Protein AF-0000000079764441 (afdb_homodimer)

pLDDT: mean 97.63, std 2.85, range [74.69, 99.0]

Solvent-accessible surface area (backbone atoms only — not comparable to full-atom values): 32642 Å² total; per-residue (Å²): 90,72,56,71,67,93,65,83,73,81,85,65,93,74,47,59,60,83,83,61,90,52,37,46,75,47,80,47,71,48,49,30,87,73,39,37,25,27,28,26,44,36,22,34,40,55,94,67,78,76,59,23,24,30,35,41,22,30,22,37,71,44,52,25,29,44,38,42,12,29,53,53,19,46,55,46,6,64,70,58,23,35,16,30,8,33,18,53,65,16,30,57,63,15,32,53,50,36,64,34,41,58,46,65,58,63,51,22,43,43,55,50,28,48,49,48,53,49,50,71,35,83,57,32,36,53,80,11,26,27,38,36,9,24,24,38,26,11,36,36,40,49,37,29,47,47,56,32,68,64,44,28,27,38,36,24,38,41,18,28,44,53,25,54,40,61,35,14,33,74,93,49,75,31,67,43,70,66,51,40,49,53,51,29,44,54,46,46,53,48,49,48,54,26,61,75,70,39,38,74,54,60,61,45,30,51,54,65,82,80,55,65,83,86,52,57,66,70,58,45,54,49,12,45,41,26,59,47,80,45,46,44,95,62,17,25,33,39,47,53,25,42,30,60,66,20,58,59,63,21,46,55,34,52,67,48,80,49,36,25,65,29,76,48,31,38,39,36,37,30,21,62,60,15,93,50,33,63,43,43,53,51,50,52,51,51,29,41,51,95,28,94,44,44,88,51,50,45,76,47,70,36,82,79,29,36,54,66,39,64,46,74,36,74,90,66,42,57,58,68,59,52,51,49,51,31,42,74,35,50,33,93,90,71,58,72,65,91,65,83,73,82,84,66,93,73,47,61,62,84,83,63,91,52,37,47,76,48,79,47,72,48,49,30,86,75,39,36,23,27,27,27,44,35,21,35,40,57,92,67,80,76,59,23,25,31,34,42,22,31,24,37,70,45,53,25,30,44,38,41,14,28,53,53,19,47,55,45,6,65,72,58,23,35,15,30,8,32,20,53,65,17,29,56,59,16,30,53,50,38,66,34,43,59,45,65,59,62,54,23,42,43,55,51,28,48,48,48,55,49,48,70,35,84,55,32,36,52,79,12,25,27,37,37,9,24,24,39,26,11,37,36,41,47,37,30,46,46,57,34,68,64,42,28,26,38,36,23,38,41,21,28,43,50,25,54,41,60,34,12,34,74,94,49,76,31,67,44,71,66,50,40,49,52,52,30,43,54,46,45,54,47,49,48,53,26,62,74,71,38,36,73,55,60,60,44,29,53,55,64,83,80,55,66,84,87,52,56,65,68,58,46,53,48,14,45,41,26,61,46,80,45,45,44,93,61,16,25,34,40,47,54,25,41,30,62,65,21,58,58,62,21,46,56,34,50,68,49,79,50,35,25,64,28,74,48,31,39,39,34,37,30,21,63,59,14,91,50,34,65,42,44,54,51,50,51,52,50,27,41,49,96,29,95,44,44,88,51,50,46,78,46,70,37,82,78,28,36,52,66,39,67,48,74,36,75,91,67,42,58,59,67,60,53,48,50,52,31,42,76,36,50,32,92

Structure (mmCIF, N/CA/C/O backbone):
data_AF-0000000079764441-model_v1
#
loop_
_entity.id
_entity.type
_entity.pdbx_description
1 polymer 'Alpha/beta hydrolase'
#
loop_
_atom_site.group_PDB
_atom_site.id
_atom_site.type_symbol
_atom_site.label_atom_id
_atom_site.label_alt_id
_atom_site.label_comp_id
_atom_site.label_asym_id
_atom_site.label_entity_id
_atom_site.label_seq_id
_atom_site.pdbx_PDB_ins_code
_atom_site.Cartn_x
_atom_site.Cartn_y
_atom_site.Cartn_z
_atom_site.occupancy
_atom_site.B_iso_or_equiv
_atom_site.auth_seq_id
_atom_site.auth_comp_id
_atom_site.auth_asym_id
_atom_site.auth_atom_id
_atom_site.pdbx_PDB_model_num
ATOM 1 N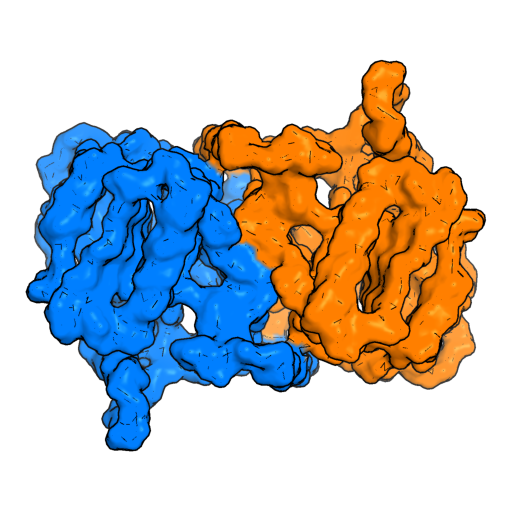 N . MET A 1 1 ? 11.914 7.359 -15.391 1 76.12 1 MET A N 1
ATOM 2 C CA . MET A 1 1 ? 12.016 8.805 -15.18 1 76.12 1 MET A CA 1
ATOM 3 C C . MET A 1 1 ? 10.859 9.305 -14.32 1 76.12 1 MET A C 1
ATOM 5 O O . MET A 1 1 ? 9.742 8.797 -14.406 1 76.12 1 MET A O 1
ATOM 9 N N . LEU A 1 2 ? 11.266 10.305 -13.516 1 85.94 2 LEU A N 1
ATOM 10 C CA . LEU A 1 2 ? 10.234 11.016 -12.766 1 85.94 2 LEU A CA 1
ATOM 11 C C . LEU A 1 2 ? 9.438 11.945 -13.68 1 85.94 2 LEU A C 1
ATOM 13 O O . LEU A 1 2 ? 10 12.875 -14.266 1 85.94 2 LEU A O 1
ATOM 17 N N . LYS A 1 3 ? 8.242 11.531 -14.047 1 82.56 3 LYS A N 1
ATOM 18 C CA . LYS A 1 3 ? 7.406 12.32 -14.953 1 82.56 3 LYS A CA 1
ATOM 19 C C . LYS A 1 3 ? 6.199 12.898 -14.219 1 82.56 3 LYS A C 1
ATOM 21 O O . LYS A 1 3 ? 5.492 12.18 -13.508 1 82.56 3 LYS A O 1
ATOM 26 N N . THR A 1 4 ? 6.059 14.195 -14.32 1 85.38 4 THR A N 1
ATOM 27 C CA . THR A 1 4 ? 4.887 14.852 -13.75 1 85.38 4 THR A CA 1
ATOM 28 C C . THR A 1 4 ? 3.828 15.094 -14.828 1 85.38 4 THR A C 1
ATOM 30 O O . THR A 1 4 ? 4.148 15.164 -16.016 1 85.38 4 THR A O 1
ATOM 33 N N . GLU A 1 5 ? 2.646 15.039 -14.352 1 91.88 5 GLU A N 1
ATOM 34 C CA . GLU A 1 5 ? 1.566 15.406 -15.266 1 91.88 5 GLU A CA 1
ATOM 35 C C . GLU A 1 5 ? 1.096 16.828 -15.023 1 91.88 5 GLU A C 1
ATOM 37 O O . GLU A 1 5 ? 1.285 17.375 -13.93 1 91.88 5 GLU A O 1
ATOM 42 N N . GLU A 1 6 ? 0.597 17.469 -16.078 1 93.94 6 GLU A N 1
ATOM 43 C CA . GLU A 1 6 ? 0.056 18.812 -15.93 1 93.94 6 GLU A CA 1
ATOM 44 C C . GLU A 1 6 ? -1.309 18.797 -15.25 1 93.94 6 GLU A C 1
ATOM 46 O O . GLU A 1 6 ? -2.234 18.125 -15.719 1 93.94 6 GLU A O 1
ATOM 51 N N . LEU A 1 7 ? -1.329 19.422 -14.102 1 97.44 7 LEU A N 1
ATOM 52 C CA . LEU A 1 7 ? -2.578 19.547 -13.359 1 97.44 7 LEU A CA 1
ATOM 53 C C . LEU A 1 7 ? -3.219 20.906 -13.586 1 97.44 7 LEU A C 1
ATOM 55 O O . LEU A 1 7 ? -2.518 21.891 -13.82 1 97.44 7 LEU A O 1
ATOM 59 N N . LYS A 1 8 ? -4.551 21.031 -13.648 1 94.31 8 LYS A N 1
ATOM 60 C CA . LYS A 1 8 ? -5.266 22.312 -13.68 1 94.31 8 LYS A CA 1
ATOM 61 C C . LYS A 1 8 ? -5.469 22.859 -12.266 1 94.31 8 LYS A C 1
ATOM 63 O O . LYS A 1 8 ? -6.305 22.359 -11.516 1 94.31 8 LYS A O 1
ATOM 68 N N . LEU A 1 9 ? -4.727 23.828 -11.922 1 97.62 9 LEU A N 1
ATOM 69 C CA . LEU A 1 9 ? -4.742 24.375 -10.57 1 97.62 9 LEU A CA 1
ATOM 70 C C . LEU A 1 9 ? -5.465 25.719 -10.547 1 97.62 9 LEU A C 1
ATOM 72 O O . LEU A 1 9 ? -5.309 26.531 -11.461 1 97.62 9 LEU A O 1
ATOM 76 N N . VAL A 1 10 ? -6.238 25.984 -9.586 1 95.88 10 VAL A N 1
ATOM 77 C CA . VAL A 1 10 ? -6.973 27.234 -9.406 1 95.88 10 VAL A CA 1
ATOM 78 C C . VAL A 1 10 ? -6.02 28.328 -8.945 1 95.88 10 VAL A C 1
ATOM 80 O O . VAL A 1 10 ? -5.199 28.109 -8.047 1 95.88 10 VAL A O 1
ATOM 83 N N . SER A 1 11 ? -6.133 29.547 -9.492 1 92.75 11 SER A N 1
ATOM 84 C CA . SER A 1 11 ? -5.215 30.641 -9.18 1 92.75 11 SER A CA 1
ATOM 85 C C . SER A 1 11 ? -5.801 31.562 -8.125 1 92.75 11 SER A C 1
ATOM 87 O O . SER A 1 11 ? -5.059 32.188 -7.363 1 92.75 11 SER A O 1
ATOM 89 N N . GLU A 1 12 ? -7.051 31.656 -8.086 1 95.88 12 GLU A N 1
ATOM 90 C CA . GLU A 1 12 ? -7.707 32.5 -7.098 1 95.88 12 GLU A CA 1
ATOM 91 C C . GLU A 1 12 ? -7.633 31.891 -5.699 1 95.88 12 GLU A C 1
ATOM 93 O O . GLU A 1 12 ? -7.473 30.672 -5.559 1 95.88 12 GLU A O 1
ATOM 98 N N . TRP A 1 13 ? -7.656 32.875 -4.73 1 98.06 13 TRP A N 1
ATOM 99 C CA . TRP A 1 13 ? -7.703 32.375 -3.363 1 98.06 13 TRP A CA 1
ATOM 100 C C . TRP A 1 13 ? -8.977 31.547 -3.129 1 98.06 13 TRP A C 1
ATOM 102 O O . TRP A 1 13 ? -10.086 32.062 -3.246 1 98.06 13 TRP A O 1
ATOM 112 N N . ASP A 1 14 ? -8.883 30.297 -2.846 1 97.88 14 ASP A N 1
ATOM 113 C CA . ASP A 1 14 ? -10.023 29.391 -2.74 1 97.88 14 ASP A CA 1
ATOM 114 C C . ASP A 1 14 ? -10.023 28.656 -1.402 1 97.88 14 ASP A C 1
ATOM 116 O O . ASP A 1 14 ? -10.656 27.609 -1.267 1 97.88 14 ASP A O 1
ATOM 120 N N . LYS A 1 15 ? -9.227 29.141 -0.441 1 98.62 15 LYS A N 1
ATOM 121 C CA . LYS A 1 15 ? -9.133 28.5 0.875 1 98.62 15 LYS A CA 1
ATOM 122 C C . LYS A 1 15 ? -10.32 28.906 1.754 1 98.62 15 LYS A C 1
ATOM 124 O O . LYS A 1 15 ? -10.969 29.922 1.51 1 98.62 15 LYS A O 1
ATOM 129 N N . THR A 1 16 ? -10.555 28.141 2.742 1 98.62 16 THR A N 1
ATOM 130 C CA . THR A 1 16 ? -11.664 28.391 3.662 1 98.62 16 THR A CA 1
ATOM 131 C C . THR A 1 16 ? -11.227 29.328 4.789 1 98.62 16 THR A C 1
ATOM 133 O O . THR A 1 16 ? -11.953 29.5 5.77 1 98.62 16 THR A O 1
ATOM 136 N N . PHE A 1 17 ? -10.055 29.875 4.77 1 98.44 17 PHE A N 1
ATOM 137 C CA . PHE A 1 17 ? -9.492 30.812 5.742 1 98.44 17 PHE A CA 1
ATOM 138 C C . PHE A 1 17 ? -8.898 32.031 5.047 1 98.44 17 PHE A C 1
ATOM 140 O O . PHE A 1 17 ? -8.594 31.984 3.854 1 98.44 17 PHE A O 1
ATOM 147 N N . PRO A 1 18 ? -8.734 33.125 5.75 1 98.12 18 PRO A N 1
ATOM 148 C CA . PRO A 1 18 ? -8.234 34.344 5.102 1 98.12 18 PRO A CA 1
ATOM 149 C C . PRO A 1 18 ? -6.766 34.25 4.703 1 98.12 18 PRO A C 1
ATOM 151 O O . PRO A 1 18 ? -5.969 33.625 5.418 1 98.12 18 PRO A O 1
ATOM 154 N N . LYS A 1 19 ? -6.461 34.906 3.633 1 98.25 19 LYS A N 1
ATOM 155 C CA . LYS A 1 19 ? -5.078 34.969 3.18 1 98.25 19 LYS A CA 1
ATOM 156 C C . LYS A 1 19 ? -4.25 35.875 4.102 1 98.25 19 LYS A C 1
ATOM 158 O O . LYS A 1 19 ? -4.691 36.938 4.488 1 98.25 19 LYS A O 1
ATOM 163 N N . SER A 1 20 ? -3.113 35.375 4.434 1 98.12 20 SER A N 1
ATOM 164 C CA . SER A 1 20 ? -2.215 36.125 5.289 1 98.12 20 SER A CA 1
ATOM 165 C C . SER A 1 20 ? -1.42 37.156 4.48 1 98.12 20 SER A C 1
ATOM 167 O O . SER A 1 20 ? -0.978 36.844 3.369 1 98.12 20 SER A O 1
ATOM 169 N N . GLU A 1 21 ? -1.139 38.312 5.027 1 96.88 21 GLU A N 1
ATOM 170 C CA . GLU A 1 21 ? -0.299 39.344 4.391 1 96.88 21 GLU A CA 1
ATOM 171 C C . GLU A 1 21 ? 1.176 39.094 4.711 1 96.88 21 GLU A C 1
ATOM 173 O O . GLU A 1 21 ? 2.051 39.719 4.094 1 96.88 21 GLU A O 1
ATOM 178 N N . LYS A 1 22 ? 1.427 38.188 5.562 1 96.69 22 LYS A N 1
ATOM 179 C CA . LYS A 1 22 ? 2.789 37.969 6.035 1 96.69 22 LYS A CA 1
ATOM 180 C C . LYS A 1 22 ? 3.48 36.875 5.219 1 96.69 22 LYS A C 1
ATOM 182 O O . LYS A 1 22 ? 4.691 36.688 5.348 1 96.69 22 LYS A O 1
ATOM 187 N N . VAL A 1 23 ? 2.729 36.25 4.406 1 97.19 23 VAL A N 1
ATOM 188 C CA . VAL A 1 23 ? 3.256 35.094 3.699 1 97.19 23 VAL A CA 1
ATOM 189 C C . VAL A 1 23 ? 2.943 35.188 2.209 1 97.19 23 VAL A C 1
ATOM 191 O O . VAL A 1 23 ? 1.906 35.75 1.826 1 97.19 23 VAL A O 1
ATOM 194 N N . ASP A 1 24 ? 3.889 34.781 1.361 1 97 24 ASP A N 1
ATOM 195 C CA . ASP A 1 24 ? 3.611 34.594 -0.059 1 97 24 ASP A CA 1
ATOM 196 C C . ASP A 1 24 ? 3.002 33.219 -0.324 1 97 24 ASP A C 1
ATOM 198 O O . ASP A 1 24 ? 3.289 32.25 0.395 1 97 24 ASP A O 1
ATOM 202 N N . HIS A 1 25 ? 2.164 33.156 -1.266 1 97.75 25 HIS A N 1
ATOM 203 C CA . HIS A 1 25 ? 1.464 31.922 -1.606 1 97.75 25 HIS A CA 1
ATOM 204 C C . HIS A 1 25 ? 1.647 31.578 -3.08 1 97.75 25 HIS A C 1
ATOM 206 O O . HIS A 1 25 ? 1.597 32.469 -3.941 1 97.75 25 HIS A O 1
ATOM 212 N N . GLU A 1 26 ? 1.903 30.359 -3.402 1 97.31 26 GLU A N 1
ATOM 213 C CA . GLU A 1 26 ? 1.876 29.859 -4.773 1 97.31 26 GLU A CA 1
ATOM 214 C C . GLU A 1 26 ? 1.506 28.375 -4.809 1 97.31 26 GLU A C 1
ATOM 216 O O . GLU A 1 26 ? 1.724 27.656 -3.836 1 97.31 26 GLU A O 1
ATOM 221 N N . LYS A 1 27 ? 0.928 27.891 -5.891 1 98 27 LYS A N 1
ATOM 222 C CA . LYS A 1 27 ? 0.671 26.469 -6.117 1 98 27 LYS A CA 1
ATOM 223 C C . LYS A 1 27 ? 1.885 25.781 -6.734 1 98 27 LYS A C 1
ATOM 225 O O . LYS A 1 27 ? 2.549 26.359 -7.605 1 98 27 LYS A O 1
ATOM 230 N N . VAL A 1 28 ? 2.193 24.688 -6.27 1 98 28 VAL A N 1
ATOM 231 C CA . VAL A 1 28 ? 3.312 23.891 -6.77 1 98 28 VAL A CA 1
ATOM 232 C C . VAL A 1 28 ? 2.879 22.438 -6.945 1 98 28 VAL A C 1
ATOM 234 O O . VAL A 1 28 ? 1.817 22.031 -6.457 1 98 28 VAL A O 1
ATOM 237 N N . THR A 1 29 ? 3.629 21.672 -7.715 1 98.38 29 THR A N 1
ATOM 238 C CA . THR A 1 29 ? 3.369 20.25 -7.895 1 98.38 29 THR A CA 1
ATOM 239 C C . THR A 1 29 ? 4.637 19.438 -7.641 1 98.38 29 THR A C 1
ATOM 241 O O . THR A 1 29 ? 5.746 19.953 -7.742 1 98.38 29 THR A O 1
ATOM 244 N N . PHE A 1 30 ? 4.52 18.281 -7.258 1 98.06 30 PHE A N 1
ATOM 245 C CA . PHE A 1 30 ? 5.574 17.281 -7.156 1 98.06 30 PHE A CA 1
ATOM 246 C C . PHE A 1 30 ? 5.027 15.891 -7.438 1 98.06 30 PHE A C 1
ATOM 248 O O . PHE A 1 30 ? 3.812 15.711 -7.547 1 98.06 30 PHE A O 1
ATOM 255 N N . VAL A 1 31 ? 5.891 14.891 -7.633 1 97.94 31 VAL A N 1
ATOM 256 C CA . VAL A 1 31 ? 5.449 13.562 -8.055 1 97.94 31 VAL A CA 1
ATOM 257 C C . VAL A 1 31 ? 5.898 12.523 -7.031 1 97.94 31 VAL A C 1
ATOM 259 O O . VAL A 1 31 ? 6.992 12.633 -6.465 1 97.94 31 VAL A O 1
ATOM 262 N N . ASN A 1 32 ? 5.023 11.594 -6.746 1 97.81 32 ASN A N 1
ATOM 263 C CA . ASN A 1 32 ? 5.445 10.508 -5.863 1 97.81 32 ASN A CA 1
ATOM 264 C C . ASN A 1 32 ? 5.992 9.32 -6.656 1 97.81 32 ASN A C 1
ATOM 266 O O . ASN A 1 32 ? 5.992 9.336 -7.887 1 97.81 32 ASN A O 1
ATOM 270 N N . ARG A 1 33 ? 6.504 8.289 -5.984 1 96 33 ARG A N 1
ATOM 271 C CA . ARG A 1 33 ? 7.242 7.203 -6.625 1 96 33 ARG A CA 1
ATOM 272 C C . ARG A 1 33 ? 6.305 6.316 -7.441 1 96 33 ARG A C 1
ATOM 274 O O . ARG A 1 33 ? 6.762 5.508 -8.25 1 96 33 ARG A O 1
ATOM 281 N N . TYR A 1 34 ? 4.984 6.477 -7.309 1 97.56 34 TYR A N 1
ATOM 282 C CA . TYR A 1 34 ? 4.031 5.676 -8.07 1 97.56 34 TYR A CA 1
ATOM 283 C C . TYR A 1 34 ? 3.498 6.449 -9.266 1 97.56 34 TYR A C 1
ATOM 285 O O . TYR A 1 34 ? 2.543 6.016 -9.922 1 97.56 34 TYR A O 1
ATOM 293 N N . GLY A 1 35 ? 4.086 7.609 -9.508 1 96.75 35 GLY A N 1
ATOM 294 C CA . GLY A 1 35 ? 3.832 8.344 -10.734 1 96.75 35 GLY A CA 1
ATOM 295 C C . GLY A 1 35 ? 2.643 9.273 -10.641 1 96.75 35 GLY A C 1
ATOM 296 O O . GLY A 1 35 ? 2.131 9.75 -11.656 1 96.75 35 GLY A O 1
ATOM 297 N N . ILE A 1 36 ? 2.139 9.531 -9.469 1 98.12 36 ILE A N 1
ATOM 298 C CA . ILE A 1 36 ? 1.014 10.438 -9.281 1 98.12 36 ILE A CA 1
ATOM 299 C C . ILE A 1 36 ? 1.53 11.836 -8.945 1 98.12 36 ILE A C 1
ATOM 301 O O . ILE A 1 36 ? 2.332 12.008 -8.023 1 98.12 36 ILE A O 1
ATOM 305 N N . THR A 1 37 ? 1.138 12.797 -9.68 1 98.69 37 THR A N 1
ATOM 306 C CA . THR A 1 37 ? 1.513 14.188 -9.43 1 98.69 37 THR A CA 1
ATOM 307 C C . THR A 1 37 ? 0.599 14.812 -8.383 1 98.69 37 THR A C 1
ATOM 309 O O . THR A 1 37 ? -0.625 14.773 -8.516 1 98.69 37 THR A O 1
ATOM 312 N N . LEU A 1 38 ? 1.177 15.344 -7.375 1 98.81 38 LEU A N 1
ATOM 313 C CA . LEU A 1 38 ? 0.419 15.961 -6.293 1 98.81 38 LEU A CA 1
ATOM 314 C C . LEU A 1 38 ? 0.459 17.484 -6.395 1 98.81 38 LEU A C 1
ATOM 316 O O . LEU A 1 38 ? 1.459 18.047 -6.836 1 98.81 38 LEU A O 1
ATOM 320 N N . ALA A 1 39 ? -0.609 18.078 -6.023 1 98.88 39 ALA A N 1
ATOM 321 C CA . ALA A 1 39 ? -0.734 19.531 -5.941 1 98.88 39 ALA A CA 1
ATOM 322 C C . ALA A 1 39 ? -0.59 20.016 -4.504 1 98.88 39 ALA A C 1
ATOM 324 O O . ALA A 1 39 ? -1.126 19.406 -3.578 1 98.88 39 ALA A O 1
ATOM 325 N N . ALA A 1 40 ? 0.119 21.094 -4.336 1 98.81 40 ALA A N 1
ATOM 326 C CA . ALA A 1 40 ? 0.308 21.656 -3.008 1 98.81 40 ALA A CA 1
ATOM 327 C C . ALA A 1 40 ? 0.247 23.188 -3.059 1 98.81 40 ALA A C 1
ATOM 329 O O . ALA A 1 40 ? 0.494 23.797 -4.105 1 98.81 40 ALA A O 1
ATOM 330 N N . ASP A 1 41 ? -0.179 23.781 -2.018 1 98.88 41 ASP A N 1
ATOM 331 C CA . ASP A 1 41 ? -0.006 25.219 -1.762 1 98.88 41 ASP A CA 1
ATOM 332 C C . ASP A 1 41 ? 1.272 25.484 -0.969 1 98.88 41 ASP A C 1
ATOM 334 O O . ASP A 1 41 ? 1.439 24.969 0.139 1 98.88 41 ASP A O 1
ATOM 338 N N . LEU A 1 42 ? 2.115 26.25 -1.536 1 98.75 42 LEU A N 1
ATOM 339 C CA . LEU A 1 42 ? 3.344 26.656 -0.864 1 98.75 42 LEU A CA 1
ATOM 340 C C . LEU A 1 42 ? 3.168 28.016 -0.19 1 98.75 42 LEU A C 1
ATOM 342 O O . LEU A 1 42 ? 2.672 28.953 -0.807 1 98.75 42 LEU A O 1
ATOM 346 N N . TYR A 1 43 ? 3.441 28.078 1.073 1 98.56 43 TYR A N 1
ATOM 347 C CA . TYR A 1 43 ? 3.439 29.312 1.867 1 98.56 43 TYR A CA 1
ATOM 348 C C . TYR A 1 43 ? 4.852 29.688 2.289 1 98.56 43 TYR A C 1
ATOM 350 O O . TYR A 1 43 ? 5.535 28.906 2.967 1 98.56 43 TYR A O 1
ATOM 358 N N . LYS A 1 44 ? 5.285 30.812 1.914 1 97.5 44 LYS A N 1
ATOM 359 C CA . LYS A 1 44 ? 6.645 31.281 2.174 1 97.5 44 LYS A CA 1
ATOM 360 C C . LYS A 1 44 ? 6.633 32.594 2.969 1 97.5 44 LYS A C 1
ATOM 362 O O . LYS A 1 44 ? 6.02 33.562 2.549 1 97.5 44 LYS A O 1
ATOM 367 N N . PRO A 1 45 ? 7.34 32.562 4.168 1 95.81 45 PRO A N 1
ATOM 368 C CA . PRO A 1 45 ? 7.418 33.844 4.91 1 95.81 45 PRO A CA 1
ATOM 369 C C . PRO A 1 45 ? 8.016 34.969 4.078 1 95.81 45 PRO A C 1
ATOM 371 O O . PRO A 1 45 ? 8.961 34.75 3.318 1 95.81 45 PRO A O 1
ATOM 374 N N . LYS A 1 46 ? 7.328 36.062 4.34 1 92.19 46 LYS A N 1
ATOM 375 C CA . LYS A 1 46 ? 7.91 37.25 3.729 1 92.19 46 LYS A CA 1
ATOM 376 C C . LYS A 1 46 ? 9.125 37.719 4.512 1 92.19 46 LYS A C 1
ATOM 378 O O . LYS A 1 46 ? 9.195 37.562 5.73 1 92.19 46 LYS A O 1
ATOM 383 N N . ASN A 1 47 ? 10.109 38.281 3.975 1 80.88 47 ASN A N 1
ATOM 384 C CA . ASN A 1 47 ? 11.203 39.062 4.57 1 80.88 47 ASN A CA 1
ATOM 385 C C . ASN A 1 47 ? 12.133 38.156 5.379 1 80.88 47 ASN A C 1
ATOM 387 O O . ASN A 1 47 ? 12.555 38.531 6.48 1 80.88 47 ASN A O 1
ATOM 391 N N . THR A 1 48 ? 12.188 36.969 5.117 1 74.69 48 THR A N 1
ATOM 392 C CA . THR A 1 48 ? 13.188 36.125 5.758 1 74.69 48 THR A CA 1
ATOM 393 C C . THR A 1 48 ? 14.391 35.938 4.848 1 74.69 48 THR A C 1
ATOM 395 O O . THR A 1 48 ? 14.281 36.031 3.625 1 74.69 48 THR A O 1
ATOM 398 N N . PHE A 1 49 ? 15.484 35.906 5.562 1 79.25 49 PHE A N 1
ATOM 399 C CA . PHE A 1 49 ? 16.734 35.75 4.844 1 79.25 49 PHE A CA 1
ATOM 400 C C . PHE A 1 49 ? 17.328 34.344 5.082 1 79.25 49 PHE A C 1
ATOM 402 O O . PHE A 1 49 ? 17.125 33.75 6.152 1 79.25 49 PHE A O 1
ATOM 409 N N . GLY A 1 50 ? 17.953 33.781 4.129 1 89.06 50 GLY A N 1
ATOM 410 C CA . GLY A 1 50 ? 18.609 32.5 4.223 1 89.06 50 GLY A CA 1
ATOM 411 C C . GLY A 1 50 ? 17.703 31.312 3.865 1 89.06 50 GLY A C 1
ATOM 412 O O . GLY A 1 50 ? 16.656 31.516 3.244 1 89.06 50 GLY A O 1
ATOM 413 N N . LYS A 1 51 ? 18.219 30.156 4.238 1 94.94 51 LYS A N 1
ATOM 414 C CA . LYS A 1 51 ? 17.438 28.953 3.955 1 94.94 51 LYS A CA 1
ATOM 415 C C . LYS A 1 51 ? 16.375 28.734 5.031 1 94.94 51 LYS A C 1
ATOM 417 O O . LYS A 1 51 ? 16.625 28.969 6.215 1 94.94 51 LYS A O 1
ATOM 422 N N . TYR A 1 52 ? 15.289 28.312 4.668 1 96.62 52 TYR A N 1
ATOM 423 C CA . TYR A 1 52 ? 14.156 28.109 5.566 1 96.62 52 TYR A CA 1
ATOM 424 C C . TYR A 1 52 ? 14.141 26.688 6.109 1 96.62 52 TYR A C 1
ATOM 426 O O . TYR A 1 52 ? 14.445 25.734 5.383 1 96.62 52 TYR A O 1
ATOM 434 N N . PRO A 1 53 ? 13.844 26.562 7.453 1 98 53 PRO A N 1
ATOM 435 C CA . PRO A 1 53 ? 13.234 25.281 7.797 1 98 53 PRO A CA 1
ATOM 436 C C . PRO A 1 53 ? 11.898 25.047 7.082 1 98 53 PRO A C 1
ATOM 438 O O . PRO A 1 53 ? 11.211 26 6.73 1 98 53 PRO A O 1
ATOM 441 N N . ALA A 1 54 ? 11.57 23.828 6.805 1 98.75 54 ALA A N 1
ATOM 442 C CA . ALA A 1 54 ? 10.383 23.562 5.992 1 98.75 54 ALA A CA 1
ATOM 443 C C . ALA A 1 54 ? 9.492 22.5 6.648 1 98.75 54 ALA A C 1
ATOM 445 O O . ALA A 1 54 ? 9.977 21.656 7.398 1 98.75 54 ALA A O 1
ATOM 446 N N . ILE A 1 55 ? 8.211 22.609 6.422 1 98.94 55 ILE A N 1
ATOM 447 C CA . ILE A 1 55 ? 7.223 21.688 6.977 1 98.94 55 ILE A CA 1
ATOM 448 C C . ILE A 1 55 ? 6.234 21.281 5.887 1 98.94 55 ILE A C 1
ATOM 450 O O . ILE A 1 55 ? 5.695 22.125 5.176 1 98.94 55 ILE A O 1
ATOM 454 N N . ALA A 1 56 ? 6.027 20.016 5.684 1 99 56 ALA A N 1
ATOM 455 C CA . ALA A 1 56 ? 4.938 19.5 4.859 1 99 56 ALA A CA 1
ATOM 456 C C . ALA A 1 56 ? 3.721 19.156 5.715 1 99 56 ALA A C 1
ATOM 458 O O . ALA A 1 56 ? 3.852 18.5 6.754 1 99 56 ALA A O 1
ATOM 459 N N . VAL A 1 57 ? 2.539 19.594 5.266 1 99 57 VAL A N 1
ATOM 460 C CA . VAL A 1 57 ? 1.308 19.406 6.023 1 99 57 VAL A CA 1
ATOM 461 C C . VAL A 1 57 ? 0.268 18.703 5.148 1 99 57 VAL A C 1
ATOM 463 O O . VAL A 1 57 ? 0.12 19.031 3.969 1 99 57 VAL A O 1
ATOM 466 N N . SER A 1 58 ? -0.413 17.719 5.668 1 98.88 58 SER A N 1
ATOM 467 C CA . SER A 1 58 ? -1.577 17.141 5.012 1 98.88 58 SER A CA 1
ATOM 468 C C . SER A 1 58 ? -2.627 16.703 6.031 1 98.88 58 SER A C 1
ATOM 470 O O . SER A 1 58 ? -2.33 16.578 7.219 1 98.88 58 SER A O 1
ATOM 472 N N . GLY A 1 59 ? -3.906 16.453 5.48 1 98.19 59 GLY A N 1
ATOM 473 C CA . GLY A 1 59 ? -5.047 16.078 6.305 1 98.19 59 GLY A CA 1
ATOM 474 C C . GLY A 1 59 ? -6.027 17.219 6.512 1 98.19 59 GLY A C 1
ATOM 475 O O . GLY A 1 59 ? -5.793 18.344 6.059 1 98.19 59 GLY A O 1
ATOM 476 N N . PRO A 1 60 ? -7.078 16.891 7.172 1 98.62 60 PRO A N 1
ATOM 477 C CA . PRO A 1 60 ? -7.648 15.617 7.609 1 98.62 60 PRO A CA 1
ATOM 478 C C . PRO A 1 60 ? -7.949 14.68 6.449 1 98.62 60 PRO A C 1
ATOM 480 O O . PRO A 1 60 ? -8.039 15.117 5.297 1 98.62 60 PRO A O 1
ATOM 483 N N . PHE A 1 61 ? -8.18 13.359 6.707 1 98.69 61 PHE A N 1
ATOM 484 C CA . PHE A 1 61 ? -8.539 12.359 5.711 1 98.69 61 PHE A CA 1
ATOM 485 C C . PHE A 1 61 ? -9.875 12.68 5.062 1 98.69 61 PHE A C 1
ATOM 487 O O . PHE A 1 61 ? -10.914 12.68 5.727 1 98.69 61 PHE A O 1
ATOM 494 N N . GLY A 1 62 ? -9.906 12.953 3.824 1 98.38 62 GLY A N 1
ATOM 495 C CA . GLY A 1 62 ? -11.117 13.336 3.115 1 98.38 62 GLY A CA 1
ATOM 496 C C . GLY A 1 62 ? -11.273 14.836 2.982 1 98.38 62 GLY A C 1
ATOM 497 O O . GLY A 1 62 ? -12.234 15.312 2.371 1 98.38 62 GLY A O 1
ATOM 498 N N . ALA A 1 63 ? -10.352 15.625 3.6 1 98.69 63 ALA A N 1
ATOM 499 C CA . ALA A 1 63 ? -10.289 17.062 3.402 1 98.69 63 ALA A CA 1
ATOM 500 C C . ALA A 1 63 ? -9.391 17.422 2.223 1 98.69 63 ALA A C 1
ATOM 502 O O . ALA A 1 63 ? -8.922 16.531 1.505 1 98.69 63 ALA A O 1
ATOM 503 N N . VAL A 1 64 ? -9.25 18.719 1.899 1 98.81 64 VAL A N 1
ATOM 504 C CA . VAL A 1 64 ? -8.352 19.203 0.863 1 98.81 64 VAL A CA 1
ATOM 505 C C . VAL A 1 64 ? -7.465 20.312 1.433 1 98.81 64 VAL A C 1
ATOM 507 O O . VAL A 1 64 ? -7.734 20.844 2.516 1 98.81 64 VAL A O 1
ATOM 510 N N . LYS A 1 65 ? -6.383 20.609 0.708 1 98.88 65 LYS A N 1
ATOM 511 C CA . LYS A 1 65 ? -5.355 21.531 1.177 1 98.88 65 LYS A CA 1
ATOM 512 C C . LYS A 1 65 ? -5.945 22.906 1.438 1 98.88 65 LYS A C 1
ATOM 514 O O . LYS A 1 65 ? -5.352 23.719 2.158 1 98.88 65 LYS A O 1
ATOM 519 N N . GLU A 1 66 ? -7.156 23.25 0.975 1 98.81 66 GLU A N 1
ATOM 520 C CA . GLU A 1 66 ? -7.809 24.547 1.127 1 98.81 66 GLU A CA 1
ATOM 521 C C . GLU A 1 66 ? -8.453 24.672 2.502 1 98.81 66 GLU A C 1
ATOM 523 O O . GLU A 1 66 ? -8.914 25.75 2.875 1 98.81 66 GLU A O 1
ATOM 528 N N . GLN A 1 67 ? -8.453 23.578 3.268 1 98.75 67 GLN A N 1
ATOM 529 C CA . GLN A 1 67 ? -9.086 23.547 4.578 1 98.75 67 GLN A CA 1
ATOM 530 C C . GLN A 1 67 ? -8.047 23.531 5.695 1 98.75 67 GLN A C 1
ATOM 532 O O . GLN A 1 67 ? -7.234 24.453 5.805 1 98.75 67 GLN A O 1
ATOM 537 N N . CYS A 1 68 ? -8.148 22.5 6.555 1 98.19 68 CYS A N 1
ATOM 538 C CA . CYS A 1 68 ? -7.371 22.422 7.785 1 98.19 68 CYS A CA 1
ATOM 539 C C . CYS A 1 68 ? -5.875 22.453 7.488 1 98.19 68 CYS A C 1
ATOM 541 O O . CYS A 1 68 ? -5.121 23.188 8.125 1 98.19 68 CYS A O 1
ATOM 543 N N . SER A 1 69 ? -5.402 21.719 6.578 1 98.88 69 SER A N 1
ATOM 544 C CA . SER A 1 69 ? -3.973 21.609 6.316 1 98.88 69 SER A CA 1
ATOM 545 C C . SER A 1 69 ? -3.396 22.922 5.797 1 98.88 69 SER A C 1
ATOM 547 O O . SER A 1 69 ? -2.283 23.297 6.16 1 98.88 69 SER A O 1
ATOM 549 N N . GLY A 1 70 ? -4.105 23.641 4.934 1 98.94 70 GLY A N 1
ATOM 550 C CA . GLY A 1 70 ? -3.668 24.953 4.488 1 98.94 70 GLY A CA 1
ATOM 551 C C . GLY A 1 70 ? -3.564 25.953 5.617 1 98.94 70 GLY A C 1
ATOM 552 O O . GLY A 1 70 ? -2.623 26.75 5.668 1 98.94 70 GLY A O 1
ATOM 553 N N . LEU A 1 71 ? -4.566 25.922 6.527 1 98.88 71 LEU A N 1
ATOM 554 C CA . LEU A 1 71 ? -4.559 26.812 7.676 1 98.88 71 LEU A CA 1
ATOM 555 C C . LEU A 1 71 ? -3.32 26.594 8.539 1 98.88 71 LEU A C 1
ATOM 557 O O . LEU A 1 71 ? -2.658 27.547 8.945 1 98.88 71 LEU A O 1
ATOM 561 N N . TYR A 1 72 ? -3.045 25.281 8.844 1 98.94 72 TYR A N 1
ATOM 562 C CA . TYR A 1 72 ? -1.839 24.938 9.594 1 98.94 72 TYR A CA 1
ATOM 563 C C . TYR A 1 72 ? -0.592 25.438 8.867 1 98.94 72 TYR A C 1
ATOM 565 O O . TYR A 1 72 ? 0.287 26.047 9.484 1 98.94 72 TYR A O 1
ATOM 573 N N . ALA A 1 73 ? -0.507 25.172 7.562 1 98.94 73 ALA A N 1
ATOM 574 C CA . ALA A 1 73 ? 0.665 25.516 6.762 1 98.94 73 ALA A CA 1
ATOM 575 C C . ALA A 1 73 ? 0.891 27.031 6.746 1 98.94 73 ALA A C 1
ATOM 577 O O . ALA A 1 73 ? 2.004 27.5 6.992 1 98.94 73 ALA A O 1
ATOM 578 N N . GLN A 1 74 ? -0.15 27.844 6.465 1 98.88 74 GLN A N 1
ATOM 579 C CA . GLN A 1 74 ? -0.032 29.297 6.453 1 98.88 74 GLN A CA 1
ATOM 580 C C . GLN A 1 74 ? 0.396 29.828 7.816 1 98.88 74 GLN A C 1
ATOM 582 O O . GLN A 1 74 ? 1.256 30.703 7.91 1 98.88 74 GLN A O 1
ATOM 587 N N . THR A 1 75 ? -0.233 29.266 8.898 1 98.88 75 THR A N 1
ATOM 588 C CA . THR A 1 75 ? 0.061 29.734 10.25 1 98.88 75 THR A CA 1
ATOM 589 C C . THR A 1 75 ? 1.52 29.469 10.609 1 98.88 75 THR A C 1
ATOM 591 O O . THR A 1 75 ? 2.188 30.328 11.188 1 98.88 75 THR A O 1
ATOM 594 N N . MET A 1 76 ? 2.008 28.281 10.266 1 98.75 76 MET A N 1
ATOM 595 C CA . MET A 1 76 ? 3.408 27.953 10.539 1 98.75 76 MET A CA 1
ATOM 596 C C . MET A 1 76 ? 4.332 28.797 9.664 1 98.75 76 MET A C 1
ATOM 598 O O . MET A 1 76 ? 5.43 29.172 10.094 1 98.75 76 MET A O 1
ATOM 602 N N . ALA A 1 77 ? 3.936 29.094 8.43 1 98.5 77 ALA A N 1
ATOM 603 C CA . ALA A 1 77 ? 4.715 29.984 7.578 1 98.5 77 ALA A CA 1
ATOM 604 C C . ALA A 1 77 ? 4.832 31.375 8.195 1 98.5 77 ALA A C 1
ATOM 606 O O . ALA A 1 77 ? 5.887 32 8.125 1 98.5 77 ALA A O 1
ATOM 607 N N . GLU A 1 78 ? 3.748 31.859 8.789 1 97.75 78 GLU A N 1
ATOM 608 C CA . GLU A 1 78 ? 3.779 33.156 9.492 1 97.75 78 GLU A CA 1
ATOM 609 C C . GLU A 1 78 ? 4.828 33.125 10.594 1 97.75 78 GLU A C 1
ATOM 611 O O . GLU A 1 78 ? 5.309 34.188 11.008 1 97.75 78 GLU A O 1
ATOM 616 N N . LYS A 1 79 ? 5.16 31.953 11.023 1 96.81 79 LYS A N 1
ATOM 617 C CA . LYS A 1 79 ? 6.105 31.797 12.125 1 96.81 79 LYS A CA 1
ATOM 618 C C . LYS A 1 79 ? 7.516 31.531 11.609 1 96.81 79 LYS A C 1
ATOM 620 O O . LYS A 1 79 ? 8.422 31.234 12.383 1 96.81 79 LYS A O 1
ATOM 625 N N . GLY A 1 80 ? 7.727 31.562 10.305 1 96.25 80 GLY A N 1
ATOM 626 C CA . GLY A 1 80 ? 9.086 31.578 9.773 1 96.25 80 GLY A CA 1
ATOM 627 C C . GLY A 1 80 ? 9.445 30.312 9.023 1 96.25 80 GLY A C 1
ATOM 628 O O . GLY A 1 80 ? 10.594 30.141 8.609 1 96.25 80 GLY A O 1
ATOM 629 N N . TYR A 1 81 ? 8.523 29.422 8.758 1 98 81 TYR A N 1
ATOM 630 C CA . TYR A 1 81 ? 8.781 28.188 8.047 1 98 81 TYR A CA 1
ATOM 631 C C . TYR A 1 81 ? 8.312 28.281 6.598 1 98 81 TYR A C 1
ATOM 633 O O . TYR A 1 81 ? 7.281 28.891 6.309 1 98 81 TYR A O 1
ATOM 641 N N . LEU A 1 82 ? 9.07 27.75 5.645 1 98.31 82 LEU A N 1
ATOM 642 C CA . LEU A 1 82 ? 8.484 27.438 4.348 1 98.31 82 LEU A CA 1
ATOM 643 C C . LEU A 1 82 ? 7.621 26.188 4.434 1 98.31 82 LEU A C 1
ATOM 645 O O . LEU A 1 82 ? 8.094 25.125 4.84 1 98.31 82 LEU A O 1
ATOM 649 N N . THR A 1 83 ? 6.355 26.328 4.133 1 98.81 83 THR A N 1
ATOM 650 C CA . THR A 1 83 ? 5.457 25.188 4.336 1 98.81 83 THR A CA 1
ATOM 651 C C . THR A 1 83 ? 4.727 24.844 3.041 1 98.81 83 THR A C 1
ATOM 653 O O . THR A 1 83 ? 4.551 25.703 2.172 1 98.81 83 THR A O 1
ATOM 656 N N . ILE A 1 84 ? 4.375 23.594 2.902 1 98.94 84 ILE A N 1
ATOM 657 C CA . ILE A 1 84 ? 3.43 23.203 1.867 1 98.94 84 ILE A CA 1
ATOM 658 C C . ILE A 1 84 ? 2.266 22.438 2.498 1 98.94 84 ILE A C 1
ATOM 660 O O . ILE A 1 84 ? 2.455 21.688 3.459 1 98.94 84 ILE A O 1
ATOM 664 N N . ALA A 1 85 ? 1.086 22.703 2.09 1 98.94 85 ALA A N 1
ATOM 665 C CA . ALA A 1 85 ? -0.086 21.859 2.277 1 98.94 85 ALA A CA 1
ATOM 666 C C . ALA A 1 85 ? -0.465 21.156 0.978 1 98.94 85 ALA A C 1
ATOM 668 O O . ALA A 1 85 ? -0.68 21.797 -0.048 1 98.94 85 ALA A O 1
ATOM 669 N N . PHE A 1 86 ? -0.554 19.828 0.983 1 98.94 86 PHE A N 1
ATOM 670 C CA . PHE A 1 86 ? -0.781 19.156 -0.285 1 98.94 86 PHE A CA 1
ATOM 671 C C . PHE A 1 86 ? -2.047 18.297 -0.226 1 98.94 86 PHE A C 1
ATOM 673 O O . PHE A 1 86 ? -2.479 17.891 0.855 1 98.94 86 PHE A O 1
ATOM 680 N N . ASP A 1 87 ? -2.68 18.125 -1.399 1 98.88 87 ASP A N 1
ATOM 681 C CA . ASP A 1 87 ? -3.732 17.125 -1.591 1 98.88 87 ASP A CA 1
ATOM 682 C C . ASP A 1 87 ? -3.141 15.734 -1.796 1 98.88 87 ASP A C 1
ATOM 684 O O . ASP A 1 87 ? -2.275 15.539 -2.652 1 98.88 87 ASP A O 1
ATOM 688 N N . PRO A 1 88 ? -3.619 14.797 -1.017 1 98.56 88 PRO A N 1
ATOM 689 C CA . PRO A 1 88 ? -3.166 13.422 -1.251 1 98.56 88 PRO A CA 1
ATOM 690 C C . PRO A 1 88 ? -3.465 12.938 -2.666 1 98.56 88 PRO A C 1
ATOM 692 O O . PRO A 1 88 ? -4.289 13.531 -3.367 1 98.56 88 PRO A O 1
ATOM 695 N N . SER A 1 89 ? -2.785 11.875 -3.068 1 98.69 89 SER A N 1
ATOM 696 C CA . SER A 1 89 ? -3.104 11.18 -4.309 1 98.69 89 SER A CA 1
ATOM 697 C C . SER A 1 89 ? -4.605 10.945 -4.445 1 98.69 89 SER A C 1
ATOM 699 O O . SER A 1 89 ? -5.281 10.641 -3.463 1 98.69 89 SER A O 1
ATOM 701 N N . PHE A 1 90 ? -5.164 11.18 -5.668 1 98.25 90 PHE A N 1
ATOM 702 C CA . PHE A 1 90 ? -6.523 10.867 -6.086 1 98.25 90 PHE A CA 1
ATOM 703 C C . PHE A 1 90 ? -7.504 11.914 -5.562 1 98.25 90 PHE A C 1
ATOM 705 O O . PHE A 1 90 ? -8.711 11.781 -5.746 1 98.25 90 PHE A O 1
ATOM 712 N N . THR A 1 91 ? -7.02 12.992 -4.883 1 98.5 91 THR A N 1
ATOM 713 C CA . THR A 1 91 ? -7.953 13.93 -4.273 1 98.5 91 THR A CA 1
ATOM 714 C C . THR A 1 91 ? -7.621 15.359 -4.68 1 98.5 91 THR A C 1
ATOM 716 O O . THR A 1 91 ? -6.527 15.633 -5.172 1 98.5 91 THR A O 1
ATOM 719 N N . GLY A 1 92 ? -8.578 16.203 -4.422 1 98.56 92 GLY A N 1
ATOM 720 C CA . GLY A 1 92 ? -8.359 17.625 -4.629 1 98.56 92 GLY A CA 1
ATOM 721 C C . GLY A 1 92 ? -7.836 17.953 -6.016 1 98.56 92 GLY A C 1
ATOM 722 O O . GLY A 1 92 ? -8.406 17.531 -7.016 1 98.56 92 GLY A O 1
ATOM 723 N N . GLU A 1 93 ? -6.777 18.75 -6.035 1 98.69 93 GLU A N 1
ATOM 724 C CA . GLU A 1 93 ? -6.199 19.156 -7.312 1 98.69 93 GLU A CA 1
ATOM 725 C C . GLU A 1 93 ? -5.07 18.219 -7.734 1 98.69 93 GLU A C 1
ATOM 727 O O . GLU A 1 93 ? -4.508 18.359 -8.82 1 98.69 93 GLU A O 1
ATOM 732 N N . SER A 1 94 ? -4.754 17.234 -6.805 1 98.69 94 SER A N 1
ATOM 733 C CA . SER A 1 94 ? -3.727 16.266 -7.141 1 98.69 94 SER A CA 1
ATOM 734 C C . SER A 1 94 ? -4.211 15.297 -8.219 1 98.69 94 SER A C 1
ATOM 736 O O . SER A 1 94 ? -5.406 15.242 -8.516 1 98.69 94 SER A O 1
ATOM 738 N N . GLY A 1 95 ? -3.271 14.641 -8.797 1 98.06 95 GLY A N 1
ATOM 739 C CA . GLY A 1 95 ? -3.596 13.672 -9.836 1 98.06 95 GLY A CA 1
ATOM 740 C C . GLY A 1 95 ? -4 12.32 -9.281 1 98.06 95 GLY A C 1
ATOM 741 O O . GLY A 1 95 ? -4.199 12.172 -8.07 1 98.06 95 GLY A O 1
ATOM 742 N N . GLY A 1 96 ? -4.105 11.383 -10.188 1 96 96 GLY A N 1
ATOM 743 C CA . GLY A 1 96 ? -4.508 10.023 -9.867 1 96 96 GLY A CA 1
ATOM 744 C C . GLY A 1 96 ? -5.902 9.68 -10.367 1 96 96 GLY A C 1
ATOM 745 O O . GLY A 1 96 ? -6.852 10.43 -10.133 1 96 96 GLY A O 1
ATOM 746 N N . ASN A 1 97 ? -6.027 8.648 -11.078 1 94.69 97 ASN A N 1
ATOM 747 C CA . ASN A 1 97 ? -7.277 8.07 -11.555 1 94.69 97 ASN A CA 1
ATOM 748 C C . ASN A 1 97 ? -7.336 6.566 -11.289 1 94.69 97 ASN A C 1
ATOM 750 O O . ASN A 1 97 ? -6.355 5.855 -11.516 1 94.69 97 ASN A O 1
ATOM 754 N N . PRO A 1 98 ? -8.43 6 -10.875 1 96.38 98 PRO A N 1
ATOM 755 C CA . PRO A 1 98 ? -9.703 6.66 -10.578 1 96.38 98 PRO A CA 1
ATOM 756 C C . PRO A 1 98 ? -9.602 7.637 -9.406 1 96.38 98 PRO A C 1
ATOM 758 O O . PRO A 1 98 ? -8.711 7.5 -8.562 1 96.38 98 PRO A O 1
ATOM 761 N N . ARG A 1 99 ? -10.453 8.625 -9.383 1 96.88 99 ARG A N 1
ATOM 762 C CA . ARG A 1 99 ? -10.484 9.609 -8.305 1 96.88 99 ARG A CA 1
ATOM 763 C C . ARG A 1 99 ? -11.023 8.992 -7.016 1 96.88 99 ARG A C 1
ATOM 765 O O . ARG A 1 99 ? -11.781 8.016 -7.059 1 96.88 99 ARG A O 1
ATOM 772 N N . TYR A 1 100 ? -10.578 9.547 -5.906 1 98.06 100 TYR A N 1
ATOM 773 C CA . TYR A 1 100 ? -11.156 9.352 -4.582 1 98.06 100 TYR A CA 1
ATOM 774 C C . TYR A 1 100 ? -10.898 7.934 -4.078 1 98.06 100 TYR A C 1
ATOM 776 O O . TYR A 1 100 ? -11.781 7.301 -3.504 1 98.06 100 TYR A O 1
ATOM 784 N N . MET A 1 101 ? -9.734 7.391 -4.379 1 97.62 101 MET A N 1
ATOM 785 C CA . MET A 1 101 ? -9.195 6.152 -3.82 1 97.62 101 MET A CA 1
ATOM 786 C C . MET A 1 101 ? -8.18 6.449 -2.723 1 97.62 101 MET A C 1
ATOM 788 O O . MET A 1 101 ? -7.562 7.516 -2.711 1 97.62 101 MET A O 1
ATOM 792 N N . ALA A 1 102 ? -8.07 5.578 -1.773 1 97.69 102 ALA A N 1
ATOM 793 C CA . ALA A 1 102 ? -7.078 5.734 -0.714 1 97.69 102 ALA A CA 1
ATOM 794 C C . ALA A 1 102 ? -6.227 4.473 -0.574 1 97.69 102 ALA A C 1
ATOM 796 O O . ALA A 1 102 ? -6.609 3.402 -1.046 1 97.69 102 ALA A O 1
ATOM 797 N N . SER A 1 103 ? -5.082 4.609 -0.077 1 98.5 103 SER A N 1
ATOM 798 C CA . SER A 1 103 ? -4.105 3.539 0.104 1 98.5 103 SER A CA 1
ATOM 799 C C . SER A 1 103 ? -3.154 3.85 1.253 1 98.5 103 SER A C 1
ATOM 801 O O . SER A 1 103 ? -2.545 4.922 1.29 1 98.5 103 SER A O 1
ATOM 803 N N . PRO A 1 104 ? -3.023 2.922 2.225 1 98.31 104 PRO A N 1
ATOM 804 C CA . PRO A 1 104 ? -2.047 3.189 3.283 1 98.31 104 PRO A CA 1
ATOM 805 C C . PRO A 1 104 ? -0.632 3.393 2.744 1 98.31 104 PRO A C 1
ATOM 807 O O . PRO A 1 104 ? 0.109 4.238 3.252 1 98.31 104 PRO A O 1
ATOM 810 N N . ASP A 1 105 ? -0.277 2.68 1.73 1 98.5 105 ASP A N 1
ATOM 811 C CA . ASP A 1 105 ? 1.062 2.775 1.157 1 98.5 105 ASP A CA 1
ATOM 812 C C . ASP A 1 105 ? 1.217 4.055 0.335 1 98.5 105 ASP A C 1
ATOM 814 O O . ASP A 1 105 ? 2.139 4.84 0.566 1 98.5 105 ASP A O 1
ATOM 818 N N . ILE A 1 106 ? 0.268 4.332 -0.605 1 98.69 106 ILE A N 1
ATOM 819 C CA . ILE A 1 106 ? 0.36 5.5 -1.477 1 98.69 106 ILE A CA 1
ATOM 820 C C . ILE A 1 106 ? 0.284 6.777 -0.64 1 98.69 106 ILE A C 1
ATOM 822 O O . ILE A 1 106 ? 1.022 7.73 -0.887 1 98.69 106 ILE A O 1
ATOM 826 N N . ASN A 1 107 ? -0.57 6.766 0.382 1 98.81 107 ASN A N 1
ATOM 827 C CA . ASN A 1 107 ? -0.732 7.953 1.216 1 98.81 107 ASN A CA 1
ATOM 828 C C . ASN A 1 107 ? 0.506 8.211 2.068 1 98.81 107 ASN A C 1
ATOM 830 O O . ASN A 1 107 ? 0.888 9.367 2.281 1 98.81 107 ASN A O 1
ATOM 834 N N . THR A 1 108 ? 1.144 7.152 2.617 1 98.81 108 THR A N 1
ATOM 835 C CA . THR A 1 108 ? 2.418 7.32 3.307 1 98.81 108 THR A CA 1
ATOM 836 C C . THR A 1 108 ? 3.48 7.863 2.355 1 98.81 108 THR A C 1
ATOM 838 O O . THR A 1 108 ? 4.215 8.789 2.703 1 98.81 108 THR A O 1
ATOM 841 N N . GLU A 1 109 ? 3.512 7.301 1.172 1 98.75 109 GLU A N 1
ATOM 842 C CA . GLU A 1 109 ? 4.445 7.73 0.134 1 98.75 109 GLU A CA 1
ATOM 843 C C . GLU A 1 109 ? 4.234 9.203 -0.223 1 98.75 109 GLU A C 1
ATOM 845 O O . GLU A 1 109 ? 5.191 9.906 -0.54 1 98.75 109 GLU A O 1
ATOM 850 N N . ASP A 1 110 ? 3.004 9.688 -0.21 1 98.88 110 ASP A N 1
ATOM 851 C CA . ASP A 1 110 ? 2.725 11.086 -0.517 1 98.88 110 ASP A CA 1
ATOM 852 C C . ASP A 1 110 ? 3.488 12.016 0.422 1 98.88 110 ASP A C 1
ATOM 854 O O . ASP A 1 110 ? 3.998 13.055 -0.004 1 98.88 110 ASP A O 1
ATOM 858 N N . PHE A 1 111 ? 3.564 11.695 1.731 1 98.88 111 PHE A N 1
ATOM 859 C CA . PHE A 1 111 ? 4.363 12.477 2.668 1 98.88 111 PHE A CA 1
ATOM 860 C C . PHE A 1 111 ? 5.84 12.43 2.285 1 98.88 111 PHE A C 1
ATOM 862 O O . PHE A 1 111 ? 6.523 13.461 2.312 1 98.88 111 PHE A O 1
ATOM 869 N N . MET A 1 112 ? 6.328 11.266 1.95 1 98.88 112 MET A N 1
ATOM 870 C CA . MET A 1 112 ? 7.742 11.125 1.621 1 98.88 112 MET A CA 1
ATOM 871 C C . MET A 1 112 ? 8.086 11.891 0.35 1 98.88 112 MET A C 1
ATOM 873 O O . MET A 1 112 ? 9.172 12.469 0.244 1 98.88 112 MET A O 1
ATOM 877 N N . ALA A 1 113 ? 7.176 11.898 -0.599 1 98.75 113 ALA A N 1
ATOM 878 C CA . ALA A 1 113 ? 7.359 12.68 -1.821 1 98.75 113 ALA A CA 1
ATOM 879 C C . ALA A 1 113 ? 7.414 14.172 -1.52 1 98.75 113 ALA A C 1
ATOM 881 O O . ALA A 1 113 ? 8.148 14.922 -2.17 1 98.75 113 ALA A O 1
ATOM 882 N N . ALA A 1 114 ? 6.539 14.586 -0.593 1 98.94 114 ALA A N 1
ATOM 883 C CA . ALA A 1 114 ? 6.602 15.984 -0.159 1 98.94 114 ALA A CA 1
ATOM 884 C C . ALA A 1 114 ? 7.977 16.312 0.409 1 98.94 114 ALA A C 1
ATOM 886 O O . ALA A 1 114 ? 8.508 17.406 0.159 1 98.94 114 ALA A O 1
ATOM 887 N N . VAL A 1 115 ? 8.555 15.414 1.175 1 98.88 115 VAL A N 1
ATOM 888 C CA . VAL A 1 115 ? 9.883 15.602 1.736 1 98.88 115 VAL A CA 1
ATOM 889 C C . VAL A 1 115 ? 10.914 15.648 0.613 1 98.88 115 VAL A C 1
ATOM 891 O O . VAL A 1 115 ? 11.852 16.453 0.653 1 98.88 115 VAL A O 1
ATOM 894 N N . ASP A 1 116 ? 10.758 14.719 -0.436 1 98.69 116 ASP A N 1
ATOM 895 C CA . ASP A 1 116 ? 11.609 14.812 -1.617 1 98.69 116 ASP A CA 1
ATOM 896 C C . ASP A 1 116 ? 11.609 16.234 -2.188 1 98.69 116 ASP A C 1
ATOM 898 O O . ASP A 1 116 ? 12.672 16.812 -2.428 1 98.69 116 ASP A O 1
ATOM 902 N N . PHE A 1 117 ? 10.445 16.703 -2.387 1 98.69 117 PHE A N 1
ATOM 903 C CA . PHE A 1 117 ? 10.234 18 -3.018 1 98.69 117 PHE A CA 1
ATOM 904 C C . PHE A 1 117 ? 10.898 19.125 -2.213 1 98.69 117 PHE A C 1
ATOM 906 O O . PHE A 1 117 ? 11.625 19.938 -2.766 1 98.69 117 PHE A O 1
ATOM 913 N N . LEU A 1 118 ? 10.664 19.141 -0.914 1 98.75 118 LEU A N 1
ATOM 914 C CA . LEU A 1 118 ? 11.203 20.188 -0.045 1 98.75 118 LEU A CA 1
ATOM 915 C C . LEU A 1 118 ? 12.727 20.078 0.035 1 98.75 118 LEU A C 1
ATOM 917 O O . LEU A 1 118 ? 13.422 21.094 0.06 1 98.75 118 LEU A O 1
ATOM 921 N N . SER A 1 119 ? 13.273 18.859 0.055 1 98.12 119 SER A N 1
ATOM 922 C CA . SER A 1 119 ? 14.688 18.609 0.317 1 98.12 119 SER A CA 1
ATOM 923 C C . SER A 1 119 ? 15.562 19.141 -0.809 1 98.12 119 SER A C 1
ATOM 925 O O . SER A 1 119 ? 16.75 19.391 -0.611 1 98.12 119 SER A O 1
ATOM 927 N N . VAL A 1 120 ? 14.984 19.359 -2.021 1 97.5 120 VAL A N 1
ATOM 928 C CA . VAL A 1 120 ? 15.828 19.734 -3.15 1 97.5 120 VAL A CA 1
ATOM 929 C C . VAL A 1 120 ? 15.57 21.203 -3.516 1 97.5 120 VAL A C 1
ATOM 931 O O . VAL A 1 120 ? 16.109 21.703 -4.5 1 97.5 120 VAL A O 1
ATOM 934 N N . ARG A 1 121 ? 14.766 21.875 -2.76 1 96.44 121 ARG A N 1
ATOM 935 C CA . ARG A 1 121 ? 14.531 23.297 -2.992 1 96.44 121 ARG A CA 1
ATOM 936 C C . ARG A 1 121 ? 15.727 24.125 -2.529 1 96.44 121 ARG A C 1
ATOM 938 O O . ARG A 1 121 ? 16.266 23.906 -1.447 1 96.44 121 ARG A O 1
ATOM 945 N N . GLU A 1 122 ? 16 25.078 -3.297 1 95.44 122 GLU A N 1
ATOM 946 C CA . GLU A 1 122 ? 17.172 25.906 -2.996 1 95.44 122 GLU A CA 1
ATOM 947 C C . GLU A 1 122 ? 16.953 26.719 -1.727 1 95.44 122 GLU A C 1
ATOM 949 O O . GLU A 1 122 ? 17.906 26.969 -0.974 1 95.44 122 GLU A O 1
ATOM 954 N N . GLU A 1 123 ? 15.766 27.094 -1.49 1 95.38 123 GLU A N 1
ATOM 955 C CA . GLU A 1 123 ? 15.484 28 -0.379 1 95.38 123 GLU A CA 1
ATOM 956 C C . GLU A 1 123 ? 15.266 27.219 0.918 1 95.38 123 GLU A C 1
ATOM 958 O O . GLU A 1 123 ? 15.078 27.828 1.979 1 95.38 123 GLU A O 1
ATOM 963 N N . VAL A 1 124 ? 15.312 25.922 0.908 1 97.69 124 VAL A N 1
ATOM 964 C CA . VAL A 1 124 ? 15.047 25.094 2.084 1 97.69 124 VAL A CA 1
ATOM 965 C C . VAL A 1 124 ? 16.359 24.516 2.615 1 97.69 124 VAL A C 1
ATOM 967 O O . VAL A 1 124 ? 17.234 24.125 1.837 1 97.69 124 VAL A O 1
ATOM 970 N N . ASP A 1 125 ? 16.531 24.609 3.916 1 97.81 125 ASP A N 1
ATOM 971 C CA . ASP A 1 125 ? 17.578 23.828 4.562 1 97.81 125 ASP A CA 1
ATOM 972 C C . ASP A 1 125 ? 17.188 22.359 4.66 1 97.81 125 ASP A C 1
ATOM 974 O O . ASP A 1 125 ? 16.328 21.984 5.465 1 97.81 125 ASP A O 1
ATOM 978 N N . GLN A 1 126 ? 17.844 21.516 3.9 1 97.12 126 GLN A N 1
ATOM 979 C CA . GLN A 1 126 ? 17.453 20.109 3.766 1 97.12 126 GLN A CA 1
ATOM 980 C C . GLN A 1 126 ? 17.625 19.375 5.09 1 97.12 126 GLN A C 1
ATOM 982 O O . GLN A 1 126 ? 17.062 18.281 5.266 1 97.12 126 GLN A O 1
ATOM 987 N N . ASP A 1 127 ? 18.328 19.938 6.031 1 97.75 127 ASP A N 1
ATOM 988 C CA . ASP A 1 127 ? 18.547 19.281 7.32 1 97.75 127 ASP A CA 1
ATOM 989 C C . ASP A 1 127 ? 17.562 19.781 8.367 1 97.75 127 ASP A C 1
ATOM 991 O O . ASP A 1 127 ? 17.672 19.438 9.547 1 97.75 127 ASP A O 1
ATOM 995 N N . ARG A 1 128 ? 16.547 20.578 7.953 1 98.62 128 ARG A N 1
ATOM 996 C CA . ARG A 1 128 ? 15.555 21.125 8.859 1 98.62 128 ARG A CA 1
ATOM 997 C C . ARG A 1 128 ? 14.148 20.953 8.297 1 98.62 128 ARG A C 1
ATOM 999 O O . ARG A 1 128 ? 13.383 21.922 8.203 1 98.62 128 ARG A O 1
ATOM 1006 N N . ILE A 1 129 ? 13.766 19.75 8.031 1 98.88 129 ILE A N 1
ATOM 1007 C CA . ILE A 1 129 ? 12.461 19.438 7.457 1 98.88 129 ILE A CA 1
ATOM 1008 C C . ILE A 1 129 ? 11.609 18.672 8.477 1 98.88 129 ILE A C 1
ATOM 1010 O O . ILE A 1 129 ? 12.078 17.703 9.078 1 98.88 129 ILE A O 1
ATOM 1014 N N . GLY A 1 130 ? 10.406 19.141 8.773 1 98.94 130 GLY A N 1
ATOM 1015 C CA . GLY A 1 130 ? 9.406 18.453 9.578 1 98.94 130 GLY A CA 1
ATOM 1016 C C . GLY A 1 130 ? 8.117 18.188 8.828 1 98.94 130 GLY A C 1
ATOM 1017 O O . GLY A 1 130 ? 7.977 18.578 7.66 1 98.94 130 GLY A O 1
ATOM 1018 N N . ILE A 1 131 ? 7.203 17.453 9.477 1 99 131 ILE A N 1
ATOM 1019 C CA . ILE A 1 131 ? 5.902 17.219 8.859 1 99 131 ILE A CA 1
ATOM 1020 C C . ILE A 1 131 ? 4.805 17.328 9.914 1 99 131 ILE A C 1
ATOM 1022 O O . ILE A 1 131 ? 5.062 17.156 11.109 1 99 131 ILE A O 1
ATOM 1026 N N . ILE A 1 132 ? 3.615 17.688 9.492 1 99 132 ILE A N 1
ATOM 1027 C CA . ILE A 1 132 ? 2.414 17.734 10.32 1 99 132 ILE A CA 1
ATOM 1028 C C . ILE A 1 132 ? 1.311 16.906 9.664 1 99 132 ILE A C 1
ATOM 1030 O O . ILE A 1 132 ? 0.91 17.188 8.531 1 99 132 ILE A O 1
ATOM 1034 N N . GLY A 1 133 ? 0.898 15.898 10.312 1 98.94 133 GLY A N 1
ATOM 1035 C CA . GLY A 1 133 ? -0.281 15.141 9.914 1 98.94 133 GLY A CA 1
ATOM 1036 C C . GLY A 1 133 ? -1.488 15.422 10.797 1 98.94 133 GLY A C 1
ATOM 1037 O O . GLY A 1 133 ? -1.395 15.367 12.023 1 98.94 133 GLY A O 1
ATOM 1038 N N . ILE A 1 134 ? -2.607 15.711 10.172 1 98.94 134 ILE A N 1
ATOM 1039 C CA . ILE A 1 134 ? -3.822 16.047 10.906 1 98.94 134 ILE A CA 1
ATOM 1040 C C . ILE A 1 134 ? -4.852 14.938 10.742 1 98.94 134 ILE A C 1
ATOM 1042 O O . ILE A 1 134 ? -5.082 14.453 9.633 1 98.94 134 ILE A O 1
ATOM 1046 N N . CYS A 1 135 ? -5.527 14.516 11.891 1 98.81 135 CYS A N 1
ATOM 1047 C CA . CYS A 1 135 ? -6.562 13.492 11.883 1 98.81 135 CYS A CA 1
ATOM 1048 C C . CYS A 1 135 ? -6.059 12.211 11.234 1 98.81 135 CYS A C 1
ATOM 1050 O O . CYS A 1 135 ? -5.027 11.672 11.633 1 98.81 135 CYS A O 1
ATOM 1052 N N . GLY A 1 136 ? -6.691 11.742 10.156 1 98.69 136 GLY A N 1
ATOM 1053 C CA . GLY A 1 136 ? -6.301 10.516 9.477 1 98.69 136 GLY A CA 1
ATOM 1054 C C . GLY A 1 136 ? -4.875 10.539 8.969 1 98.69 136 GLY A C 1
ATOM 1055 O O . GLY A 1 136 ? -4.234 9.492 8.836 1 98.69 136 GLY A O 1
ATOM 1056 N N . TRP A 1 137 ? -4.336 11.711 8.758 1 98.88 137 TRP A N 1
ATOM 1057 C CA . TRP A 1 137 ? -2.986 11.836 8.219 1 98.88 137 TRP A CA 1
ATOM 1058 C C . TRP A 1 137 ? -1.949 11.828 9.336 1 98.88 137 TRP A C 1
ATOM 1060 O O . TRP A 1 137 ? -0.746 11.766 9.078 1 98.88 137 TRP A O 1
ATOM 1070 N N . GLY A 1 138 ? -2.426 11.891 10.594 1 98.88 138 GLY A N 1
ATOM 1071 C CA . GLY A 1 138 ? -1.507 11.695 11.703 1 98.88 138 GLY A CA 1
ATOM 1072 C C . GLY A 1 138 ? -0.83 10.336 11.688 1 98.88 138 GLY A C 1
ATOM 1073 O O . GLY A 1 138 ? 0.388 10.242 11.852 1 98.88 138 GLY A O 1
ATOM 1074 N N . GLY A 1 139 ? -1.661 9.273 11.523 1 98.81 139 GLY A N 1
ATOM 1075 C CA . GLY A 1 139 ? -1.085 7.945 11.414 1 98.81 139 GLY A CA 1
ATOM 1076 C C . GLY A 1 139 ? -0.119 7.809 10.258 1 98.81 139 GLY A C 1
ATOM 1077 O O . GLY A 1 139 ? 0.94 7.191 10.391 1 98.81 139 GLY A O 1
ATOM 1078 N N . MET A 1 140 ? -0.452 8.391 9.109 1 98.75 140 MET A N 1
ATOM 1079 C CA . MET A 1 140 ? 0.424 8.344 7.945 1 98.75 140 MET A CA 1
ATOM 1080 C C . MET A 1 140 ? 1.722 9.102 8.211 1 98.75 140 MET A C 1
ATOM 1082 O O . MET A 1 140 ? 2.781 8.719 7.707 1 98.75 140 MET A O 1
ATOM 1086 N N . ALA A 1 141 ? 1.608 10.211 8.914 1 98.94 141 ALA A N 1
ATOM 1087 C CA . ALA A 1 141 ? 2.797 10.992 9.258 1 98.94 141 ALA A CA 1
ATOM 1088 C C . ALA A 1 141 ? 3.756 10.18 10.117 1 98.94 141 ALA A C 1
ATOM 1090 O O . ALA A 1 141 ? 4.969 10.203 9.898 1 98.94 141 ALA A O 1
ATOM 1091 N N . LEU A 1 142 ? 3.213 9.5 11.102 1 98.94 142 LEU A N 1
ATOM 1092 C CA . LEU A 1 142 ? 4.051 8.664 11.961 1 98.94 142 LEU A CA 1
ATOM 1093 C C . LEU A 1 142 ? 4.707 7.551 11.156 1 98.94 142 LEU A C 1
ATOM 1095 O O . LEU A 1 142 ? 5.883 7.238 11.359 1 98.94 142 LEU A O 1
ATOM 1099 N N . ASN A 1 143 ? 3.943 6.902 10.281 1 98.81 143 ASN A N 1
ATOM 1100 C CA . ASN A 1 143 ? 4.516 5.859 9.438 1 98.81 143 ASN A CA 1
ATOM 1101 C C . ASN A 1 143 ? 5.609 6.41 8.523 1 98.81 143 ASN A C 1
ATOM 1103 O O . ASN A 1 143 ? 6.633 5.758 8.312 1 98.81 143 ASN A O 1
ATOM 1107 N N . ALA A 1 144 ? 5.387 7.625 7.949 1 98.88 144 ALA A N 1
ATOM 1108 C CA . ALA A 1 144 ? 6.402 8.289 7.137 1 98.88 144 ALA A CA 1
ATOM 1109 C C . ALA A 1 144 ? 7.652 8.586 7.957 1 98.88 144 ALA A C 1
ATOM 1111 O O . ALA A 1 144 ? 8.773 8.391 7.484 1 98.88 144 ALA A O 1
ATOM 1112 N N . ALA A 1 145 ? 7.457 9.031 9.18 1 98.88 145 ALA A N 1
ATOM 1113 C CA . ALA A 1 145 ? 8.586 9.336 10.055 1 98.88 145 ALA A CA 1
ATOM 1114 C C . ALA A 1 145 ? 9.406 8.086 10.359 1 98.88 145 ALA A C 1
ATOM 1116 O O . ALA A 1 145 ? 10.625 8.156 10.508 1 98.88 145 ALA A O 1
ATOM 1117 N N . ALA A 1 146 ? 8.742 6.953 10.438 1 98.69 146 ALA A N 1
ATOM 1118 C CA . ALA A 1 146 ? 9.422 5.688 10.703 1 98.69 146 ALA A CA 1
ATOM 1119 C C . ALA A 1 146 ? 10.242 5.246 9.5 1 98.69 146 ALA A C 1
ATOM 1121 O O . ALA A 1 146 ? 11.266 4.57 9.648 1 98.69 146 ALA A O 1
ATOM 1122 N N . LEU A 1 147 ? 9.875 5.652 8.359 1 98.69 147 LEU A N 1
ATOM 1123 C CA . LEU A 1 147 ? 10.461 5.156 7.117 1 98.69 147 LEU A CA 1
ATOM 1124 C C . LEU A 1 147 ? 11.453 6.164 6.547 1 98.69 147 LEU A C 1
ATOM 1126 O O . LEU A 1 147 ? 12.391 5.785 5.84 1 98.69 147 LEU A O 1
ATOM 1130 N N . ASP A 1 148 ? 11.32 7.469 6.812 1 98.81 148 ASP A N 1
ATOM 1131 C CA . ASP A 1 148 ? 12.086 8.547 6.188 1 98.81 148 ASP A CA 1
ATOM 1132 C C . ASP A 1 148 ? 12.977 9.25 7.207 1 98.81 148 ASP A C 1
ATOM 1134 O O . ASP A 1 148 ? 12.508 10.109 7.961 1 98.81 148 ASP A O 1
ATOM 1138 N N . THR A 1 149 ? 14.234 9.039 7.141 1 98.69 149 THR A N 1
ATOM 1139 C CA . THR A 1 149 ? 15.195 9.516 8.133 1 98.69 149 THR A CA 1
ATOM 1140 C C . THR A 1 149 ? 15.516 10.992 7.91 1 98.69 149 THR A C 1
ATOM 1142 O O . THR A 1 149 ? 16.188 11.617 8.742 1 98.69 149 THR A O 1
ATOM 1145 N N . ARG A 1 150 ? 15.055 11.586 6.859 1 98.81 150 ARG A N 1
ATOM 1146 C CA . ARG A 1 150 ? 15.273 13 6.582 1 98.81 150 ARG A CA 1
ATOM 1147 C C . ARG A 1 150 ? 14.359 13.875 7.43 1 98.81 150 ARG A C 1
ATOM 1149 O O . ARG A 1 150 ? 14.609 15.07 7.594 1 98.81 150 ARG A O 1
ATOM 1156 N N . ILE A 1 151 ? 13.164 13.344 7.902 1 98.94 151 ILE A N 1
ATOM 1157 C CA . ILE A 1 151 ? 12.219 14.062 8.742 1 98.94 151 ILE A CA 1
ATOM 1158 C C . ILE A 1 151 ? 12.805 14.258 10.141 1 98.94 151 ILE A C 1
ATOM 1160 O O . ILE A 1 151 ? 13.078 13.281 10.852 1 98.94 151 ILE A O 1
ATOM 1164 N N . LYS A 1 152 ? 12.914 15.5 10.562 1 98.81 152 LYS A N 1
ATOM 1165 C CA . LYS A 1 152 ? 13.602 15.781 11.828 1 98.81 152 LYS A CA 1
ATOM 1166 C C . LYS A 1 152 ? 12.609 15.844 12.984 1 98.81 152 LYS A C 1
ATOM 1168 O O . LYS A 1 152 ? 12.977 15.609 14.133 1 98.81 152 LYS A O 1
ATOM 1173 N N . ALA A 1 153 ? 11.422 16.172 12.695 1 98.94 153 ALA A N 1
ATOM 1174 C CA . ALA A 1 153 ? 10.367 16.281 13.703 1 98.94 153 ALA A CA 1
ATOM 1175 C C . ALA A 1 153 ? 8.984 16.094 13.078 1 98.94 153 ALA A C 1
ATOM 1177 O O . ALA A 1 153 ? 8.742 16.531 11.953 1 98.94 153 ALA A O 1
ATOM 1178 N N . THR A 1 154 ? 8.117 15.438 13.789 1 99 154 THR A N 1
ATOM 1179 C CA . THR A 1 154 ? 6.766 15.133 13.336 1 99 154 THR A CA 1
ATOM 1180 C C . THR A 1 154 ? 5.73 15.602 14.352 1 99 154 THR A C 1
ATOM 1182 O O . THR A 1 154 ? 5.879 15.367 15.555 1 99 154 THR A O 1
ATOM 1185 N N . VAL A 1 155 ? 4.719 16.297 13.883 1 99 155 VAL A N 1
ATOM 1186 C CA . VAL A 1 155 ? 3.549 16.609 14.695 1 99 155 VAL A CA 1
ATOM 1187 C C . VAL A 1 155 ? 2.332 15.859 14.164 1 99 155 VAL A C 1
ATOM 1189 O O . VAL A 1 155 ? 2.014 15.945 12.977 1 99 155 VAL A O 1
ATOM 1192 N N . ALA A 1 156 ? 1.742 15.086 14.953 1 98.94 156 ALA A N 1
ATOM 1193 C CA . ALA A 1 156 ? 0.442 14.477 14.68 1 98.94 156 ALA A CA 1
ATOM 1194 C C . ALA A 1 156 ? -0.661 15.156 15.484 1 98.94 156 ALA A C 1
ATOM 1196 O O . ALA A 1 156 ? -0.714 15.023 16.703 1 98.94 156 ALA A O 1
ATOM 1197 N N . SER A 1 157 ? -1.522 15.891 14.82 1 98.94 157 SER A N 1
ATOM 1198 C CA . SER A 1 157 ? -2.572 16.672 15.477 1 98.94 157 SER A CA 1
ATOM 1199 C C . SER A 1 157 ? -3.918 15.953 15.391 1 98.94 157 SER A C 1
ATOM 1201 O O . SER A 1 157 ? -4.41 15.664 14.297 1 98.94 157 SER A O 1
ATOM 1203 N N . THR A 1 158 ? -4.551 15.609 16.5 1 98.94 158 THR A N 1
ATOM 1204 C CA . THR A 1 158 ? -5.828 14.914 16.625 1 98.94 158 THR A CA 1
ATOM 1205 C C . THR A 1 158 ? -5.867 13.672 15.75 1 98.94 158 THR A C 1
ATOM 1207 O O . THR A 1 158 ? -6.84 13.453 15.023 1 98.94 158 THR A O 1
ATOM 1210 N N . MET A 1 159 ? -4.957 12.852 15.844 1 98.88 159 MET A N 1
ATOM 1211 C CA . MET A 1 159 ? -4.656 11.836 14.836 1 98.88 159 MET A CA 1
ATOM 1212 C C . MET A 1 159 ? -5.699 10.727 14.859 1 98.88 159 MET A C 1
ATOM 1214 O O . MET A 1 159 ? -6.363 10.516 15.875 1 98.88 159 MET A O 1
ATOM 1218 N N . TYR A 1 160 ? -5.887 10.141 13.703 1 98.75 160 TYR A N 1
ATOM 1219 C CA . TYR A 1 160 ? -6.477 8.812 13.531 1 98.75 160 TYR A CA 1
ATOM 1220 C C . TYR A 1 160 ? -5.43 7.801 13.086 1 98.75 160 TYR A C 1
ATOM 1222 O O . TYR A 1 160 ? -4.465 8.156 12.406 1 98.75 160 TYR A O 1
ATOM 1230 N N . ASP A 1 161 ? -5.508 6.609 13.594 1 98.69 161 ASP A N 1
ATOM 1231 C CA . ASP A 1 161 ? -4.977 5.449 12.883 1 98.69 161 ASP A CA 1
ATOM 1232 C C . ASP A 1 161 ? -6.027 4.852 11.945 1 98.69 161 ASP A C 1
ATOM 1234 O O . ASP A 1 161 ? -6.859 4.047 12.375 1 98.69 161 ASP A O 1
ATOM 1238 N N . MET A 1 162 ? -5.906 5.207 10.695 1 98.69 162 MET A N 1
ATOM 1239 C CA . MET A 1 162 ? -6.93 4.824 9.727 1 98.69 162 MET A CA 1
ATOM 1240 C C . MET A 1 162 ? -6.988 3.309 9.562 1 98.69 162 MET A C 1
ATOM 1242 O O . MET A 1 162 ? -8.055 2.75 9.297 1 98.69 162 MET A O 1
ATOM 1246 N N . THR A 1 163 ? -5.852 2.609 9.703 1 98.56 163 THR A N 1
ATOM 1247 C CA . THR A 1 163 ? -5.859 1.153 9.602 1 98.56 163 THR A CA 1
ATOM 1248 C C . THR A 1 163 ? -6.625 0.535 10.773 1 98.56 163 THR A C 1
ATOM 1250 O O . THR A 1 163 ? -7.398 -0.406 10.578 1 98.56 163 THR A O 1
ATOM 1253 N N . ARG A 1 164 ? -6.457 1.116 11.953 1 98.44 164 ARG A N 1
ATOM 1254 C CA . ARG A 1 164 ? -7.152 0.614 13.133 1 98.44 164 ARG A CA 1
ATOM 1255 C C . ARG A 1 164 ? -8.656 0.855 13.031 1 98.44 164 ARG A C 1
ATOM 1257 O O . ARG A 1 164 ? -9.453 -0.046 13.297 1 98.44 164 ARG A O 1
ATOM 1264 N N . VAL A 1 165 ? -9.055 2.037 12.664 1 98.56 165 VAL A N 1
ATOM 1265 C CA . VAL A 1 165 ? -10.477 2.354 12.664 1 98.56 165 VAL A CA 1
ATOM 1266 C C . VAL A 1 165 ? -11.188 1.555 11.57 1 98.56 165 VAL A C 1
ATOM 1268 O O . VAL A 1 165 ? -12.336 1.145 11.734 1 98.56 165 VAL A O 1
ATOM 1271 N N . ASN A 1 166 ? -10.5 1.312 10.43 1 98.44 166 ASN A N 1
ATOM 1272 C CA . ASN A 1 166 ? -11.125 0.526 9.367 1 98.44 166 ASN A CA 1
ATOM 1273 C C . ASN A 1 166 ? -11.219 -0.95 9.742 1 98.44 166 ASN A C 1
ATOM 1275 O O . ASN A 1 166 ? -12.172 -1.631 9.375 1 98.44 166 ASN A O 1
ATOM 1279 N N . ALA A 1 167 ? -10.234 -1.468 10.477 1 98.44 167 ALA A N 1
ATOM 1280 C CA . ALA A 1 167 ? -10.227 -2.879 10.852 1 98.44 167 ALA A CA 1
ATOM 1281 C C . ALA A 1 167 ? -11.141 -3.131 12.047 1 98.44 167 ALA A C 1
ATOM 1283 O O . ALA A 1 167 ? -11.797 -4.172 12.125 1 98.44 167 ALA A O 1
ATOM 1284 N N . ASN A 1 168 ? -11.234 -2.076 12.992 1 98.44 168 ASN A N 1
ATOM 1285 C CA . ASN A 1 168 ? -11.797 -2.387 14.305 1 98.44 168 ASN A CA 1
ATOM 1286 C C . ASN A 1 168 ? -12.992 -1.494 14.625 1 98.44 168 ASN A C 1
ATOM 1288 O O . ASN A 1 168 ? -13.633 -1.663 15.664 1 98.44 168 ASN A O 1
ATOM 1292 N N . GLY A 1 169 ? -13.312 -0.528 13.781 1 97.62 169 GLY A N 1
ATOM 1293 C CA . GLY A 1 169 ? -14.391 0.4 14.062 1 97.62 169 GLY A CA 1
ATOM 1294 C C . GLY A 1 169 ? -14.039 1.425 15.125 1 97.62 169 GLY A C 1
ATOM 1295 O O . GLY A 1 169 ? -12.992 1.321 15.766 1 97.62 169 GLY A O 1
ATOM 1296 N N . TYR A 1 170 ? -14.906 2.422 15.328 1 97 170 TYR A N 1
ATOM 1297 C CA . TYR A 1 170 ? -14.719 3.43 16.359 1 97 170 TYR A CA 1
ATOM 1298 C C . TYR A 1 170 ? -14.703 2.789 17.75 1 97 170 TYR A C 1
ATOM 1300 O O . TYR A 1 170 ? -15.5 1.893 18.031 1 97 170 TYR A O 1
ATOM 1308 N N . PHE A 1 171 ? -13.695 3.203 18.562 1 97.56 171 PHE A N 1
ATOM 1309 C CA . PHE A 1 171 ? -13.531 2.736 19.922 1 97.56 171 PHE A CA 1
ATOM 1310 C C . PHE A 1 171 ? -13.258 1.236 19.953 1 97.56 171 PHE A C 1
ATOM 1312 O O . PHE A 1 171 ? -13.57 0.566 20.953 1 97.56 171 PHE A O 1
ATOM 1319 N N . ASP A 1 172 ? -12.922 0.695 18.797 1 98.19 172 ASP A N 1
ATOM 1320 C CA . ASP A 1 172 ? -12.633 -0.725 18.625 1 98.19 172 ASP A CA 1
ATOM 1321 C C . ASP A 1 172 ? -13.883 -1.573 18.875 1 98.19 172 ASP A C 1
ATOM 1323 O O . ASP A 1 172 ? -13.781 -2.693 19.375 1 98.19 172 ASP A O 1
ATOM 1327 N N . SER A 1 173 ? -15.016 -0.995 18.594 1 97.94 173 SER A N 1
ATOM 1328 C CA . SER A 1 173 ? -16.281 -1.659 18.844 1 97.94 173 SER A CA 1
ATOM 1329 C C . SER A 1 173 ? -16.469 -2.869 17.938 1 97.94 173 SER A C 1
ATOM 1331 O O . SER A 1 173 ? -17.328 -3.721 18.188 1 97.94 173 SER A O 1
ATOM 1333 N N . GLU A 1 174 ? -15.664 -2.971 16.859 1 98 174 GLU A N 1
ATOM 1334 C CA . GLU A 1 174 ? -15.781 -4.043 15.867 1 98 174 GLU A CA 1
ATOM 1335 C C . GLU A 1 174 ? -14.516 -4.902 15.836 1 98 174 GLU A C 1
ATOM 1337 O O . GLU A 1 174 ? -14.203 -5.516 14.82 1 98 174 GLU A O 1
ATOM 1342 N N . ASP A 1 175 ? -13.773 -4.898 16.922 1 98 175 ASP A N 1
ATOM 1343 C CA . ASP A 1 175 ? -12.523 -5.648 16.953 1 98 175 ASP A CA 1
ATOM 1344 C C . ASP A 1 175 ? -12.773 -7.137 17.172 1 98 175 ASP A C 1
ATOM 1346 O O . ASP A 1 175 ? -12.438 -7.68 18.234 1 98 175 ASP A O 1
ATOM 1350 N N . SER A 1 176 ? -13.273 -7.844 16.172 1 98 176 SER A N 1
ATOM 1351 C CA . SER A 1 176 ? -13.492 -9.281 16.156 1 98 176 SER A CA 1
ATOM 1352 C C . SER A 1 176 ? -13.344 -9.844 14.734 1 98 176 SER A C 1
ATOM 1354 O O . SER A 1 176 ? -13.555 -9.125 13.758 1 98 176 SER A O 1
ATOM 1356 N N . GLU A 1 177 ? -12.891 -11.062 14.711 1 97.94 177 GLU A N 1
ATOM 1357 C CA . GLU A 1 177 ? -12.758 -11.75 13.43 1 97.94 177 GLU A CA 1
ATOM 1358 C C . GLU A 1 177 ? -14.086 -11.742 12.672 1 97.94 177 GLU A C 1
ATOM 1360 O O . GLU A 1 177 ? -14.109 -11.523 11.453 1 97.94 177 GLU A O 1
ATOM 1365 N N . GLU A 1 178 ? -15.211 -11.945 13.297 1 98.38 178 GLU A N 1
ATOM 1366 C CA . GLU A 1 178 ? -16.531 -12.008 12.68 1 98.38 178 GLU A CA 1
ATOM 1367 C C . GLU A 1 178 ? -16.922 -10.664 12.062 1 98.38 178 GLU A C 1
ATOM 1369 O O . GLU A 1 178 ? -17.453 -10.609 10.953 1 98.38 178 GLU A O 1
ATOM 1374 N N . ALA A 1 179 ? -16.656 -9.602 12.82 1 98.62 179 ALA A N 1
ATOM 1375 C CA . ALA A 1 179 ? -17 -8.266 12.328 1 98.62 179 ALA A CA 1
ATOM 1376 C C . ALA A 1 179 ? -16.172 -7.902 11.102 1 98.62 179 ALA A C 1
ATOM 1378 O O . ALA A 1 179 ? -16.703 -7.379 10.125 1 98.62 179 ALA A O 1
ATOM 1379 N N . ARG A 1 180 ? -14.844 -8.164 11.164 1 98.56 180 ARG A N 1
ATOM 1380 C CA . ARG A 1 180 ? -13.969 -7.887 10.031 1 98.56 180 ARG A CA 1
ATOM 1381 C C . ARG A 1 180 ? -14.367 -8.719 8.82 1 98.56 180 ARG A C 1
ATOM 1383 O O . ARG A 1 180 ? -14.391 -8.211 7.695 1 98.56 180 ARG A O 1
ATOM 1390 N N . TYR A 1 181 ? -14.742 -10.008 9.055 1 98.62 181 TYR A N 1
ATOM 1391 C CA . TYR A 1 181 ? -15.156 -10.867 7.949 1 98.62 181 TYR A CA 1
ATOM 1392 C C . TYR A 1 181 ? -16.422 -10.328 7.289 1 98.62 181 TYR A C 1
ATOM 1394 O O . TYR A 1 181 ? -16.531 -10.305 6.059 1 98.62 181 TYR A O 1
ATOM 1402 N N . ALA A 1 182 ? -17.391 -9.914 8.094 1 98.75 182 ALA A N 1
ATOM 1403 C CA . ALA A 1 182 ? -18.641 -9.375 7.559 1 98.75 182 ALA A CA 1
ATOM 1404 C C . ALA A 1 182 ? -18.375 -8.141 6.707 1 98.75 182 ALA A C 1
ATOM 1406 O O . ALA A 1 182 ? -18.984 -7.969 5.645 1 98.75 182 ALA A O 1
ATOM 1407 N N . LYS A 1 183 ? -17.516 -7.273 7.141 1 98.44 183 LYS A N 1
ATOM 1408 C CA . LYS A 1 183 ? -17.141 -6.086 6.379 1 98.44 183 LYS A CA 1
ATOM 1409 C C . LYS A 1 183 ? -16.469 -6.469 5.059 1 98.44 183 LYS A C 1
ATOM 1411 O O . LYS A 1 183 ? -16.797 -5.902 4.012 1 98.44 183 LYS A O 1
ATOM 1416 N N . LYS A 1 184 ? -15.539 -7.383 5.152 1 98.69 184 LYS A N 1
ATOM 1417 C CA . LYS A 1 184 ? -14.844 -7.832 3.953 1 98.69 184 LYS A CA 1
ATOM 1418 C C . LYS A 1 184 ? -15.812 -8.453 2.949 1 98.69 184 LYS A C 1
ATOM 1420 O O . LYS A 1 184 ? -15.711 -8.203 1.747 1 98.69 184 LYS A O 1
ATOM 1425 N N . GLN A 1 185 ? -16.734 -9.25 3.416 1 98.69 185 GLN A N 1
ATOM 1426 C CA . GLN A 1 185 ? -17.734 -9.867 2.539 1 98.69 185 GLN A CA 1
ATOM 1427 C C . GLN A 1 185 ? -18.547 -8.812 1.808 1 98.69 185 GLN A C 1
ATOM 1429 O O . GLN A 1 185 ? -18.766 -8.914 0.599 1 98.69 185 GLN A O 1
ATOM 1434 N N . SER A 1 186 ? -19 -7.82 2.586 1 98.62 186 SER A N 1
ATOM 1435 C CA . SER A 1 186 ? -19.781 -6.738 2.004 1 98.62 186 SER A CA 1
ATOM 1436 C C . SER A 1 186 ? -18.984 -5.973 0.958 1 98.62 186 SER A C 1
ATOM 1438 O O . SER A 1 186 ? -19.5 -5.672 -0.125 1 98.62 186 SER A O 1
ATOM 1440 N N . LEU A 1 187 ? -17.766 -5.688 1.26 1 98.62 187 LEU A N 1
ATOM 1441 C CA . LEU A 1 187 ? -16.906 -4.926 0.354 1 98.62 187 LEU A CA 1
ATOM 1442 C C . LEU A 1 187 ? -16.594 -5.727 -0.904 1 98.62 187 LEU A C 1
ATOM 1444 O O . LEU A 1 187 ? -16.578 -5.176 -2.008 1 98.62 187 LEU A O 1
ATOM 1448 N N . ASN A 1 188 ? -16.344 -6.98 -0.756 1 98.69 188 ASN A N 1
ATOM 1449 C CA . ASN A 1 188 ? -16.031 -7.809 -1.914 1 98.69 188 ASN A CA 1
ATOM 1450 C C . ASN A 1 188 ? -17.25 -8.016 -2.807 1 98.69 188 ASN A C 1
ATOM 1452 O O . ASN A 1 188 ? -17.109 -8.109 -4.031 1 98.69 188 ASN A O 1
ATOM 1456 N N . THR A 1 189 ? -18.422 -8.156 -2.182 1 98.56 189 THR A N 1
ATOM 1457 C CA . THR A 1 189 ? -19.641 -8.18 -2.967 1 98.56 189 THR A CA 1
ATOM 1458 C C . THR A 1 189 ? -19.797 -6.906 -3.787 1 98.56 189 THR A C 1
ATOM 1460 O O . THR A 1 189 ? -20.094 -6.957 -4.984 1 98.56 189 THR A O 1
ATOM 1463 N N . LEU A 1 190 ? -19.578 -5.797 -3.176 1 98.44 190 LEU A N 1
ATOM 1464 C CA . LEU A 1 190 ? -19.656 -4.504 -3.846 1 98.44 190 LEU A CA 1
ATOM 1465 C C . LEU A 1 190 ? -18.625 -4.398 -4.965 1 98.44 190 LEU A C 1
ATOM 1467 O O . LEU A 1 190 ? -18.922 -3.857 -6.035 1 98.44 190 LEU A O 1
ATOM 1471 N N . ARG A 1 191 ? -17.469 -4.891 -4.66 1 97.5 191 ARG A N 1
ATOM 1472 C CA . ARG A 1 191 ? -16.391 -4.875 -5.645 1 97.5 191 ARG A CA 1
ATOM 1473 C C . ARG A 1 191 ? -16.828 -5.559 -6.938 1 97.5 191 ARG A C 1
ATOM 1475 O O . ARG A 1 191 ? -16.578 -5.051 -8.031 1 97.5 191 ARG A O 1
ATOM 1482 N N . THR A 1 192 ? -17.422 -6.703 -6.871 1 98.12 192 THR A N 1
ATOM 1483 C CA . THR A 1 192 ? -17.906 -7.434 -8.039 1 98.12 192 THR A CA 1
ATOM 1484 C C . THR A 1 192 ? -18.969 -6.633 -8.766 1 98.12 192 THR A C 1
ATOM 1486 O O . THR A 1 192 ? -18.953 -6.523 -10 1 98.12 192 THR A O 1
ATOM 1489 N N . GLN A 1 193 ? -19.891 -6.047 -8 1 98.06 193 GLN A N 1
ATOM 1490 C CA . GLN A 1 193 ? -20.953 -5.246 -8.586 1 98.06 193 GLN A CA 1
ATOM 1491 C C . GLN A 1 193 ? -20.391 -4.043 -9.336 1 98.06 193 GLN A C 1
ATOM 1493 O O . GLN A 1 193 ? -20.828 -3.736 -10.445 1 98.06 193 GLN A O 1
ATOM 1498 N N . GLU A 1 194 ? -19.469 -3.402 -8.734 1 97.69 194 GLU A N 1
ATOM 1499 C CA . GLU A 1 194 ? -18.875 -2.201 -9.328 1 97.69 194 GLU A CA 1
ATOM 1500 C C . GLU A 1 194 ? -18.047 -2.541 -10.555 1 97.69 194 GLU A C 1
ATOM 1502 O O . GLU A 1 194 ? -18 -1.773 -11.523 1 97.69 194 GLU A O 1
ATOM 1507 N N . TYR A 1 195 ? -17.328 -3.656 -10.492 1 96.75 195 TYR A N 1
ATOM 1508 C CA . TYR A 1 195 ? -16.578 -4.109 -11.656 1 96.75 195 TYR A CA 1
ATOM 1509 C C . TYR A 1 195 ? -17.5 -4.375 -12.836 1 96.75 195 TYR A C 1
ATOM 1511 O O . TYR A 1 195 ? -17.203 -4.008 -13.969 1 96.75 195 TYR A O 1
ATOM 1519 N N . CYS A 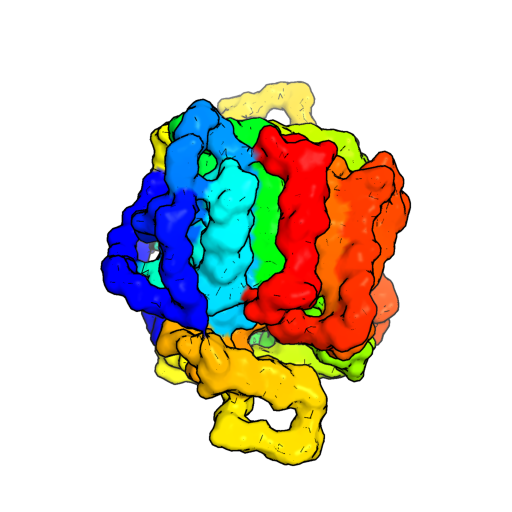1 196 ? -18.656 -4.965 -12.633 1 96.75 196 CYS A N 1
ATOM 1520 C CA . CYS A 1 196 ? -19.656 -5.223 -13.664 1 96.75 196 CYS A CA 1
ATOM 1521 C C . CYS A 1 196 ? -20.203 -3.918 -14.227 1 96.75 196 CYS A C 1
ATOM 1523 O O . CYS A 1 196 ? -20.359 -3.775 -15.445 1 96.75 196 CYS A O 1
ATOM 1525 N N . LYS A 1 197 ? -20.438 -2.979 -13.336 1 96.19 197 LYS A N 1
ATOM 1526 C CA . LYS A 1 197 ? -21.031 -1.701 -13.727 1 96.19 197 LYS A CA 1
ATOM 1527 C C . LYS A 1 197 ? -20 -0.813 -14.422 1 96.19 197 LYS A C 1
ATOM 1529 O O . LYS A 1 197 ? -20.359 0.07 -15.203 1 96.19 197 LYS A O 1
ATOM 1534 N N . GLY A 1 198 ? -18.766 -0.988 -14.07 1 96 198 GLY A N 1
ATOM 1535 C CA . GLY A 1 198 ? -17.688 -0.179 -14.625 1 96 198 GLY A CA 1
ATOM 1536 C C . GLY A 1 198 ? -17.531 1.157 -13.93 1 96 198 GLY A C 1
ATOM 1537 O O . GLY A 1 198 ? -16.953 2.092 -14.492 1 96 198 GLY A O 1
ATOM 1538 N N . GLU A 1 199 ? -18.094 1.258 -12.719 1 96.25 199 GLU A N 1
ATOM 1539 C CA . GLU A 1 199 ? -18.016 2.508 -11.969 1 96.25 199 GLU A CA 1
ATOM 1540 C C . GLU A 1 199 ? -18 2.25 -10.461 1 96.25 199 GLU A C 1
ATOM 1542 O O . GLU A 1 199 ? -18.625 1.296 -9.992 1 96.25 199 GLU A O 1
ATOM 1547 N N . TYR A 1 200 ? -17.312 3.086 -9.766 1 97.38 200 TYR A N 1
ATOM 1548 C CA . TYR A 1 200 ? -17.281 2.986 -8.305 1 97.38 200 TYR A CA 1
ATOM 1549 C C . TYR A 1 200 ? -18.406 3.816 -7.684 1 97.38 200 TYR A C 1
ATOM 1551 O O . TYR A 1 200 ? -18.719 4.906 -8.164 1 97.38 200 TYR A O 1
ATOM 1559 N N . SER A 1 201 ? -18.953 3.336 -6.68 1 97.88 201 SER A N 1
ATOM 1560 C CA . SER A 1 201 ? -19.891 4.109 -5.875 1 97.88 201 SER A CA 1
ATOM 1561 C C . SER A 1 201 ? -19.172 4.965 -4.844 1 97.88 201 SER A C 1
ATOM 1563 O O . SER A 1 201 ? -18 4.73 -4.551 1 97.88 201 SER A O 1
ATOM 1565 N N . ARG A 1 202 ? -19.859 5.938 -4.398 1 97.94 202 ARG A N 1
ATOM 1566 C CA . ARG A 1 202 ? -19.328 6.84 -3.383 1 97.94 202 ARG A CA 1
ATOM 1567 C C . ARG A 1 202 ? -19.953 6.555 -2.02 1 97.94 202 ARG A C 1
ATOM 1569 O O . ARG A 1 202 ? -21.156 6.289 -1.923 1 97.94 202 ARG A O 1
ATOM 1576 N N . ALA A 1 203 ? -19.141 6.625 -1.015 1 97.38 203 ALA A N 1
ATOM 1577 C CA . ALA A 1 203 ? -19.547 6.246 0.335 1 97.38 203 ALA A CA 1
ATOM 1578 C C . ALA A 1 203 ? -20.344 7.371 1.001 1 97.38 203 ALA A C 1
ATOM 1580 O O . ALA A 1 203 ? -21.016 7.152 2.01 1 97.38 203 ALA A O 1
ATOM 1581 N N . GLY A 1 204 ? -20.281 8.633 0.434 1 97 204 GLY A N 1
ATOM 1582 C CA . GLY A 1 204 ? -20.906 9.781 1.065 1 97 204 GLY A CA 1
ATOM 1583 C C . GLY A 1 204 ? -19.953 10.547 1.981 1 97 204 GLY A C 1
ATOM 1584 O O . GLY A 1 204 ? -19.109 9.945 2.635 1 97 204 GLY A O 1
ATOM 1585 N N . GLY A 1 205 ? -20.125 11.836 2.059 1 97.06 205 GLY A N 1
ATOM 1586 C CA . GLY A 1 205 ? -19.406 12.664 3.018 1 97.06 205 GLY A CA 1
ATOM 1587 C C . GLY A 1 205 ? -20.125 12.812 4.34 1 97.06 205 GLY A C 1
ATOM 1588 O O . GLY A 1 205 ? -20.906 11.93 4.734 1 97.06 205 GLY A O 1
ATOM 1589 N N . CYS A 1 206 ? -19.766 13.797 5.07 1 98 206 CYS A N 1
ATOM 1590 C CA . CYS A 1 206 ? -20.438 14.078 6.34 1 98 206 CYS A CA 1
ATOM 1591 C C . CYS A 1 206 ? -21.922 14.336 6.133 1 98 206 CYS A C 1
ATOM 1593 O O . CYS A 1 206 ? -22.359 14.602 5.012 1 98 206 CYS A O 1
ATOM 1595 N N . VAL A 1 207 ? -22.672 14.266 7.172 1 97.25 207 VAL A N 1
ATOM 1596 C CA . VAL A 1 207 ? -24.125 14.328 7.141 1 97.25 207 VAL A CA 1
ATOM 1597 C C . VAL A 1 207 ? -24.578 15.758 6.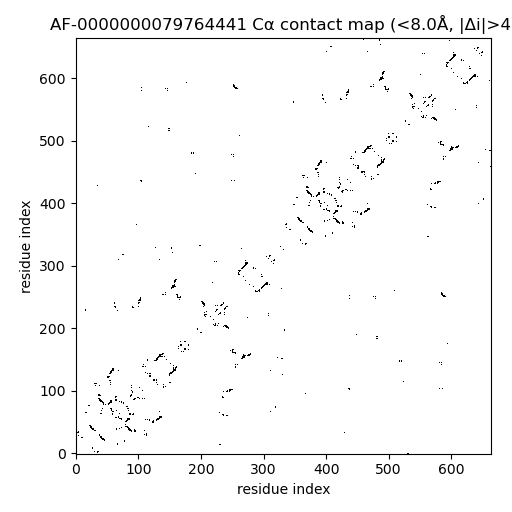848 1 97.25 207 VAL A C 1
ATOM 1599 O O . VAL A 1 207 ? -24 16.719 7.367 1 97.25 207 VAL A O 1
ATOM 1602 N N . SER A 1 208 ? -25.625 15.898 6.031 1 96.5 208 SER A N 1
ATOM 1603 C CA . SER A 1 208 ? -26.172 17.219 5.711 1 96.5 208 SER A CA 1
ATOM 1604 C C . SER A 1 208 ? -26.703 17.906 6.961 1 96.5 208 SER A C 1
ATOM 1606 O O . SER A 1 208 ? -27.234 17.25 7.859 1 96.5 208 SER A O 1
ATOM 1608 N N . LEU A 1 209 ? -26.641 19.219 6.961 1 96.75 209 LEU A N 1
ATOM 1609 C CA . LEU A 1 209 ? -27.141 20 8.086 1 96.75 209 LEU A CA 1
ATOM 1610 C C . LEU A 1 209 ? -28.625 20.312 7.93 1 96.75 209 LEU A C 1
ATOM 1612 O O . LEU A 1 209 ? -29.094 20.562 6.82 1 96.75 209 LEU A O 1
ATOM 1616 N N . PRO A 1 210 ? -29.344 20.344 9 1 96.31 210 PRO A N 1
ATOM 1617 C CA . PRO A 1 210 ? -28.938 20 10.367 1 96.31 210 PRO A CA 1
ATOM 1618 C C . PRO A 1 210 ? -28.812 18.5 10.586 1 96.31 210 PRO A C 1
ATOM 1620 O O . PRO A 1 210 ? -29.609 17.719 10.039 1 96.31 210 PRO A O 1
ATOM 1623 N N . VAL A 1 211 ? -27.859 18.141 11.281 1 97.38 211 VAL A N 1
ATOM 1624 C CA . VAL A 1 211 ? -27.641 16.734 11.609 1 97.38 211 VAL A CA 1
ATOM 1625 C C . VAL A 1 211 ? -28.719 16.25 12.578 1 97.38 211 VAL A C 1
ATOM 1627 O O . VAL A 1 211 ? -29.109 16.984 13.492 1 97.38 211 VAL A O 1
ATOM 1630 N N . PRO A 1 212 ? -29.188 15.031 12.406 1 96.19 212 PRO A N 1
ATOM 1631 C CA . PRO A 1 212 ? -30.188 14.492 13.328 1 96.19 212 PRO A CA 1
ATOM 1632 C C . PRO A 1 212 ? -29.781 14.617 14.797 1 96.19 212 PRO A C 1
ATOM 1634 O O . PRO A 1 212 ? -28.609 14.422 15.125 1 96.19 212 PRO A O 1
ATOM 1637 N N . GLU A 1 213 ? -30.734 14.844 15.633 1 95.19 213 GLU A N 1
ATOM 1638 C CA . GLU A 1 213 ? -30.484 15.117 17.047 1 95.19 213 GLU A CA 1
ATOM 1639 C C . GLU A 1 213 ? -29.891 13.898 17.734 1 95.19 213 GLU A C 1
ATOM 1641 O O . GLU A 1 213 ? -29.094 14.039 18.672 1 95.19 213 GLU A O 1
ATOM 1646 N N . ASP A 1 214 ? -30.219 12.703 17.344 1 96.06 214 ASP A N 1
ATOM 1647 C CA . ASP A 1 214 ? -29.781 11.484 18.031 1 96.06 214 ASP A CA 1
ATOM 1648 C C . ASP A 1 214 ? -28.422 11.031 17.531 1 96.06 214 ASP A C 1
ATOM 1650 O O . ASP A 1 214 ? -27.875 10.039 18.031 1 96.06 214 ASP A O 1
ATOM 1654 N N . ALA A 1 215 ? -27.844 11.797 16.641 1 96.31 215 ALA A N 1
ATOM 1655 C CA . ALA A 1 215 ? -26.516 11.453 16.172 1 96.31 215 ALA A CA 1
ATOM 1656 C C . ALA A 1 215 ? -25.469 11.703 17.25 1 96.31 215 ALA A C 1
ATOM 1658 O O . ALA A 1 215 ? -25.594 12.625 18.047 1 96.31 215 ALA A O 1
ATOM 1659 N N . PRO A 1 216 ? -24.422 10.805 17.25 1 95.88 216 PRO A N 1
ATOM 1660 C CA . PRO A 1 216 ? -23.312 11.062 18.172 1 95.88 216 PRO A CA 1
ATOM 1661 C C . PRO A 1 216 ? -22.703 12.445 17.984 1 95.88 216 PRO A C 1
ATOM 1663 O O . PRO A 1 216 ? -22.656 12.961 16.859 1 95.88 216 PRO A O 1
ATOM 1666 N N . PHE A 1 217 ? -22.172 13 19.016 1 96.5 217 PHE A N 1
ATOM 1667 C CA . PHE A 1 217 ? -21.656 14.359 19.016 1 96.5 217 PHE A CA 1
ATOM 1668 C C . PHE A 1 217 ? -20.594 14.531 17.922 1 96.5 217 PHE A C 1
ATOM 1670 O O . PHE A 1 217 ? -20.578 15.531 17.219 1 96.5 217 PHE A O 1
ATOM 1677 N N . PHE A 1 218 ? -19.625 13.594 17.828 1 96.31 218 PHE A N 1
ATOM 1678 C CA . PHE A 1 218 ? -18.516 13.773 16.891 1 96.31 218 PHE A CA 1
ATOM 1679 C C . PHE A 1 218 ? -19.016 13.781 15.453 1 96.31 218 PHE A C 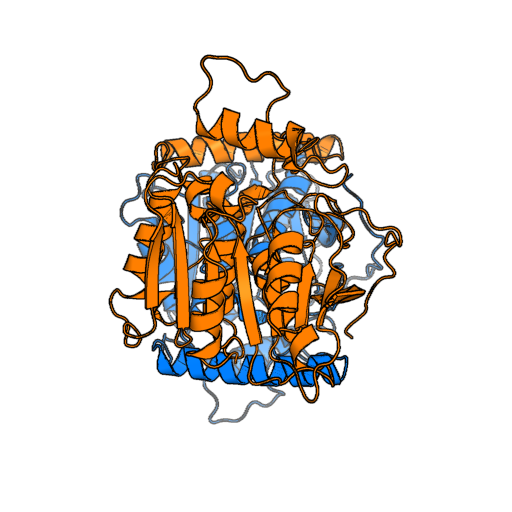1
ATOM 1681 O O . PHE A 1 218 ? -18.406 14.422 14.586 1 96.31 218 PHE A O 1
ATOM 1688 N N . VAL A 1 219 ? -20.156 13.086 15.164 1 97.12 219 VAL A N 1
ATOM 1689 C CA . VAL A 1 219 ? -20.781 13.125 13.844 1 97.12 219 VAL A CA 1
ATOM 1690 C C . VAL A 1 219 ? -21.297 14.531 13.562 1 97.12 219 VAL A C 1
ATOM 1692 O O . VAL A 1 219 ? -21.094 15.07 12.477 1 97.12 219 VAL A O 1
ATOM 1695 N N . LYS A 1 220 ? -21.969 15.102 14.547 1 97.69 220 LYS A N 1
ATOM 1696 C CA . LYS A 1 220 ? -22.469 16.469 14.43 1 97.69 220 LYS A CA 1
ATOM 1697 C C . LYS A 1 220 ? -21.328 17.453 14.234 1 97.69 220 LYS A C 1
ATOM 1699 O O . LYS A 1 220 ? -21.406 18.359 13.398 1 97.69 220 LYS A O 1
ATOM 1704 N N . ASP A 1 221 ? -20.328 17.25 15.031 1 97.5 221 ASP A N 1
ATOM 1705 C CA . ASP A 1 221 ? -19.172 18.125 15.016 1 97.5 221 ASP A CA 1
ATOM 1706 C C . ASP A 1 221 ? -18.469 18.094 13.656 1 97.5 221 ASP A C 1
ATOM 1708 O O . ASP A 1 221 ? -18.141 19.141 13.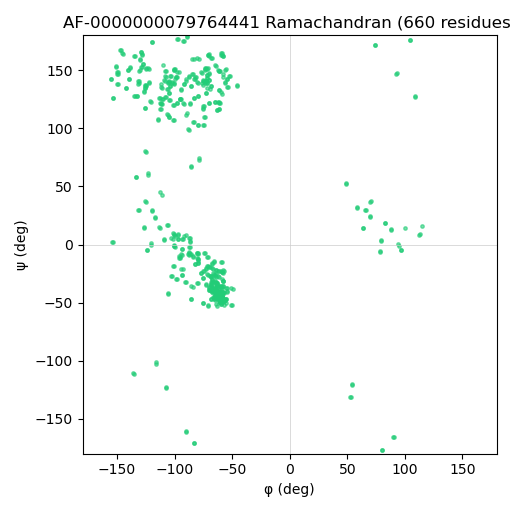094 1 97.5 221 ASP A O 1
ATOM 1712 N N . TYR A 1 222 ? -18.281 16.891 13.062 1 98.31 222 TYR A N 1
ATOM 1713 C CA . TYR A 1 222 ? -17.703 16.734 11.734 1 98.31 222 TYR A CA 1
ATOM 1714 C C . TYR A 1 222 ? -18.562 17.422 10.688 1 98.31 222 TYR A C 1
ATOM 1716 O O . TYR A 1 222 ? -18.062 18.125 9.812 1 98.31 222 TYR A O 1
ATOM 1724 N N . SER A 1 223 ? -19.844 17.188 10.773 1 98.56 223 SER A N 1
ATOM 1725 C CA . SER A 1 223 ? -20.75 17.734 9.773 1 98.56 223 SER A CA 1
ATOM 1726 C C . SER A 1 223 ? -20.766 19.266 9.828 1 98.56 223 SER A C 1
ATOM 1728 O O . SER A 1 223 ? -20.828 19.922 8.789 1 98.56 223 SER A O 1
ATOM 1730 N N . GLU A 1 224 ? -20.75 19.828 11.008 1 97.88 224 GLU A N 1
ATOM 1731 C CA . GLU A 1 224 ? -20.703 21.281 11.141 1 97.88 224 GLU A CA 1
ATOM 1732 C C . GLU A 1 224 ? -19.453 21.859 10.5 1 97.88 224 GLU A C 1
ATOM 1734 O O . GLU A 1 224 ? -19.484 22.938 9.914 1 97.88 224 GLU A O 1
ATOM 1739 N N . TYR A 1 225 ? -18.375 21.188 10.602 1 98.5 225 TYR A N 1
ATOM 1740 C CA . TYR A 1 225 ? -17.125 21.625 9.992 1 98.5 225 TYR A CA 1
ATOM 1741 C C . TYR A 1 225 ? -17.188 21.5 8.477 1 98.5 225 TYR A C 1
ATOM 1743 O O . TYR A 1 225 ? -16.969 22.484 7.758 1 98.5 225 TYR A O 1
ATOM 1751 N N . TYR A 1 226 ? -17.562 20.328 7.93 1 98.75 226 TYR A N 1
ATOM 1752 C CA . TYR A 1 226 ? -17.375 20 6.52 1 98.75 226 TYR A CA 1
ATOM 1753 C C . TYR A 1 226 ? -18.531 20.516 5.684 1 98.75 226 TYR A C 1
ATOM 1755 O O . TYR A 1 226 ? -18.359 20.875 4.516 1 98.75 226 TYR A O 1
ATOM 1763 N N . LYS A 1 227 ? -19.719 20.484 6.234 1 98.31 227 LYS A N 1
ATOM 1764 C CA . LYS A 1 227 ? -20.891 20.938 5.508 1 98.31 227 LYS A CA 1
ATOM 1765 C C . LYS A 1 227 ? -21.219 22.391 5.844 1 98.31 227 LYS A C 1
ATOM 1767 O O . LYS A 1 227 ? -22 23.047 5.133 1 98.31 227 LYS A O 1
ATOM 1772 N N . GLY A 1 228 ? -20.578 22.922 6.844 1 97.88 228 GLY A N 1
ATOM 1773 C CA . GLY A 1 228 ? -20.859 24.266 7.328 1 97.88 228 GLY A CA 1
ATOM 1774 C C . GLY A 1 228 ? -19.672 25.203 7.16 1 97.88 228 GLY A C 1
ATOM 1775 O O . GLY A 1 228 ? -19.312 25.562 6.035 1 97.88 228 GLY A O 1
ATOM 1776 N N . ARG A 1 229 ? -18.953 25.469 8.234 1 97.06 229 ARG A N 1
ATOM 1777 C CA . ARG A 1 229 ? -18.062 26.625 8.367 1 97.06 229 ARG A CA 1
ATOM 1778 C C . ARG A 1 229 ? -16.828 26.469 7.488 1 97.06 229 ARG A C 1
ATOM 1780 O O . ARG A 1 229 ? -16.156 27.453 7.164 1 97.06 229 ARG A O 1
ATOM 1787 N N . CYS A 1 230 ? -16.516 25.234 7.051 1 98.44 230 CYS A N 1
ATOM 1788 C CA . CYS A 1 230 ? -15.305 25.047 6.25 1 98.44 230 CYS A CA 1
ATOM 1789 C C . CYS A 1 230 ? -15.602 24.219 5.008 1 98.44 230 CYS A C 1
ATOM 1791 O O . CYS A 1 230 ? -14.742 23.469 4.535 1 98.44 230 CYS A O 1
ATOM 1793 N N . TYR A 1 231 ? -16.812 24.312 4.508 1 98.5 231 TYR A N 1
ATOM 1794 C CA . TYR A 1 231 ? -17.188 23.641 3.275 1 98.5 231 TYR A CA 1
ATOM 1795 C C . TYR A 1 231 ? -16.25 24 2.139 1 98.5 231 TYR A C 1
ATOM 1797 O O . TYR A 1 231 ? -15.891 25.172 1.97 1 98.5 231 TYR A O 1
ATOM 1805 N N . HIS A 1 232 ? -15.844 23.047 1.405 1 98.69 232 HIS A N 1
ATOM 1806 C CA . HIS A 1 232 ? -15.125 23.25 0.153 1 98.69 232 HIS A CA 1
ATOM 1807 C C . HIS A 1 232 ? -15.586 22.266 -0.917 1 98.69 232 HIS A C 1
ATOM 1809 O O . HIS A 1 232 ? -15.742 21.078 -0.647 1 98.69 232 HIS A O 1
ATOM 1815 N N . LYS A 1 233 ? -15.68 22.656 -2.131 1 98.12 233 LYS A N 1
ATOM 1816 C CA . LYS A 1 233 ? -16.312 21.875 -3.205 1 98.12 233 LYS A CA 1
ATOM 1817 C C . LYS A 1 233 ? -15.445 20.688 -3.604 1 98.12 233 LYS A C 1
ATOM 1819 O O . LYS A 1 233 ? -15.953 19.703 -4.156 1 98.12 233 LYS A O 1
ATOM 1824 N N . ARG A 1 234 ? -14.156 20.719 -3.311 1 98.38 234 ARG A N 1
ATOM 1825 C CA . ARG A 1 234 ? -13.266 19.625 -3.715 1 98.38 234 ARG A CA 1
ATOM 1826 C C . ARG A 1 234 ? -13.094 18.625 -2.584 1 98.38 234 ARG A C 1
ATOM 1828 O O . ARG A 1 234 ? -12.477 17.562 -2.773 1 98.38 234 ARG A O 1
ATOM 1835 N N . SER A 1 235 ? -13.547 18.984 -1.383 1 98.56 235 SER A N 1
ATOM 1836 C CA . SER A 1 235 ? -13.383 18.125 -0.208 1 98.56 235 SER A CA 1
ATOM 1837 C C . SER A 1 235 ? -14.312 16.922 -0.274 1 98.56 235 SER A C 1
ATOM 1839 O O . SER A 1 235 ? -15.516 17.062 -0.5 1 98.56 235 SER A O 1
ATOM 1841 N N . LEU A 1 236 ? -13.812 15.734 -0.071 1 98.62 236 LEU A N 1
ATOM 1842 C CA . LEU A 1 236 ? -14.602 14.516 -0.102 1 98.62 236 LEU A CA 1
ATOM 1843 C C . LEU A 1 236 ? -15.617 14.492 1.032 1 98.62 236 LEU A C 1
ATOM 1845 O O . LEU A 1 236 ? -16.797 14.203 0.811 1 98.62 236 LEU A O 1
ATOM 1849 N N . ASN A 1 237 ? -15.164 14.812 2.223 1 98.62 237 ASN A N 1
ATOM 1850 C CA . ASN A 1 237 ? -16.047 14.789 3.379 1 98.62 237 ASN A CA 1
ATOM 1851 C C . ASN A 1 237 ? -17.141 15.859 3.273 1 98.62 237 ASN A C 1
ATOM 1853 O O . ASN A 1 237 ? -18.203 15.742 3.891 1 98.62 237 ASN A O 1
ATOM 1857 N N . SER A 1 238 ? -16.906 16.953 2.533 1 98.5 238 SER A N 1
ATOM 1858 C CA . SER A 1 238 ? -17.875 18.016 2.336 1 98.5 238 SER A CA 1
ATOM 1859 C C . SER A 1 238 ? -18.906 17.641 1.283 1 98.5 238 SER A C 1
ATOM 1861 O O . SER A 1 238 ? -19.953 18.281 1.168 1 98.5 238 SER A O 1
ATOM 1863 N N . ASN A 1 239 ? -18.688 16.594 0.519 1 98.12 239 ASN A N 1
ATOM 1864 C CA . ASN A 1 239 ? -19.531 16.266 -0.63 1 98.12 239 ASN A CA 1
ATOM 1865 C C . ASN A 1 239 ? -19.859 14.773 -0.672 1 98.12 239 ASN A C 1
ATOM 1867 O O . ASN A 1 239 ? -20.531 14.258 0.226 1 98.12 239 ASN A O 1
ATOM 1871 N N . ASP A 1 240 ? -19.297 13.992 -1.68 1 97.75 240 ASP A N 1
ATOM 1872 C CA . ASP A 1 240 ? -19.812 12.648 -1.924 1 97.75 240 ASP A CA 1
ATOM 1873 C C . ASP A 1 240 ? -18.906 11.586 -1.289 1 97.75 240 ASP A C 1
ATOM 1875 O O . ASP A 1 240 ? -19.156 10.391 -1.432 1 97.75 240 ASP A O 1
ATOM 1879 N N . GLY A 1 241 ? -17.828 11.984 -0.664 1 98.12 241 GLY A N 1
ATOM 1880 C CA . GLY A 1 241 ? -17 11.055 0.083 1 98.12 241 GLY A CA 1
ATOM 1881 C C . GLY A 1 241 ? -16.062 10.25 -0.799 1 98.12 241 GLY A C 1
ATOM 1882 O O . GLY A 1 241 ? -15.922 10.531 -1.991 1 98.12 241 GLY A O 1
ATOM 1883 N N . TRP A 1 242 ? -15.328 9.344 -0.182 1 98.25 242 TRP A N 1
ATOM 1884 C CA . TRP A 1 242 ? -14.445 8.391 -0.85 1 98.25 242 TRP A CA 1
ATOM 1885 C C . TRP A 1 242 ? -15.258 7.379 -1.657 1 98.25 242 TRP A C 1
ATOM 1887 O O . TRP A 1 242 ? -16.453 7.211 -1.433 1 98.25 242 TRP A O 1
ATOM 1897 N N . ASN A 1 243 ? -14.539 6.727 -2.641 1 98.19 243 ASN A N 1
ATOM 1898 C CA . ASN A 1 243 ? -15.156 5.52 -3.182 1 98.19 243 ASN A CA 1
ATOM 1899 C C . ASN A 1 243 ? -15.508 4.527 -2.078 1 98.19 243 ASN A C 1
ATOM 1901 O O . ASN A 1 243 ? -14.734 4.34 -1.136 1 98.19 243 ASN A O 1
ATOM 1905 N N . SER A 1 244 ? -16.641 3.83 -2.197 1 98.25 244 SER A N 1
ATOM 1906 C CA . SER A 1 244 ? -17.156 2.955 -1.148 1 98.25 244 SER A CA 1
ATOM 1907 C C . SER A 1 244 ? -16.141 1.879 -0.778 1 98.25 244 SER A C 1
ATOM 1909 O O . SER A 1 244 ? -16.047 1.471 0.382 1 98.25 244 SER A O 1
ATOM 1911 N N . ILE A 1 245 ? -15.32 1.432 -1.712 1 97.94 245 ILE A N 1
ATOM 1912 C CA . ILE A 1 245 ? -14.336 0.401 -1.417 1 97.94 245 ILE A CA 1
ATOM 1913 C C . ILE A 1 245 ? -12.961 1.042 -1.229 1 97.94 245 ILE A C 1
ATOM 1915 O O . ILE A 1 245 ? -11.945 0.344 -1.187 1 97.94 245 ILE A O 1
ATOM 1919 N N . GLY A 1 246 ? -12.906 2.381 -1.159 1 97 246 GLY A N 1
ATOM 1920 C CA . GLY A 1 246 ? -11.672 3.139 -1.234 1 97 246 GLY A CA 1
ATOM 1921 C C . GLY A 1 246 ? -10.734 2.865 -0.074 1 97 246 GLY A C 1
ATOM 1922 O O . GLY A 1 246 ? -9.516 3.047 -0.193 1 97 246 GLY A O 1
ATOM 1923 N N . CYS A 1 247 ? -11.195 2.393 1.042 1 97.38 247 CYS A N 1
ATOM 1924 C CA . CYS A 1 247 ? -10.359 2.211 2.227 1 97.38 247 CYS A CA 1
ATOM 1925 C C . CYS A 1 247 ? -10.211 0.733 2.564 1 97.38 247 CYS A C 1
ATOM 1927 O O . CYS A 1 247 ? -9.781 0.385 3.664 1 97.38 247 CYS A O 1
ATOM 1929 N N . MET A 1 248 ? -10.539 -0.142 1.662 1 97.69 248 MET A N 1
ATOM 1930 C CA . MET A 1 248 ? -10.57 -1.579 1.917 1 97.69 248 MET A CA 1
ATOM 1931 C C . MET A 1 248 ? -9.195 -2.084 2.355 1 97.69 248 MET A C 1
ATOM 1933 O O . MET A 1 248 ? -9.094 -2.904 3.27 1 97.69 248 MET A O 1
ATOM 1937 N N . SER A 1 249 ? -8.141 -1.556 1.796 1 97.56 249 SER A N 1
ATOM 1938 C CA . SER A 1 249 ? -6.789 -2.039 2.078 1 97.56 249 SER A CA 1
ATOM 1939 C C . SER A 1 249 ? -6.375 -1.71 3.508 1 97.56 249 SER A C 1
ATOM 1941 O O . SER A 1 249 ? -5.531 -2.398 4.09 1 97.56 249 SER A O 1
ATOM 1943 N N . PHE A 1 250 ? -6.93 -0.642 4.09 1 98.38 250 PHE A N 1
ATOM 1944 C CA . PHE A 1 250 ? -6.582 -0.228 5.441 1 98.38 250 PHE A CA 1
ATOM 1945 C C . PHE A 1 250 ? -6.934 -1.317 6.449 1 98.38 250 PHE A C 1
ATOM 1947 O O . PHE A 1 250 ? -6.312 -1.415 7.512 1 98.38 250 PHE A O 1
ATOM 1954 N N . MET A 1 251 ? -7.852 -2.178 6.105 1 97.81 251 MET A N 1
ATOM 1955 C CA . MET A 1 251 ? -8.336 -3.205 7.02 1 97.81 251 MET A CA 1
ATOM 1956 C C . MET A 1 251 ? -7.246 -4.227 7.32 1 97.81 251 MET A C 1
ATOM 1958 O O . MET A 1 251 ? -7.195 -4.781 8.422 1 97.81 251 MET A O 1
ATOM 1962 N N . ASN A 1 252 ? -6.324 -4.434 6.293 1 96.62 252 ASN A N 1
ATOM 1963 C CA . ASN A 1 252 ? -5.398 -5.551 6.43 1 96.62 252 ASN A CA 1
ATOM 1964 C C . ASN A 1 252 ? -3.945 -5.078 6.418 1 96.62 252 ASN A C 1
ATOM 1966 O O . ASN A 1 252 ? -3.023 -5.895 6.5 1 96.62 252 ASN A O 1
ATOM 1970 N N . GLN A 1 253 ? -3.719 -3.809 6.312 1 95.69 253 GLN A N 1
ATOM 1971 C CA . GLN A 1 253 ? -2.354 -3.316 6.168 1 95.69 253 GLN A CA 1
ATOM 1972 C C . GLN A 1 253 ? -2.029 -2.271 7.23 1 95.69 253 GLN A C 1
ATOM 1974 O O . GLN A 1 253 ? -2.066 -1.069 6.957 1 95.69 253 GLN A O 1
ATOM 1979 N N . PRO A 1 254 ? -1.717 -2.754 8.383 1 96.25 254 PRO A N 1
ATOM 1980 C CA . PRO A 1 254 ? -1.407 -1.817 9.469 1 96.25 254 PRO A CA 1
ATOM 1981 C C . PRO A 1 254 ? -0.254 -0.878 9.125 1 96.25 254 PRO A C 1
ATOM 1983 O O . PRO A 1 254 ? 0.612 -1.227 8.32 1 96.25 254 PRO A O 1
ATOM 1986 N N . ILE A 1 255 ? -0.622 0.264 9.727 1 96.19 255 ILE A N 1
ATOM 1987 C CA . ILE A 1 255 ? 0.454 1.247 9.656 1 96.19 255 ILE A CA 1
ATOM 1988 C C . ILE A 1 255 ? 1.024 1.484 11.055 1 96.19 255 ILE A C 1
ATOM 1990 O O . ILE A 1 255 ? 0.484 0.988 12.039 1 96.19 255 ILE A O 1
ATOM 1994 N N . LEU A 1 256 ? 2.271 1.621 11.453 1 97.19 256 LEU A N 1
ATOM 1995 C CA . LEU A 1 256 ? 2.936 2.01 12.695 1 97.19 256 LEU A CA 1
ATOM 1996 C C . LEU A 1 256 ? 3.732 0.844 13.273 1 97.19 256 LEU A C 1
ATOM 1998 O O . LEU A 1 256 ? 4.027 0.82 14.469 1 97.19 256 LEU A O 1
ATOM 2002 N N . LYS A 1 257 ? 3.973 -0.17 12.469 1 96.06 257 LYS A N 1
ATOM 2003 C CA . LYS A 1 257 ? 4.68 -1.361 12.93 1 96.06 257 LYS A CA 1
ATOM 2004 C C . LYS A 1 257 ? 5.984 -0.991 13.625 1 96.06 257 LYS A C 1
ATOM 2006 O O . LYS A 1 257 ? 6.336 -1.58 14.648 1 96.06 257 LYS A O 1
ATOM 2011 N N . TYR A 1 258 ? 6.668 -0.017 13.156 1 97.5 258 TYR A N 1
ATOM 2012 C CA . TYR A 1 258 ? 7.988 0.334 13.672 1 97.5 258 TYR A CA 1
ATOM 2013 C C . TYR A 1 258 ? 7.996 1.756 14.219 1 97.5 258 TYR A C 1
ATOM 2015 O O . TYR A 1 258 ? 9.016 2.451 14.141 1 97.5 258 TYR A O 1
ATOM 2023 N N . SER A 1 259 ? 6.84 2.182 14.703 1 98.31 259 SER A N 1
ATOM 2024 C CA . SER A 1 259 ? 6.777 3.531 15.25 1 98.31 259 SER A CA 1
ATOM 2025 C C . SER A 1 259 ? 7.711 3.686 16.453 1 98.31 259 SER A C 1
ATOM 2027 O O . SER A 1 259 ? 8.227 4.777 16.703 1 98.31 259 SER A O 1
ATOM 2029 N N . ASN A 1 260 ? 8.023 2.613 17.203 1 98.5 260 ASN A N 1
ATOM 2030 C CA . ASN A 1 260 ? 8.898 2.664 18.359 1 98.5 260 ASN A CA 1
ATOM 2031 C C . ASN A 1 260 ? 10.367 2.807 17.953 1 98.5 260 ASN A C 1
ATOM 2033 O O . ASN A 1 260 ? 11.234 3.002 18.797 1 98.5 260 ASN A O 1
ATOM 2037 N N . GLU A 1 261 ? 10.594 2.713 16.656 1 98.56 261 GLU A N 1
ATOM 2038 C CA . GLU A 1 261 ? 11.953 2.854 16.156 1 98.56 261 GLU A CA 1
ATOM 2039 C C . GLU A 1 261 ? 12.195 4.246 15.586 1 98.56 261 GLU A C 1
ATOM 2041 O O . GLU A 1 261 ? 13.289 4.547 15.102 1 98.56 261 GLU A O 1
ATOM 2046 N N . ILE A 1 262 ? 11.188 5.125 15.594 1 98.75 262 ILE A N 1
ATOM 2047 C CA . ILE A 1 262 ? 11.367 6.5 15.133 1 98.75 262 ILE A CA 1
ATOM 2048 C C . ILE A 1 262 ? 12.406 7.203 15.992 1 98.75 262 ILE A C 1
ATOM 2050 O O . ILE A 1 262 ? 12.234 7.332 17.203 1 98.75 262 ILE A O 1
ATOM 2054 N N . ARG A 1 263 ? 13.453 7.684 15.383 1 98.69 263 ARG A N 1
ATOM 2055 C CA . ARG A 1 263 ? 14.516 8.359 16.125 1 98.69 263 ARG A CA 1
ATOM 2056 C C . ARG A 1 263 ? 14.242 9.859 16.219 1 98.69 263 ARG A C 1
ATOM 2058 O O . ARG A 1 263 ? 14.617 10.5 17.203 1 98.69 263 ARG A O 1
ATOM 2065 N N . SER A 1 264 ? 13.609 10.445 15.211 1 98.75 264 SER A N 1
ATOM 2066 C CA . SER A 1 264 ? 13.297 11.875 15.188 1 98.75 264 SER A CA 1
ATOM 2067 C C . SER A 1 264 ? 12.219 12.219 16.203 1 98.75 264 SER A C 1
ATOM 2069 O O . SER A 1 264 ? 11.531 11.328 16.719 1 98.75 264 SER A O 1
ATOM 2071 N N . ALA A 1 265 ? 12.07 13.453 16.562 1 98.88 265 ALA A N 1
ATOM 2072 C CA . ALA A 1 265 ? 11.125 13.898 17.578 1 98.88 265 ALA A CA 1
ATOM 2073 C C . ALA A 1 265 ? 9.688 13.805 17.078 1 98.88 265 ALA A C 1
ATOM 2075 O O . ALA A 1 265 ? 9.422 14.031 15.891 1 98.88 265 ALA A O 1
ATOM 2076 N N . VAL A 1 266 ? 8.766 13.422 18 1 98.94 266 VAL A N 1
ATOM 2077 C CA . VAL A 1 266 ? 7.348 13.352 17.656 1 98.94 266 VAL A CA 1
ATOM 2078 C C . VAL A 1 266 ? 6.527 14.055 18.75 1 98.94 266 VAL A C 1
ATOM 2080 O O . VAL A 1 266 ? 6.73 13.812 19.938 1 98.94 266 VAL A O 1
ATOM 2083 N N . LEU A 1 267 ? 5.684 14.977 18.359 1 98.94 267 LEU A N 1
ATOM 2084 C CA . LEU A 1 267 ? 4.672 15.594 19.203 1 98.94 267 LEU A CA 1
ATOM 2085 C C . LEU A 1 267 ? 3.27 15.188 18.766 1 98.94 267 LEU A C 1
ATOM 2087 O O . LEU A 1 267 ? 2.863 15.469 17.641 1 98.94 267 LEU A O 1
ATOM 2091 N N . ILE A 1 268 ? 2.574 14.5 19.625 1 98.94 268 ILE A N 1
ATOM 2092 C CA . ILE A 1 268 ? 1.152 14.25 19.406 1 98.94 268 ILE A CA 1
ATOM 2093 C C . ILE A 1 268 ? 0.324 15.258 20.203 1 98.94 268 ILE A C 1
ATOM 2095 O O . ILE A 1 268 ? 0.482 15.383 21.422 1 98.94 268 ILE A O 1
ATOM 2099 N N . VAL A 1 269 ? -0.498 16.016 19.516 1 98.94 269 VAL A N 1
ATOM 2100 C CA . VAL A 1 269 ? -1.431 16.953 20.125 1 98.94 269 VAL A CA 1
ATOM 2101 C C . VAL A 1 269 ? -2.857 16.422 20 1 98.94 269 VAL A C 1
ATOM 2103 O O . VAL A 1 269 ? -3.32 16.125 18.906 1 98.94 269 VAL A O 1
ATOM 2106 N N . HIS A 1 270 ? -3.518 16.359 21.109 1 98.94 270 HIS A N 1
ATOM 2107 C CA . HIS A 1 270 ? -4.84 15.75 21.047 1 98.94 270 HIS A CA 1
ATOM 2108 C C . HIS A 1 270 ? -5.777 16.344 22.078 1 98.94 270 HIS A C 1
ATOM 2110 O O . HIS A 1 270 ? -5.359 16.641 23.203 1 98.94 270 HIS A O 1
ATOM 2116 N N . GLY A 1 271 ? -7.02 16.609 21.719 1 98.88 271 GLY A N 1
ATOM 2117 C CA . GLY A 1 271 ? -8.008 17.125 22.656 1 98.88 271 GLY A CA 1
ATOM 2118 C C . GLY A 1 271 ? -8.469 16.094 23.656 1 98.88 271 GLY A C 1
ATOM 2119 O O . GLY A 1 271 ? -8.766 14.953 23.297 1 98.88 271 GLY A O 1
ATOM 2120 N N . GLU A 1 272 ? -8.617 16.484 24.828 1 98.62 272 GLU A N 1
ATOM 2121 C CA . GLU A 1 272 ? -9 15.594 25.922 1 98.62 272 GLU A CA 1
ATOM 2122 C C . GLU A 1 272 ? -10.398 15.031 25.703 1 98.62 272 GLU A C 1
ATOM 2124 O O . GLU A 1 272 ? -10.664 13.875 26.047 1 98.62 272 GLU A O 1
ATOM 2129 N N . LYS A 1 273 ? -11.273 15.781 25.125 1 98.44 273 LYS A N 1
ATOM 2130 C CA . LYS A 1 273 ? -12.672 15.391 24.984 1 98.44 273 LYS A CA 1
ATOM 2131 C C . LYS A 1 273 ? -12.961 14.891 23.562 1 98.44 273 LYS A C 1
ATOM 2133 O O . LYS A 1 273 ? -14.125 14.664 23.203 1 98.44 273 LYS A O 1
ATOM 2138 N N . ALA A 1 274 ? -11.938 14.789 22.734 1 98.81 274 ALA A N 1
ATOM 2139 C CA . ALA A 1 274 ? -12.125 14.258 21.391 1 98.81 274 ALA A CA 1
ATOM 2140 C C . ALA A 1 274 ? -12.469 12.773 21.438 1 98.81 274 ALA A C 1
ATOM 2142 O O . ALA A 1 274 ? -11.867 12.008 22.188 1 98.81 274 ALA A O 1
ATOM 2143 N N . HIS A 1 275 ? -13.422 12.328 20.656 1 98.56 275 HIS A N 1
ATOM 2144 C CA . HIS A 1 275 ? -13.766 10.914 20.531 1 98.56 275 HIS A CA 1
ATOM 2145 C C . HIS A 1 275 ? -12.562 10.102 20.078 1 98.56 275 HIS A C 1
ATOM 2147 O O . HIS A 1 275 ? -12.484 8.898 20.328 1 98.56 275 HIS A O 1
ATOM 2153 N N . SER A 1 276 ? -11.641 10.727 19.422 1 98.69 276 SER A N 1
ATOM 2154 C CA . SER A 1 276 ? -10.492 10.078 18.797 1 98.69 276 SER A CA 1
ATOM 2155 C C . SER A 1 276 ? -9.281 10.062 19.734 1 98.69 276 SER A C 1
ATOM 2157 O O . SER A 1 276 ? -8.195 9.641 19.344 1 98.69 276 SER A O 1
ATOM 2159 N N . TYR A 1 277 ? -9.352 10.5 20.953 1 98.81 277 TYR A N 1
ATOM 2160 C CA . TYR A 1 277 ? -8.234 10.68 21.875 1 98.81 277 TYR A CA 1
ATOM 2161 C C . TYR A 1 277 ? -7.438 9.391 22.016 1 98.81 277 TYR A C 1
ATOM 2163 O O . TYR A 1 277 ? -6.211 9.422 22.109 1 98.81 277 TYR A O 1
ATOM 2171 N N . TYR A 1 278 ? -8.133 8.258 22.016 1 98.69 278 TYR A N 1
ATOM 2172 C CA . TYR A 1 278 ? -7.48 6.98 22.266 1 98.69 278 TYR A CA 1
ATOM 2173 C C . TYR A 1 278 ? -6.48 6.652 21.156 1 98.69 278 TYR A C 1
ATOM 2175 O O . TYR A 1 278 ? -5.504 5.934 21.391 1 98.69 278 TYR A O 1
ATOM 2183 N N . PHE A 1 279 ? -6.664 7.164 19.938 1 98.88 279 PHE A N 1
ATOM 2184 C CA . PHE A 1 279 ? -5.695 6.941 18.859 1 98.88 279 PHE A CA 1
ATOM 2185 C C . PHE A 1 279 ? -4.352 7.566 19.219 1 98.88 279 PHE A C 1
ATOM 2187 O O . PHE A 1 279 ? -3.309 6.918 19.094 1 98.88 279 PHE A O 1
ATOM 2194 N N . GLY A 1 280 ? -4.391 8.891 19.594 1 98.88 280 GLY A N 1
ATOM 2195 C CA . GLY A 1 280 ? -3.158 9.578 19.953 1 98.88 280 GLY A CA 1
ATOM 2196 C C . GLY A 1 280 ? -2.475 8.992 21.172 1 98.88 280 GLY A C 1
ATOM 2197 O O . GLY A 1 280 ? -1.257 8.812 21.172 1 98.88 280 GLY A O 1
ATOM 2198 N N . LYS A 1 281 ? -3.262 8.695 22.188 1 98.81 281 LYS A N 1
ATOM 2199 C CA . LYS A 1 281 ? -2.732 8.125 23.422 1 98.81 281 LYS A CA 1
ATOM 2200 C C . LYS A 1 281 ? -2.023 6.797 23.156 1 98.81 281 LYS A C 1
ATOM 2202 O O . LYS A 1 281 ? -0.882 6.602 23.578 1 98.81 281 LYS A O 1
ATOM 2207 N N . ASP A 1 282 ? -2.682 5.887 22.469 1 98.75 282 ASP A N 1
ATOM 2208 C CA . ASP A 1 282 ? -2.117 4.566 22.219 1 98.75 282 ASP A CA 1
ATOM 2209 C C . ASP A 1 282 ? -0.917 4.656 21.281 1 98.75 282 ASP A C 1
ATOM 2211 O O . ASP A 1 282 ? 0.039 3.889 21.406 1 98.75 282 ASP A O 1
ATOM 2215 N N . ALA A 1 283 ? -1.004 5.559 20.25 1 98.88 283 ALA A N 1
ATOM 2216 C CA . ALA A 1 283 ? 0.147 5.758 19.375 1 98.88 283 ALA A CA 1
ATOM 2217 C C . ALA A 1 283 ? 1.368 6.211 20.172 1 98.88 283 ALA A C 1
ATOM 2219 O O . ALA A 1 283 ? 2.48 5.734 19.938 1 98.88 283 ALA A O 1
ATOM 2220 N N . TYR A 1 284 ? 1.167 7.164 21.094 1 98.88 284 TYR A N 1
ATOM 2221 C CA . TYR A 1 284 ? 2.25 7.629 21.953 1 98.88 284 TYR A CA 1
ATOM 2222 C C . TYR A 1 284 ? 2.832 6.48 22.766 1 98.88 284 TYR A C 1
ATOM 2224 O O . TYR A 1 284 ? 4.051 6.293 22.797 1 98.88 284 TYR A O 1
ATOM 2232 N N . GLU A 1 285 ? 1.98 5.703 23.391 1 98.75 285 GLU A N 1
ATOM 2233 C CA . GLU A 1 285 ? 2.422 4.582 24.219 1 98.75 285 GLU A CA 1
ATOM 2234 C C . GLU A 1 285 ? 3.217 3.572 23.391 1 98.75 285 GLU A C 1
ATOM 2236 O O . GLU A 1 285 ? 4.242 3.061 23.844 1 98.75 285 GLU A O 1
ATOM 2241 N N . ASN A 1 286 ? 2.744 3.291 22.219 1 97.81 286 ASN A N 1
ATOM 2242 C CA . ASN A 1 286 ? 3.43 2.359 21.328 1 97.81 286 ASN A CA 1
ATOM 2243 C C . ASN A 1 286 ? 4.805 2.883 20.922 1 97.81 286 ASN A C 1
ATOM 2245 O O . ASN A 1 286 ? 5.75 2.104 20.766 1 97.81 286 ASN A O 1
ATOM 2249 N N . MET A 1 287 ? 4.965 4.164 20.703 1 98.19 287 MET A N 1
ATOM 2250 C CA . MET A 1 287 ? 6.207 4.781 20.234 1 98.19 287 MET A CA 1
ATOM 2251 C C . MET A 1 287 ? 7.277 4.727 21.328 1 98.19 287 MET A C 1
ATOM 2253 O O . MET A 1 287 ? 8.469 4.648 21.016 1 98.19 287 MET A O 1
ATOM 2257 N N . ILE A 1 288 ? 6.871 4.688 22.625 1 98.38 288 ILE A N 1
ATOM 2258 C CA . ILE A 1 288 ? 7.875 4.754 23.672 1 98.38 288 ILE A CA 1
ATOM 2259 C C . ILE A 1 288 ? 8.141 3.355 24.234 1 98.38 288 ILE A C 1
ATOM 2261 O O . ILE A 1 288 ? 9.172 3.117 24.859 1 98.38 288 ILE A O 1
ATOM 2265 N N . LYS A 1 289 ? 7.184 2.447 23.969 1 97.62 289 LYS A N 1
ATOM 2266 C CA . LYS A 1 289 ? 7.363 1.073 24.422 1 97.62 289 LYS A CA 1
ATOM 2267 C C . LYS A 1 289 ? 8.539 0.407 23.719 1 97.62 289 LYS A C 1
ATOM 2269 O O . LYS A 1 289 ? 8.609 0.383 22.5 1 97.62 289 LYS A O 1
ATOM 2274 N N . ASP A 1 290 ? 9.531 -0.079 24.5 1 96.62 290 ASP A N 1
ATOM 2275 C CA . ASP A 1 290 ? 10.703 -0.786 23.969 1 96.62 290 ASP A CA 1
ATOM 2276 C C . ASP A 1 290 ? 11.477 0.081 22.984 1 96.62 290 ASP A C 1
ATOM 2278 O O . ASP A 1 290 ? 11.938 -0.41 21.953 1 96.62 290 ASP A O 1
ATOM 2282 N N . SER A 1 291 ? 11.445 1.368 23.219 1 98 291 SER A N 1
ATOM 2283 C CA . SER A 1 291 ? 12.148 2.309 22.359 1 98 291 SER A CA 1
ATOM 2284 C C . SER A 1 291 ? 13.383 2.883 23.047 1 98 291 SER A C 1
ATOM 2286 O O . SER A 1 291 ? 13.383 3.078 24.266 1 98 291 SER A O 1
ATOM 2288 N N . LYS A 1 292 ? 14.438 3.221 22.297 1 97.56 292 LYS A N 1
ATOM 2289 C CA . LYS A 1 292 ? 15.633 3.908 22.781 1 97.56 292 LYS A CA 1
ATOM 2290 C C . LYS A 1 292 ? 15.445 5.422 22.734 1 97.56 292 LYS A C 1
ATOM 2292 O O . LYS A 1 292 ? 16.266 6.168 23.281 1 97.56 292 LYS A O 1
ATOM 2297 N N . TYR A 1 293 ? 14.336 5.844 22.156 1 97.62 293 TYR A N 1
ATOM 2298 C CA . TYR A 1 293 ? 14.156 7.258 21.844 1 97.62 293 TYR A CA 1
ATOM 2299 C C . TYR A 1 293 ? 12.891 7.805 22.5 1 97.62 293 TYR A C 1
ATOM 2301 O O . TYR A 1 293 ? 12.039 8.383 21.812 1 97.62 293 TYR A O 1
ATOM 2309 N N . THR A 1 294 ? 12.828 7.742 23.75 1 98.19 294 THR A N 1
ATOM 2310 C CA . THR A 1 294 ? 11.609 8.109 24.469 1 98.19 294 THR A CA 1
ATOM 2311 C C . THR A 1 294 ? 11.656 9.578 24.891 1 98.19 294 THR A C 1
ATOM 2313 O O . THR A 1 294 ? 10.609 10.219 25.031 1 98.19 294 THR A O 1
ATOM 2316 N N . SER A 1 295 ? 12.828 10.234 24.984 1 98.12 295 SER A N 1
ATOM 2317 C CA . SER A 1 295 ? 12.992 11.57 25.562 1 98.12 295 SER A CA 1
ATOM 2318 C C . SER A 1 295 ? 12.477 12.648 24.625 1 98.12 295 SER A C 1
ATOM 2320 O O . SER A 1 295 ? 12.148 13.758 25.062 1 98.12 295 SER A O 1
ATOM 2322 N N . ASN A 1 296 ? 12.406 12.328 23.328 1 98.44 296 ASN A N 1
ATOM 2323 C CA . ASN A 1 296 ? 11.961 13.336 22.375 1 98.44 296 ASN A CA 1
ATOM 2324 C C . ASN A 1 296 ? 10.547 13.055 21.875 1 98.44 296 ASN A C 1
ATOM 2326 O O . ASN A 1 296 ? 10.156 13.523 20.812 1 98.44 296 ASN A O 1
ATOM 2330 N N . LYS A 1 297 ? 9.828 12.203 22.609 1 98.88 297 LYS A N 1
ATOM 2331 C CA . LYS A 1 297 ? 8.422 11.945 22.344 1 98.88 297 LYS A CA 1
ATOM 2332 C C . LYS A 1 297 ? 7.527 12.664 23.359 1 98.88 297 LYS A C 1
ATOM 2334 O O . LYS A 1 297 ? 7.836 12.703 24.547 1 98.88 297 LYS A O 1
ATOM 2339 N N . GLU A 1 298 ? 6.426 13.281 22.812 1 98.81 298 GLU A N 1
ATOM 2340 C CA . GLU A 1 298 ? 5.527 14 23.719 1 98.81 298 GLU A CA 1
ATOM 2341 C C . GLU A 1 298 ? 4.07 13.82 23.297 1 98.81 298 GLU A C 1
ATOM 2343 O O . GLU A 1 298 ? 3.748 13.844 22.109 1 98.81 298 GLU A O 1
ATOM 2348 N N . LEU A 1 299 ? 3.211 13.547 24.234 1 98.94 299 LEU A N 1
ATOM 2349 C CA . LEU A 1 299 ? 1.763 13.648 24.094 1 98.94 299 LEU A CA 1
ATOM 2350 C C . LEU A 1 299 ? 1.23 14.875 24.828 1 98.94 299 LEU A C 1
ATOM 2352 O O . LEU A 1 299 ? 1.3 14.953 26.047 1 98.94 299 LEU A O 1
ATOM 2356 N N . LEU A 1 300 ? 0.757 15.82 24.078 1 98.94 300 LEU A N 1
ATOM 2357 C CA . LEU A 1 300 ? 0.166 17.031 24.641 1 98.94 300 LEU A CA 1
ATOM 2358 C C . LEU A 1 300 ? -1.357 16.953 24.609 1 98.94 300 LEU A C 1
ATOM 2360 O O . LEU A 1 300 ? -1.966 17.062 23.547 1 98.94 300 LEU A O 1
ATOM 2364 N N . THR A 1 301 ? -1.968 16.766 25.766 1 98.88 301 THR A N 1
ATOM 2365 C CA . THR A 1 301 ? -3.42 16.75 25.891 1 98.88 301 THR A CA 1
ATOM 2366 C C . THR A 1 301 ? -3.961 18.172 26.078 1 98.88 301 THR A C 1
ATOM 2368 O O . THR A 1 301 ? -3.539 18.875 27 1 98.88 301 THR A O 1
ATOM 2371 N N . ILE A 1 302 ? -4.789 18.578 25.234 1 98.88 302 ILE A N 1
ATOM 2372 C CA . ILE A 1 302 ? -5.422 19.891 25.344 1 98.88 302 ILE A CA 1
ATOM 2373 C C . ILE A 1 302 ? -6.711 19.781 26.156 1 98.88 302 ILE A C 1
ATOM 2375 O O . ILE A 1 302 ? -7.703 19.219 25.672 1 98.88 302 ILE A O 1
ATOM 2379 N N . PRO A 1 303 ? -6.742 20.344 27.328 1 98.5 303 PRO A N 1
ATOM 2380 C CA . PRO A 1 303 ? -7.914 20.188 28.188 1 98.5 303 PRO A CA 1
ATOM 2381 C C . PRO A 1 303 ? -9.195 20.703 27.547 1 98.5 303 PRO A C 1
ATOM 2383 O O . PRO A 1 303 ? -9.227 21.812 27.016 1 98.5 303 PRO A O 1
ATOM 2386 N N . GLY A 1 304 ? -10.203 19.938 27.547 1 98.38 304 GLY A N 1
ATOM 2387 C CA . GLY A 1 304 ? -11.547 20.312 27.156 1 98.38 304 GLY A CA 1
ATOM 2388 C C . GLY A 1 304 ? -11.75 20.359 25.656 1 98.38 304 GLY A C 1
ATOM 2389 O O . GLY A 1 304 ? -12.883 20.469 25.172 1 98.38 304 GLY A O 1
ATOM 2390 N N . ALA A 1 305 ? -10.734 20.188 24.828 1 98.81 305 ALA A N 1
ATOM 2391 C CA . ALA A 1 305 ? -10.836 20.328 23.391 1 98.81 305 ALA A CA 1
ATOM 2392 C C . ALA A 1 305 ? -11.414 19.062 22.75 1 98.81 305 ALA A C 1
ATOM 2394 O O . ALA A 1 305 ? -11.102 17.953 23.172 1 98.81 305 ALA A O 1
ATOM 2395 N N . VAL A 1 306 ? -12.258 19.266 21.797 1 98.62 306 VAL A N 1
ATOM 2396 C CA . VAL A 1 306 ? -12.781 18.156 21 1 98.62 306 VAL A CA 1
ATOM 2397 C C . VAL A 1 306 ? -11.992 18.062 19.688 1 98.62 306 VAL A C 1
ATOM 2399 O O . VAL A 1 306 ? -11.086 18.859 19.438 1 98.62 306 VAL A O 1
ATOM 2402 N N . HIS A 1 307 ? -12.297 17.078 18.875 1 98.75 307 HIS A N 1
ATOM 2403 C CA . HIS A 1 307 ? -11.516 16.703 17.688 1 98.75 307 HIS A CA 1
ATOM 2404 C C . HIS A 1 307 ? -11.375 17.891 16.734 1 98.75 307 HIS A C 1
ATOM 2406 O O . HIS A 1 307 ? -10.266 18.25 16.359 1 98.75 307 HIS A O 1
ATOM 2412 N N . THR A 1 308 ? -12.461 18.609 16.391 1 98.69 308 THR A N 1
ATOM 2413 C CA . THR A 1 308 ? -12.453 19.609 15.32 1 98.69 308 THR A CA 1
ATOM 2414 C C . THR A 1 308 ? -11.945 20.953 15.844 1 98.69 308 THR A C 1
ATOM 2416 O O . THR A 1 308 ? -11.656 21.859 15.062 1 98.69 308 THR A O 1
ATOM 2419 N N . ASP A 1 309 ? -11.797 21.078 17.219 1 98.75 309 ASP A N 1
ATOM 2420 C CA . ASP A 1 309 ? -11.102 22.25 17.75 1 98.75 309 ASP A CA 1
ATOM 2421 C C . ASP A 1 309 ? -9.672 22.328 17.203 1 98.75 309 ASP A C 1
ATOM 2423 O O . ASP A 1 309 ? -9.141 23.422 17.016 1 98.75 309 ASP A O 1
ATOM 2427 N N . LEU A 1 310 ? -9.148 21.188 16.938 1 98.88 310 LEU A N 1
ATOM 2428 C CA . LEU A 1 310 ? -7.777 21.141 16.438 1 98.88 310 LEU A CA 1
ATOM 2429 C C . LEU A 1 310 ? -7.754 21.172 14.914 1 98.88 310 LEU A C 1
ATOM 2431 O O . LEU A 1 310 ? -6.707 20.969 14.297 1 98.88 310 LEU A O 1
ATOM 2435 N N . TYR A 1 311 ? -8.898 21.391 14.305 1 98.81 311 TYR A N 1
ATOM 2436 C CA . TYR A 1 311 ? -8.938 21.625 12.867 1 98.81 311 TYR A CA 1
ATOM 2437 C C . TYR A 1 311 ? -8.703 23.094 12.547 1 98.81 311 TYR A C 1
ATOM 2439 O O . TYR A 1 311 ? -7.852 23.438 11.719 1 98.81 311 TYR A O 1
ATOM 2447 N N . ASP A 1 312 ? -9.445 23.969 13.312 1 98.19 312 ASP A N 1
ATOM 2448 C CA . ASP A 1 312 ? -9.43 25.344 12.812 1 98.19 312 ASP A CA 1
ATOM 2449 C C . ASP A 1 312 ? -9.672 26.344 13.938 1 98.19 312 ASP A C 1
ATOM 2451 O O . ASP A 1 312 ? -9.859 27.531 13.688 1 98.19 312 ASP A O 1
ATOM 2455 N N . ASN A 1 313 ? -9.812 25.906 15.188 1 98.38 313 ASN A N 1
ATOM 2456 C CA . ASN A 1 313 ? -9.945 26.844 16.312 1 98.38 313 ASN A CA 1
ATOM 2457 C C . ASN A 1 313 ? -8.594 27.406 16.734 1 98.38 313 ASN A C 1
ATOM 2459 O O . ASN A 1 313 ? -7.887 26.781 17.531 1 98.38 313 ASN A O 1
ATOM 2463 N N . LEU A 1 314 ? -8.281 28.609 16.375 1 97.88 314 LEU A N 1
ATOM 2464 C CA . LEU A 1 314 ? -6.961 29.219 16.547 1 97.88 314 LEU A CA 1
ATOM 2465 C C . LEU A 1 314 ? -6.664 29.484 18.016 1 97.88 314 LEU A C 1
ATOM 2467 O O . LEU A 1 314 ? -5.5 29.641 18.391 1 97.88 314 LEU A O 1
ATOM 2471 N N . ASP A 1 315 ? -7.695 29.531 18.844 1 97.81 315 ASP A N 1
ATOM 2472 C CA . ASP A 1 315 ? -7.508 29.75 20.266 1 97.81 315 ASP A CA 1
ATOM 2473 C C . ASP A 1 315 ? -7.156 28.453 20.984 1 97.81 315 ASP A C 1
ATOM 2475 O O . ASP A 1 315 ? -6.68 28.469 22.109 1 97.81 315 ASP A O 1
ATOM 2479 N N . VAL A 1 316 ? -7.406 27.312 20.328 1 98.75 316 VAL A N 1
ATOM 2480 C CA . VAL A 1 316 ? -7.223 26.016 20.938 1 98.75 316 VAL A CA 1
ATOM 2481 C C . VAL A 1 316 ? -5.965 25.344 20.391 1 98.75 316 VAL A C 1
ATOM 2483 O O . VAL A 1 316 ? -5.219 24.703 21.125 1 98.75 316 VAL A O 1
ATOM 2486 N N . ILE A 1 317 ? -5.727 25.422 19.094 1 98.88 317 ILE A N 1
ATOM 2487 C CA . ILE A 1 317 ? -4.543 24.828 18.484 1 98.88 317 ILE A CA 1
ATOM 2488 C C . ILE A 1 317 ? -3.287 25.469 19.062 1 98.88 317 ILE A C 1
ATOM 2490 O O . ILE A 1 317 ? -3.113 26.688 18.984 1 98.88 317 ILE A O 1
ATOM 2494 N N . PRO A 1 318 ? -2.426 24.719 19.609 1 98.81 318 PRO A N 1
ATOM 2495 C CA . PRO A 1 318 ? -1.268 25.297 20.297 1 98.81 318 PRO A CA 1
ATOM 2496 C C . PRO A 1 318 ? -0.109 25.594 19.344 1 98.81 318 PRO A C 1
ATOM 2498 O O . PRO A 1 318 ? 0.983 25.031 19.516 1 98.81 318 PRO A O 1
ATOM 2501 N N . PHE A 1 319 ? -0.221 26.516 18.438 1 98.81 319 PHE A N 1
ATOM 2502 C CA . PHE A 1 319 ? 0.765 26.797 17.391 1 98.81 319 PHE A CA 1
ATOM 2503 C C . PHE A 1 319 ? 2.084 27.25 18.016 1 98.81 319 PHE A C 1
ATOM 2505 O O . PHE A 1 319 ? 3.156 26.953 17.469 1 98.81 319 PHE A O 1
ATOM 2512 N N . ASP A 1 320 ? 2.043 27.984 19.125 1 98.62 320 ASP A N 1
ATOM 2513 C CA . ASP A 1 320 ? 3.281 28.391 19.781 1 98.62 320 ASP A CA 1
ATOM 2514 C C . ASP A 1 320 ? 4.059 27.172 20.297 1 98.62 320 ASP A C 1
ATOM 2516 O O . ASP A 1 320 ? 5.285 27.125 20.172 1 98.62 320 ASP A O 1
ATOM 2520 N N . LYS A 1 321 ? 3.318 26.25 20.922 1 98.75 321 LYS A N 1
ATOM 2521 C CA . LYS A 1 321 ? 3.955 25.016 21.375 1 98.75 321 LYS A CA 1
ATOM 2522 C C . LYS A 1 321 ? 4.508 24.203 20.203 1 98.75 321 LYS A C 1
ATOM 2524 O O . LYS A 1 321 ? 5.594 23.641 20.297 1 98.75 321 LYS A O 1
ATOM 2529 N N . ILE A 1 322 ? 3.771 24.109 19.125 1 98.94 322 ILE A N 1
ATOM 2530 C CA . ILE A 1 322 ? 4.199 23.406 17.922 1 98.94 322 ILE A CA 1
ATOM 2531 C C . ILE A 1 322 ? 5.469 24.047 17.359 1 98.94 322 ILE A C 1
ATOM 2533 O O . ILE A 1 322 ? 6.426 23.344 17.016 1 98.94 322 ILE A O 1
ATOM 2537 N N . GLN A 1 323 ? 5.488 25.391 17.281 1 98.75 323 GLN A N 1
ATOM 2538 C CA . GLN A 1 323 ? 6.676 26.109 16.828 1 98.75 323 GLN A CA 1
ATOM 2539 C C . GLN A 1 323 ? 7.879 25.797 17.719 1 98.75 323 GLN A C 1
ATOM 2541 O O . GLN A 1 323 ? 8.961 25.484 17.219 1 98.75 323 GLN A O 1
ATOM 2546 N N . LYS A 1 324 ? 7.699 25.891 19.016 1 98.69 324 LYS A N 1
ATOM 2547 C CA . LYS A 1 324 ? 8.773 25.625 19.969 1 98.69 324 LYS A CA 1
ATOM 2548 C C . LYS A 1 324 ? 9.297 24.203 19.812 1 98.69 324 LYS A C 1
ATOM 2550 O O . LYS A 1 324 ? 10.508 23.969 19.859 1 98.69 324 LYS A O 1
ATOM 2555 N N . PHE A 1 325 ? 8.445 23.25 19.703 1 98.81 325 PHE A N 1
ATOM 2556 C CA . PHE A 1 325 ? 8.797 21.844 19.5 1 98.81 325 PHE A CA 1
ATOM 2557 C C . PHE A 1 325 ? 9.688 21.672 18.281 1 98.81 325 PHE A C 1
ATOM 2559 O O . PHE A 1 325 ? 10.734 21.031 18.344 1 98.81 325 PHE A O 1
ATOM 2566 N N . PHE A 1 326 ? 9.234 22.281 17.109 1 98.88 326 PHE A N 1
ATOM 2567 C CA . PHE A 1 326 ? 10.016 22.188 15.883 1 98.88 326 PHE A CA 1
ATOM 2568 C C . PHE A 1 326 ? 11.375 22.859 16.062 1 98.88 326 PHE A C 1
ATOM 2570 O O . PHE A 1 326 ? 12.398 22.312 15.633 1 98.88 326 PHE A O 1
ATOM 2577 N N . GLU A 1 327 ? 11.398 24.031 16.703 1 98 327 GLU A N 1
ATOM 2578 C CA . GLU A 1 327 ? 12.633 24.766 16.938 1 98 327 GLU A CA 1
ATOM 2579 C C . GLU A 1 327 ? 13.617 23.938 17.766 1 98 327 GLU A C 1
ATOM 2581 O O . GLU A 1 327 ? 14.805 23.875 17.453 1 98 327 GLU A O 1
ATOM 2586 N N . GLU A 1 328 ? 13.117 23.281 18.766 1 98.25 328 GLU A N 1
ATOM 2587 C CA . GLU A 1 328 ? 13.953 22.562 19.719 1 98.25 328 GLU A CA 1
ATOM 2588 C C . GLU A 1 328 ? 14.391 21.219 19.156 1 98.25 328 GLU A C 1
ATOM 2590 O O . GLU A 1 328 ? 15.312 20.594 19.688 1 98.25 328 GLU A O 1
ATOM 2595 N N . ASN A 1 329 ? 13.766 20.797 18.062 1 98.25 329 ASN A N 1
ATOM 2596 C CA . ASN A 1 329 ? 14.031 19.453 17.578 1 98.25 329 ASN A CA 1
ATOM 2597 C C . ASN A 1 329 ? 14.5 19.438 16.125 1 98.25 329 ASN A C 1
ATOM 2599 O O . ASN A 1 329 ? 14.078 18.594 15.344 1 98.25 329 ASN A O 1
ATOM 2603 N N . GLY A 1 330 ? 15.273 20.438 15.773 1 94.62 330 GLY A N 1
ATOM 2604 C CA . GLY A 1 330 ? 16.062 20.375 14.555 1 94.62 330 GLY A CA 1
ATOM 2605 C C . GLY A 1 330 ? 15.375 21.016 13.359 1 94.62 330 GLY A C 1
ATOM 2606 O O . GLY A 1 330 ? 15.891 20.969 12.242 1 94.62 330 GLY A O 1
ATOM 2607 N N . VAL A 1 331 ? 14.141 21.531 13.547 1 96.25 331 VAL A N 1
ATOM 2608 C CA . VAL A 1 331 ? 13.445 22.234 12.477 1 96.25 331 VAL A CA 1
ATOM 2609 C C . VAL A 1 331 ? 13.328 23.719 12.812 1 96.25 331 VAL A C 1
ATOM 2611 O O . VAL A 1 331 ? 12.227 24.266 12.844 1 96.25 331 VAL A O 1
ATOM 2614 N N . GLY A 1 332 ? 14.352 24.297 13.305 1 89.19 332 GLY A N 1
ATOM 2615 C CA . GLY A 1 332 ? 14.422 25.703 13.672 1 89.19 332 GLY A CA 1
ATOM 2616 C C . GLY A 1 332 ? 15.516 26.469 12.945 1 89.19 332 GLY A C 1
ATOM 2617 O O . GLY A 1 332 ? 16.406 25.859 12.352 1 89.19 332 GLY A O 1
ATOM 2618 N N . MET B 1 1 ? -14.781 6.102 -12.828 1 77.25 1 MET B N 1
ATOM 2619 C CA . MET B 1 1 ? -14.977 5.004 -13.773 1 77.25 1 MET B CA 1
ATOM 2620 C C . MET B 1 1 ? -13.734 4.121 -13.836 1 77.25 1 MET B C 1
ATOM 2622 O O . MET B 1 1 ? -12.609 4.609 -13.695 1 77.25 1 MET B O 1
ATOM 2626 N N . LEU B 1 2 ? -14.078 2.818 -14.055 1 86.44 2 LEU B N 1
ATOM 2627 C CA . LEU B 1 2 ? -12.992 1.882 -14.328 1 86.44 2 LEU B CA 1
ATOM 2628 C C . LEU B 1 2 ? -12.469 2.055 -15.75 1 86.44 2 LEU B C 1
ATOM 2630 O O . LEU B 1 2 ? -13.211 1.848 -16.719 1 86.44 2 LEU B O 1
ATOM 2634 N N . LYS B 1 3 ? -11.328 2.711 -15.898 1 82.62 3 LYS B N 1
ATOM 2635 C CA . LYS B 1 3 ? -10.758 2.965 -17.219 1 82.62 3 LYS B CA 1
ATOM 2636 C C . LYS B 1 3 ? -9.484 2.152 -17.438 1 82.62 3 LYS B C 1
ATOM 2638 O O . LYS B 1 3 ? -8.602 2.139 -16.578 1 82.62 3 LYS B O 1
ATOM 2643 N N . THR B 1 4 ? -9.492 1.4 -18.5 1 85.38 4 THR B N 1
ATOM 2644 C CA . THR B 1 4 ? -8.297 0.657 -18.875 1 85.38 4 THR B CA 1
ATOM 2645 C C . THR B 1 4 ? -7.488 1.419 -19.922 1 85.38 4 THR B C 1
ATOM 2647 O O . THR B 1 4 ? -8.039 2.252 -20.656 1 85.38 4 THR B O 1
ATOM 2650 N N . GLU B 1 5 ? -6.246 1.204 -19.812 1 91.81 5 GLU B N 1
ATOM 2651 C CA . GLU B 1 5 ? -5.398 1.765 -20.859 1 91.81 5 GLU B CA 1
ATOM 2652 C C . GLU B 1 5 ? -5.008 0.7 -21.891 1 91.81 5 GLU B C 1
ATOM 2654 O O . GLU B 1 5 ? -5.023 -0.495 -21.578 1 91.81 5 GLU B O 1
ATOM 2659 N N . GLU B 1 6 ? -4.777 1.135 -23.109 1 94 6 GLU B N 1
ATOM 2660 C CA . GLU B 1 6 ? -4.34 0.209 -24.156 1 94 6 GLU B CA 1
ATOM 2661 C C . GLU B 1 6 ? -2.873 -0.171 -23.969 1 94 6 GLU B C 1
ATOM 2663 O O . GLU B 1 6 ? -2 0.7 -23.922 1 94 6 GLU B O 1
ATOM 2668 N N . LEU B 1 7 ? -2.693 -1.447 -23.734 1 97.44 7 LEU B N 1
ATOM 2669 C CA . LEU B 1 7 ? -1.34 -1.979 -23.609 1 97.44 7 LEU B CA 1
ATOM 2670 C C . LEU B 1 7 ? -0.881 -2.623 -24.906 1 97.44 7 LEU B C 1
ATOM 2672 O O . LEU B 1 7 ? -1.699 -3.143 -25.672 1 97.44 7 LEU B O 1
ATOM 2676 N N . LYS B 1 8 ? 0.4 -2.537 -25.312 1 94.44 8 LYS B N 1
ATOM 2677 C CA . LYS B 1 8 ? 0.979 -3.27 -26.438 1 94.44 8 LYS B CA 1
ATOM 2678 C C . LYS B 1 8 ? 1.397 -4.676 -26.016 1 94.44 8 LYS B C 1
ATOM 2680 O O . LYS B 1 8 ? 2.408 -4.852 -25.328 1 94.44 8 LYS B O 1
ATOM 2685 N N . LEU B 1 9 ? 0.65 -5.617 -26.406 1 97.62 9 LEU B N 1
ATOM 2686 C CA . LEU B 1 9 ? 0.874 -7 -25.984 1 97.62 9 LEU B CA 1
ATOM 2687 C C . LEU B 1 9 ? 1.461 -7.82 -27.125 1 97.62 9 LEU B C 1
ATOM 2689 O O . LEU B 1 9 ? 1.062 -7.66 -28.281 1 97.62 9 LEU B O 1
ATOM 2693 N N . VAL B 1 10 ? 2.367 -8.656 -26.875 1 95.94 10 VAL B N 1
ATOM 2694 C CA . VAL B 1 10 ? 3.006 -9.523 -27.859 1 95.94 10 VAL B CA 1
ATOM 2695 C C . VAL B 1 10 ? 2.061 -10.664 -28.219 1 95.94 10 VAL B C 1
ATOM 2697 O O . VAL B 1 10 ? 1.437 -11.273 -27.344 1 95.94 10 VAL B O 1
ATOM 2700 N N . SER B 1 11 ? 1.969 -11.039 -29.516 1 92.62 11 SER B N 1
ATOM 2701 C CA . SER B 1 11 ? 1.035 -12.055 -29.984 1 92.62 11 SER B CA 1
ATOM 2702 C C . SER B 1 11 ? 1.725 -13.406 -30.141 1 92.62 11 SER B C 1
ATOM 2704 O O . SER B 1 11 ? 1.09 -14.453 -30 1 92.62 11 SER B O 1
ATOM 2706 N N . GLU B 1 12 ? 2.941 -13.359 -30.422 1 95.81 12 GLU B N 1
ATOM 2707 C CA . GLU B 1 12 ? 3.693 -14.602 -30.594 1 95.81 12 GLU B CA 1
ATOM 2708 C C . GLU B 1 12 ? 3.947 -15.273 -29.234 1 95.81 12 GLU B C 1
ATOM 2710 O O . GLU B 1 12 ? 3.939 -14.617 -28.203 1 95.81 12 GLU B O 1
ATOM 2715 N N . TRP B 1 13 ? 4.066 -16.656 -29.391 1 98 13 TRP B N 1
ATOM 2716 C CA . TRP B 1 13 ? 4.422 -17.359 -28.172 1 98 13 TRP B CA 1
ATOM 2717 C C . TRP B 1 13 ? 5.777 -16.906 -27.641 1 98 13 TRP B C 1
ATOM 2719 O O . TRP B 1 13 ? 6.793 -17.047 -28.328 1 98 13 TRP B O 1
ATOM 2729 N N . ASP B 1 14 ? 5.859 -16.328 -26.5 1 97.88 14 ASP B N 1
ATOM 2730 C CA . ASP B 1 14 ? 7.078 -15.719 -25.969 1 97.88 14 ASP B CA 1
ATOM 2731 C C . ASP B 1 14 ? 7.398 -16.266 -24.578 1 97.88 14 ASP B C 1
ATOM 2733 O O . ASP B 1 14 ? 8.133 -15.633 -23.812 1 97.88 14 ASP B O 1
ATOM 2737 N N . LYS B 1 15 ? 6.746 -17.375 -24.188 1 98.62 15 LYS B N 1
ATOM 2738 C CA . LYS B 1 15 ? 6.965 -17.984 -22.875 1 98.62 15 LYS B CA 1
ATOM 2739 C C . LYS B 1 15 ? 8.258 -18.797 -22.859 1 98.62 15 LYS B C 1
ATOM 2741 O O . LYS B 1 15 ? 8.75 -19.219 -23.906 1 98.62 15 LYS B O 1
ATOM 2746 N N . THR B 1 16 ? 8.75 -19.031 -21.719 1 98.62 16 THR B N 1
ATOM 2747 C CA . THR B 1 16 ? 9.984 -19.797 -21.547 1 98.62 16 THR B CA 1
ATOM 2748 C C . THR B 1 16 ? 9.695 -21.297 -21.484 1 98.62 16 THR B C 1
ATOM 2750 O O . THR B 1 16 ? 10.578 -22.094 -21.156 1 98.62 16 THR B O 1
ATOM 2753 N N . PHE B 1 17 ? 8.484 -21.734 -21.688 1 98.44 17 PHE B N 1
ATOM 2754 C CA . PHE B 1 17 ? 8.039 -23.125 -21.703 1 98.44 17 PHE B CA 1
ATOM 2755 C C . PHE B 1 17 ? 7.215 -23.422 -22.938 1 98.44 17 PHE B C 1
ATOM 2757 O O . PHE B 1 17 ? 6.688 -22.516 -23.578 1 98.44 17 PHE B O 1
ATOM 2764 N N . PRO B 1 18 ? 7.098 -24.672 -23.328 1 98.06 18 PRO B N 1
ATOM 2765 C CA . PRO B 1 18 ? 6.379 -25 -24.562 1 98.06 18 PRO B CA 1
ATOM 2766 C C . PRO B 1 18 ? 4.871 -24.781 -24.438 1 98.06 18 PRO B C 1
ATOM 2768 O O . PRO B 1 18 ? 4.293 -25 -23.375 1 98.06 18 PRO B O 1
ATOM 2771 N N . LYS B 1 19 ? 4.309 -24.391 -25.531 1 98.19 19 LYS B N 1
ATOM 2772 C CA . LYS B 1 19 ? 2.859 -24.234 -25.609 1 98.19 19 LYS B CA 1
ATOM 2773 C C . LYS B 1 19 ? 2.154 -25.594 -25.547 1 98.19 19 LYS B C 1
ATOM 2775 O O . LYS B 1 19 ? 2.568 -26.531 -26.219 1 98.19 19 LYS B O 1
ATOM 2780 N N . SER B 1 20 ? 1.155 -25.625 -24.75 1 98.12 20 SER B N 1
ATOM 2781 C CA . SER B 1 20 ? 0.377 -26.859 -24.625 1 98.12 20 SER B CA 1
ATOM 2782 C C . SER B 1 20 ? -0.655 -26.969 -25.75 1 98.12 20 SER B C 1
ATOM 2784 O O . SER B 1 20 ? -1.286 -25.969 -26.109 1 98.12 20 SER B O 1
ATOM 2786 N N . GLU B 1 21 ? -0.928 -28.156 -26.266 1 97 21 GLU B N 1
ATOM 2787 C CA . GLU B 1 21 ? -1.964 -28.406 -27.266 1 97 21 GLU B CA 1
ATOM 2788 C C . GLU B 1 21 ? -3.324 -28.625 -26.609 1 97 21 GLU B C 1
ATOM 2790 O O . GLU B 1 21 ? -4.355 -28.609 -27.281 1 97 21 GLU B O 1
ATOM 2795 N N . LYS B 1 22 ? -3.32 -28.719 -25.344 1 96.75 22 LYS B N 1
ATOM 2796 C CA . LYS B 1 22 ? -4.543 -29.047 -24.609 1 96.75 22 LYS B CA 1
ATOM 2797 C C . LYS B 1 22 ? -5.27 -27.781 -24.156 1 96.75 22 LYS B C 1
ATOM 2799 O O . LYS B 1 22 ? -6.406 -27.844 -23.688 1 96.75 22 LYS B O 1
ATOM 2804 N N . VAL B 1 23 ? -4.613 -26.688 -24.328 1 97.12 23 VAL B N 1
ATOM 2805 C CA . VAL B 1 23 ? -5.152 -25.453 -23.781 1 97.12 23 VAL B CA 1
ATOM 2806 C C . VAL B 1 23 ? -5.148 -24.359 -24.844 1 97.12 23 VAL B C 1
ATOM 2808 O O . VAL B 1 23 ? -4.262 -24.328 -25.703 1 97.12 23 VAL B O 1
ATOM 2811 N N . ASP B 1 24 ? -6.199 -23.531 -24.875 1 97 24 ASP B N 1
ATOM 2812 C CA . ASP B 1 24 ? -6.188 -22.312 -25.672 1 97 24 ASP B CA 1
ATOM 2813 C C . ASP B 1 24 ? -5.527 -21.172 -24.891 1 97 24 ASP B C 1
ATOM 2815 O O . ASP B 1 24 ? -5.594 -21.125 -23.672 1 97 24 ASP B O 1
ATOM 2819 N N . HIS B 1 25 ? -4.875 -20.344 -25.578 1 97.75 25 HIS B N 1
ATOM 2820 C CA . HIS B 1 25 ? -4.152 -19.219 -24.984 1 97.75 25 HIS B CA 1
ATOM 2821 C C . HIS B 1 25 ? -4.582 -17.891 -25.594 1 97.75 25 HIS B C 1
ATOM 2823 O O . HIS B 1 25 ? -4.773 -17.797 -26.812 1 97.75 25 HIS B O 1
ATOM 2829 N N . GLU B 1 26 ? -4.781 -16.891 -24.828 1 97.25 26 GLU B N 1
ATOM 2830 C CA . GLU B 1 26 ? -4.977 -15.531 -25.297 1 97.25 26 GLU B CA 1
ATOM 2831 C C . GLU B 1 26 ? -4.488 -14.516 -24.266 1 97.25 26 GLU B C 1
ATOM 2833 O O . GLU B 1 26 ? -4.449 -14.805 -23.078 1 97.25 26 GLU B O 1
ATOM 2838 N N . LYS B 1 27 ? -4.082 -13.336 -24.688 1 97.94 27 LYS B N 1
ATOM 2839 C CA . LYS B 1 27 ? -3.748 -12.227 -23.797 1 97.94 27 LYS B CA 1
ATOM 2840 C C . LYS B 1 27 ? -4.992 -11.422 -23.422 1 97.94 27 LYS B C 1
ATOM 2842 O O . LYS B 1 27 ? -5.859 -11.188 -24.266 1 97.94 27 LYS B O 1
ATOM 2847 N N . VAL B 1 28 ? -5.102 -11.086 -22.234 1 98 28 VAL B N 1
ATOM 2848 C CA . VAL B 1 28 ? -6.223 -10.297 -21.734 1 98 28 VAL B CA 1
ATOM 2849 C C . VAL B 1 28 ? -5.703 -9.195 -20.812 1 98 28 VAL B C 1
ATOM 2851 O O . VAL B 1 28 ? -4.535 -9.211 -20.406 1 98 28 VAL B O 1
ATOM 2854 N N . THR B 1 29 ? -6.52 -8.195 -20.578 1 98.38 29 THR B N 1
ATOM 2855 C CA . THR B 1 29 ? -6.172 -7.121 -19.641 1 98.38 29 THR B CA 1
ATOM 2856 C C . THR B 1 29 ? -7.289 -6.902 -18.625 1 98.38 29 THR B C 1
ATOM 2858 O O . THR B 1 29 ? -8.445 -7.254 -18.875 1 98.38 29 THR B O 1
ATOM 2861 N N . PHE B 1 30 ? -7 -6.449 -17.531 1 98.12 30 PHE B N 1
ATOM 2862 C CA . PHE B 1 30 ? -7.922 -5.984 -16.5 1 98.12 30 PHE B CA 1
ATOM 2863 C C . PHE B 1 30 ? -7.316 -4.824 -15.719 1 98.12 30 PHE B C 1
ATOM 2865 O O . PHE B 1 30 ? -6.129 -4.52 -15.875 1 98.12 30 PHE B O 1
ATOM 2872 N N . VAL B 1 31 ? -8.102 -4.117 -14.914 1 97.94 31 VAL B N 1
ATOM 2873 C CA . VAL B 1 31 ? -7.629 -2.908 -14.25 1 97.94 31 VAL B CA 1
ATOM 2874 C C . VAL B 1 31 ? -7.781 -3.059 -12.734 1 97.94 31 VAL B C 1
ATOM 2876 O O . VAL B 1 31 ? -8.75 -3.658 -12.258 1 97.94 31 VAL B O 1
ATOM 2879 N N . ASN B 1 32 ? -6.793 -2.592 -12.016 1 97.81 32 ASN B N 1
ATOM 2880 C CA . ASN B 1 32 ? -6.938 -2.605 -10.562 1 97.81 32 ASN B CA 1
ATOM 2881 C C . ASN B 1 32 ? -7.516 -1.291 -10.047 1 97.81 32 ASN B C 1
ATOM 2883 O O . ASN B 1 32 ? -7.758 -0.366 -10.828 1 97.81 32 ASN B O 1
ATOM 2887 N N . ARG B 1 33 ? -7.801 -1.182 -8.758 1 96.06 33 ARG B N 1
ATOM 2888 C CA . ARG B 1 33 ? -8.547 -0.062 -8.195 1 96.06 33 ARG B CA 1
ATOM 2889 C C . ARG B 1 33 ? -7.707 1.211 -8.195 1 96.06 33 ARG B C 1
ATOM 2891 O O . ARG B 1 33 ? -8.234 2.307 -7.988 1 96.06 33 ARG B O 1
ATOM 2898 N N . TYR B 1 34 ? -6.406 1.124 -8.477 1 97.56 34 TYR B N 1
ATOM 2899 C CA . TYR B 1 34 ? -5.543 2.301 -8.516 1 97.56 34 TYR B CA 1
ATOM 2900 C C . TYR B 1 34 ? -5.324 2.77 -9.945 1 97.56 34 TYR B C 1
ATOM 2902 O O . TYR B 1 34 ? -4.477 3.629 -10.203 1 97.56 34 TYR B O 1
ATOM 2910 N N . GLY B 1 35 ? -6.051 2.162 -10.867 1 96.75 35 GLY B N 1
ATOM 2911 C CA . GLY B 1 35 ? -6.105 2.654 -12.234 1 96.75 35 GLY B CA 1
ATOM 2912 C C . GLY B 1 35 ? -5.008 2.086 -13.117 1 96.75 35 GLY B C 1
ATOM 2913 O O . GLY B 1 35 ? -4.738 2.611 -14.195 1 96.75 35 GLY B O 1
ATOM 2914 N N . ILE B 1 36 ? -4.312 1.066 -12.68 1 98.12 36 ILE B N 1
ATOM 2915 C CA . ILE B 1 36 ? -3.262 0.441 -13.477 1 98.12 36 ILE B CA 1
ATOM 2916 C C . ILE B 1 36 ? -3.828 -0.759 -14.227 1 98.12 36 ILE B C 1
ATOM 2918 O O . ILE B 1 36 ? -4.445 -1.643 -13.633 1 98.12 36 ILE B O 1
ATOM 2922 N N . THR B 1 37 ? -3.67 -0.775 -15.492 1 98.69 37 THR B N 1
ATOM 2923 C CA . THR B 1 37 ? -4.117 -1.888 -16.328 1 98.69 37 THR B CA 1
ATOM 2924 C C . THR B 1 37 ? -3.078 -3.006 -16.328 1 98.69 37 THR B C 1
ATOM 2926 O O . THR B 1 37 ? -1.903 -2.77 -16.625 1 98.69 37 THR B O 1
ATOM 2929 N N . LEU B 1 38 ? -3.5 -4.176 -16 1 98.81 38 LEU B N 1
ATOM 2930 C CA . LEU B 1 38 ? -2.604 -5.328 -15.945 1 98.81 38 LEU B CA 1
ATOM 2931 C C . LEU B 1 38 ? -2.801 -6.227 -17.156 1 98.81 38 LEU B C 1
ATOM 2933 O O . LEU B 1 38 ? -3.914 -6.344 -17.672 1 98.81 38 LEU B O 1
ATOM 2937 N N . ALA B 1 39 ? -1.732 -6.793 -17.594 1 98.88 39 ALA B N 1
ATOM 2938 C CA . ALA B 1 39 ? -1.726 -7.777 -18.672 1 98.88 39 ALA B CA 1
ATOM 2939 C C . ALA B 1 39 ? -1.633 -9.195 -18.109 1 98.88 39 ALA B C 1
ATOM 2941 O O . ALA B 1 39 ? -0.879 -9.453 -17.172 1 98.88 39 ALA B O 1
ATOM 2942 N N . ALA B 1 40 ? -2.391 -10.078 -18.703 1 98.81 40 ALA B N 1
ATOM 2943 C CA . ALA B 1 40 ? -2.371 -11.477 -18.281 1 98.81 40 ALA B CA 1
ATOM 2944 C C . ALA B 1 40 ? -2.457 -12.406 -19.484 1 98.81 40 ALA B C 1
ATOM 2946 O O . ALA B 1 40 ? -2.949 -12.023 -20.547 1 98.81 40 ALA B O 1
ATOM 2947 N N . ASP B 1 41 ? -1.894 -13.539 -19.375 1 98.88 41 ASP B N 1
ATOM 2948 C CA . ASP B 1 41 ? -2.141 -14.664 -20.281 1 98.88 41 ASP B CA 1
ATOM 2949 C C . ASP B 1 41 ? -3.26 -15.555 -19.734 1 98.88 41 ASP B C 1
ATOM 2951 O O . ASP B 1 41 ? -3.16 -16.094 -18.625 1 98.88 41 ASP B O 1
ATOM 2955 N N . LEU B 1 42 ? -4.262 -15.688 -20.516 1 98.75 42 LEU B N 1
ATOM 2956 C CA . LEU B 1 42 ? -5.371 -16.578 -20.172 1 98.75 42 LEU B CA 1
ATOM 2957 C C . LEU B 1 42 ? -5.195 -17.938 -20.812 1 98.75 42 LEU B C 1
ATOM 2959 O O . LEU B 1 42 ? -4.914 -18.031 -22.016 1 98.75 42 LEU B O 1
ATOM 2963 N N . TYR B 1 43 ? -5.23 -18.984 -20.031 1 98.56 43 TYR B N 1
ATOM 2964 C CA . TYR B 1 43 ? -5.188 -20.375 -20.484 1 98.56 43 TYR B CA 1
ATOM 2965 C C . TYR B 1 43 ? -6.523 -21.062 -20.234 1 98.56 43 TYR B C 1
ATOM 2967 O O . TYR B 1 43 ? -6.988 -21.141 -19.094 1 98.56 43 TYR B O 1
ATOM 2975 N N . LYS B 1 44 ? -7.121 -21.531 -21.25 1 97.44 44 LYS B N 1
ATOM 2976 C CA . LYS B 1 44 ? -8.438 -22.156 -21.188 1 97.44 44 LYS B CA 1
ATOM 2977 C C . LYS B 1 44 ? -8.391 -23.609 -21.688 1 97.44 44 LYS B C 1
ATOM 2979 O O . LYS B 1 44 ? -7.957 -23.859 -22.812 1 97.44 44 LYS B O 1
ATOM 2984 N N . PRO B 1 45 ? -8.844 -24.578 -20.781 1 95.88 45 PRO B N 1
ATOM 2985 C CA . PRO B 1 45 ? -8.891 -25.953 -21.266 1 95.88 45 PRO B CA 1
ATOM 2986 C C . PRO B 1 45 ? -9.734 -26.109 -22.531 1 95.88 45 PRO B C 1
ATOM 2988 O O . PRO B 1 45 ? -10.781 -25.469 -22.656 1 95.88 45 PRO B O 1
ATOM 2991 N N . LYS B 1 46 ? -9.094 -26.938 -23.344 1 92.25 46 LYS B N 1
ATOM 2992 C CA . LYS B 1 46 ? -9.891 -27.281 -24.531 1 92.25 46 LYS B CA 1
ATOM 2993 C C . LYS B 1 46 ? -10.977 -28.297 -24.172 1 92.25 46 LYS B C 1
ATOM 2995 O O . LYS B 1 46 ? -10.789 -29.125 -23.281 1 92.25 46 LYS B O 1
ATOM 3000 N N . ASN B 1 47 ? -12.102 -28.344 -24.734 1 80.75 47 ASN B N 1
ATOM 3001 C CA . ASN B 1 47 ? -13.117 -29.375 -24.734 1 80.75 47 ASN B CA 1
ATOM 3002 C C . ASN B 1 47 ? -13.797 -29.5 -23.375 1 80.75 47 ASN B C 1
ATOM 3004 O O . ASN B 1 47 ? -14.023 -30.609 -22.891 1 80.75 47 ASN B O 1
ATOM 3008 N N . THR B 1 48 ? -13.805 -28.547 -22.641 1 74.69 48 THR B N 1
ATOM 3009 C CA . THR B 1 48 ? -14.586 -28.594 -21.406 1 74.69 48 THR B CA 1
ATOM 3010 C C . THR B 1 48 ? -15.922 -27.875 -21.578 1 74.69 48 THR B C 1
ATOM 3012 O O . THR B 1 48 ? -16.047 -27 -22.438 1 74.69 48 THR B O 1
ATOM 3015 N N . PHE B 1 49 ? -16.844 -28.516 -20.922 1 79.31 49 PHE B N 1
ATOM 3016 C CA . PHE B 1 49 ? -18.203 -27.984 -21 1 79.31 49 PHE B CA 1
ATOM 3017 C C . PHE B 1 49 ? -18.594 -27.328 -19.672 1 79.31 49 PHE B C 1
ATOM 3019 O O . PHE B 1 49 ? -18.156 -27.75 -18.609 1 79.31 49 PHE B O 1
ATOM 3026 N N . GLY B 1 50 ? -19.328 -26.281 -19.719 1 89.06 50 GLY B N 1
ATOM 3027 C CA . GLY B 1 50 ? -19.844 -25.578 -18.547 1 89.06 50 GLY B CA 1
ATOM 3028 C C . GLY B 1 50 ? -18.922 -24.484 -18.062 1 89.06 50 GLY B C 1
ATOM 3029 O O . GLY B 1 50 ? -18.031 -24.031 -18.781 1 89.06 50 GLY B O 1
ATOM 3030 N N . LYS B 1 51 ? -19.25 -24.062 -16.844 1 94.88 51 LYS B N 1
ATOM 3031 C CA . LYS B 1 51 ? -18.422 -23 -16.266 1 94.88 51 LYS B CA 1
ATOM 3032 C C . LYS B 1 51 ? -17.172 -23.578 -15.625 1 94.88 51 LYS B C 1
ATOM 3034 O O . LYS B 1 51 ? -17.203 -24.656 -15.016 1 94.88 51 LYS B O 1
ATOM 3039 N N . TYR B 1 52 ? -16.141 -22.938 -15.742 1 96.62 52 TYR B N 1
ATOM 3040 C CA . TYR B 1 52 ? -14.844 -23.391 -15.242 1 96.62 52 TYR B CA 1
ATOM 3041 C C . TYR B 1 52 ? -14.594 -22.891 -13.82 1 96.62 52 TYR B C 1
ATOM 3043 O O . TYR B 1 52 ? -14.953 -21.75 -13.492 1 96.62 52 TYR B O 1
ATOM 3051 N N . PRO B 1 53 ? -14.039 -23.797 -12.945 1 98 53 PRO B N 1
ATOM 3052 C CA . PRO B 1 53 ? -13.266 -23.188 -11.867 1 98 53 PRO B CA 1
ATOM 3053 C C . PRO B 1 53 ? -12.078 -22.375 -12.391 1 98 53 PRO B C 1
ATOM 3055 O O . PRO B 1 53 ? -11.555 -22.656 -13.469 1 98 53 PRO B O 1
ATOM 3058 N N . ALA B 1 54 ? -11.695 -21.344 -11.695 1 98.75 54 ALA B N 1
ATOM 3059 C CA . ALA B 1 54 ? -10.664 -20.453 -12.219 1 98.75 54 ALA B CA 1
ATOM 3060 C C . ALA B 1 54 ? -9.57 -20.203 -11.18 1 98.75 54 ALA B C 1
ATOM 3062 O O . ALA B 1 54 ? -9.828 -20.266 -9.977 1 98.75 54 ALA B O 1
ATOM 3063 N N . ILE B 1 55 ? -8.375 -19.969 -11.641 1 98.94 55 ILE B N 1
ATOM 3064 C CA . ILE B 1 55 ? -7.223 -19.703 -10.789 1 98.94 55 ILE B CA 1
ATOM 3065 C C . ILE B 1 55 ? -6.43 -18.531 -11.336 1 98.94 55 ILE B C 1
ATOM 3067 O O . ILE B 1 55 ? -6.117 -18.484 -12.523 1 98.94 55 ILE B O 1
ATOM 3071 N N . ALA B 1 56 ? -6.148 -17.547 -10.547 1 99 56 ALA B N 1
ATOM 3072 C CA . ALA B 1 56 ? -5.195 -16.5 -10.875 1 99 56 ALA B CA 1
ATOM 3073 C C . ALA B 1 56 ? -3.814 -16.812 -10.312 1 99 56 ALA B C 1
ATOM 3075 O O . ALA B 1 56 ? -3.686 -17.188 -9.141 1 99 56 ALA B O 1
ATOM 3076 N N . VAL B 1 57 ? -2.789 -16.641 -11.148 1 99 57 VAL B N 1
ATOM 3077 C CA . VAL B 1 57 ? -1.423 -16.984 -10.766 1 99 57 VAL B CA 1
ATOM 3078 C C . VAL B 1 57 ? -0.511 -15.781 -10.969 1 99 57 VAL B C 1
ATOM 3080 O O . VAL B 1 57 ? -0.62 -15.078 -11.977 1 99 57 VAL B O 1
ATOM 3083 N N . SER B 1 58 ? 0.335 -15.484 -10.031 1 98.88 58 SER B N 1
ATOM 3084 C CA . SER B 1 58 ? 1.4 -14.5 -10.211 1 98.88 58 SER B CA 1
ATOM 3085 C C . SER B 1 58 ? 2.66 -14.906 -9.453 1 98.88 58 SER B C 1
ATOM 3087 O O . SER B 1 58 ? 2.605 -15.75 -8.555 1 98.88 58 SER B O 1
ATOM 3089 N N . GLY B 1 59 ? 3.836 -14.219 -9.859 1 98.19 59 GLY B N 1
ATOM 3090 C CA . GLY B 1 59 ? 5.141 -14.508 -9.281 1 98.19 59 GLY B CA 1
ATOM 3091 C C . GLY B 1 59 ? 6.035 -15.312 -10.203 1 98.19 59 GLY B C 1
ATOM 3092 O O . GLY B 1 59 ? 5.613 -15.719 -11.289 1 98.19 59 GLY B O 1
ATOM 3093 N N . PRO B 1 60 ? 7.227 -15.516 -9.758 1 98.69 60 PRO B N 1
ATOM 3094 C CA . PRO B 1 60 ? 7.977 -14.969 -8.617 1 98.69 60 PRO B CA 1
ATOM 3095 C C . PRO B 1 60 ? 8.133 -13.453 -8.688 1 98.69 60 PRO B C 1
ATOM 3097 O O . PRO B 1 60 ? 7.953 -12.859 -9.75 1 98.69 60 PRO B O 1
ATOM 3100 N N . PHE B 1 61 ? 8.516 -12.789 -7.566 1 98.69 61 PHE B N 1
ATOM 3101 C CA . PHE B 1 61 ? 8.758 -11.352 -7.488 1 98.69 61 PHE B CA 1
ATOM 3102 C C . PHE B 1 61 ? 9.922 -10.953 -8.391 1 98.69 61 PHE B C 1
ATOM 3104 O O . PHE B 1 61 ? 11.062 -11.367 -8.164 1 98.69 61 PHE B O 1
ATOM 3111 N N . GLY B 1 62 ? 9.695 -10.18 -9.375 1 98.38 62 GLY B N 1
ATOM 3112 C CA . GLY B 1 62 ? 10.719 -9.781 -10.328 1 98.38 62 GLY B CA 1
ATOM 3113 C C . GLY B 1 62 ? 10.711 -10.625 -11.586 1 98.38 62 GLY B C 1
ATOM 3114 O O . GLY B 1 62 ? 11.492 -10.375 -12.516 1 98.38 62 GLY B O 1
ATOM 3115 N N . ALA B 1 63 ? 9.859 -11.68 -11.633 1 98.69 63 ALA B N 1
ATOM 3116 C CA . ALA B 1 63 ? 9.625 -12.461 -12.844 1 98.69 63 ALA B CA 1
ATOM 3117 C C . ALA B 1 63 ? 8.492 -11.867 -13.672 1 98.69 63 ALA B C 1
ATOM 3119 O O . ALA B 1 63 ? 7.98 -10.789 -13.344 1 98.69 63 ALA B O 1
ATOM 3120 N N . VAL B 1 64 ? 8.164 -12.453 -14.82 1 98.81 64 VAL B N 1
ATOM 3121 C CA . VAL B 1 64 ? 7.043 -12.062 -15.664 1 98.81 64 VAL B CA 1
ATOM 3122 C C . VAL B 1 64 ? 6.184 -13.289 -15.984 1 98.81 64 VAL B C 1
ATOM 3124 O O . VAL B 1 64 ? 6.605 -14.422 -15.758 1 98.81 64 VAL B O 1
ATOM 3127 N N . LYS B 1 65 ? 4.965 -13.016 -16.438 1 98.88 65 LYS B N 1
ATOM 3128 C CA . LYS B 1 65 ? 3.969 -14.062 -16.656 1 98.88 65 LYS B CA 1
ATOM 3129 C C . LYS B 1 65 ? 4.465 -15.094 -17.656 1 98.88 65 LYS B C 1
ATOM 3131 O O . LYS B 1 65 ? 3.951 -16.219 -17.719 1 98.88 65 LYS B O 1
ATOM 3136 N N . GLU B 1 66 ? 5.523 -14.844 -18.438 1 98.81 66 GLU B N 1
ATOM 3137 C CA . GLU B 1 66 ? 6.074 -15.734 -19.453 1 98.81 66 GLU B CA 1
ATOM 3138 C C . GLU B 1 66 ? 6.961 -16.812 -18.828 1 98.81 66 GLU B C 1
ATOM 3140 O O . GLU B 1 66 ? 7.379 -17.75 -19.516 1 98.81 66 GLU B O 1
ATOM 3145 N N . GLN B 1 67 ? 7.207 -16.688 -17.516 1 98.75 67 GLN B N 1
ATOM 3146 C CA . GLN B 1 67 ? 8.086 -17.625 -16.812 1 98.75 67 GLN B CA 1
ATOM 3147 C C . GLN B 1 67 ? 7.285 -18.562 -15.914 1 98.75 67 GLN B C 1
ATOM 3149 O O . GLN B 1 67 ? 6.434 -19.312 -16.391 1 98.75 67 GLN B O 1
ATOM 3154 N N . CYS B 1 68 ? 7.645 -18.531 -14.602 1 98.19 68 CYS B N 1
ATOM 3155 C CA . CYS B 1 68 ? 7.125 -19.484 -13.641 1 98.19 68 CYS B CA 1
ATOM 3156 C C . CYS B 1 68 ? 5.602 -19.406 -13.555 1 98.19 68 CYS B C 1
ATOM 3158 O O . CYS B 1 68 ? 4.922 -20.438 -13.578 1 98.19 68 CYS B O 1
ATOM 3160 N N . SER B 1 69 ? 5.039 -18.297 -13.477 1 98.88 69 SER B N 1
ATOM 3161 C CA . SER B 1 69 ? 3.6 -18.156 -13.273 1 98.88 69 SER B CA 1
ATOM 3162 C C . SER B 1 69 ? 2.82 -18.656 -14.484 1 98.88 69 SER B C 1
ATOM 3164 O O . SER B 1 69 ? 1.767 -19.281 -14.336 1 98.88 69 SER B O 1
ATOM 3166 N N . GLY B 1 70 ? 3.287 -18.391 -15.703 1 98.88 70 GLY B N 1
ATOM 3167 C CA . GLY B 1 70 ? 2.658 -18.938 -16.891 1 98.88 70 GLY B CA 1
ATOM 3168 C C . GLY B 1 70 ? 2.682 -20.453 -16.938 1 98.88 70 GLY B C 1
ATOM 3169 O O . GLY B 1 70 ? 1.697 -21.078 -17.328 1 98.88 70 GLY B O 1
ATOM 3170 N N . LEU B 1 71 ? 3.84 -21.031 -16.547 1 98.88 71 LEU B N 1
ATOM 3171 C CA . LEU B 1 71 ? 3.973 -22.469 -16.516 1 98.88 71 LEU B CA 1
ATOM 3172 C C . LEU B 1 71 ? 2.945 -23.094 -15.57 1 98.88 71 LEU B C 1
ATOM 3174 O O . LEU B 1 71 ? 2.289 -24.078 -15.922 1 98.88 71 LEU B O 1
ATOM 3178 N N . TYR B 1 72 ? 2.852 -22.516 -14.336 1 98.94 72 TYR B N 1
ATOM 3179 C CA . TYR B 1 72 ? 1.846 -22.984 -13.383 1 98.94 72 TYR B CA 1
ATOM 3180 C C . TYR B 1 72 ? 0.444 -22.859 -13.969 1 98.94 72 TYR B C 1
ATOM 3182 O O . TYR B 1 72 ? -0.352 -23.797 -13.883 1 98.94 72 TYR B O 1
ATOM 3190 N N . ALA B 1 73 ? 0.133 -21.688 -14.555 1 98.94 73 ALA B N 1
ATOM 3191 C CA . ALA B 1 73 ? -1.197 -21.406 -15.094 1 98.94 73 ALA B CA 1
ATOM 3192 C C . ALA B 1 73 ? -1.558 -22.391 -16.203 1 98.94 73 ALA B C 1
ATOM 3194 O O . ALA B 1 73 ? -2.643 -22.969 -16.203 1 98.94 73 ALA B O 1
ATOM 3195 N N . GLN B 1 74 ? -0.665 -22.609 -17.203 1 98.88 74 GLN B N 1
ATOM 3196 C CA . GLN B 1 74 ? -0.915 -23.547 -18.281 1 98.88 74 GLN B CA 1
ATOM 3197 C C . GLN B 1 74 ? -1.12 -24.953 -17.766 1 98.88 74 GLN B C 1
ATOM 3199 O O . GLN B 1 74 ? -2.025 -25.672 -18.203 1 98.88 74 GLN B O 1
ATOM 3204 N N . THR B 1 75 ? -0.25 -25.359 -16.797 1 98.88 75 THR B N 1
ATOM 3205 C CA . THR B 1 75 ? -0.323 -26.719 -16.25 1 98.88 75 THR B CA 1
ATOM 3206 C C . THR B 1 75 ? -1.656 -26.953 -15.555 1 98.88 75 THR B C 1
ATOM 3208 O O . THR B 1 75 ? -2.277 -28 -15.719 1 98.88 75 THR B O 1
ATOM 3211 N N . MET B 1 76 ? -2.092 -25.969 -14.758 1 98.75 76 MET B N 1
ATOM 3212 C CA . MET B 1 76 ? -3.381 -26.109 -14.086 1 98.75 76 MET B CA 1
ATOM 3213 C C . MET B 1 76 ? -4.527 -26.062 -15.094 1 98.75 76 MET B C 1
ATOM 3215 O O . MET B 1 76 ? -5.551 -26.719 -14.898 1 98.75 76 MET B O 1
ATOM 3219 N N . ALA B 1 77 ? -4.402 -25.266 -16.141 1 98.5 77 ALA B N 1
ATOM 3220 C CA . ALA B 1 77 ? -5.406 -25.266 -17.203 1 98.5 77 ALA B CA 1
ATOM 3221 C C . ALA B 1 77 ? -5.527 -26.641 -17.859 1 98.5 77 ALA B C 1
ATOM 3223 O O . ALA B 1 77 ? -6.629 -27.078 -18.188 1 98.5 77 ALA B O 1
ATOM 3224 N N . GLU B 1 78 ? -4.395 -27.297 -18.078 1 97.75 78 GLU B N 1
ATOM 3225 C CA . GLU B 1 78 ? -4.406 -28.656 -18.609 1 97.75 78 GLU B CA 1
ATOM 3226 C C . GLU B 1 78 ? -5.219 -29.594 -17.719 1 97.75 78 GLU B C 1
ATOM 3228 O O . GLU B 1 78 ? -5.699 -30.641 -18.188 1 97.75 78 GLU B O 1
ATOM 3233 N N . LYS B 1 79 ? -5.355 -29.188 -16.484 1 96.88 79 LYS B N 1
ATOM 3234 C CA . LYS B 1 79 ? -6.055 -30.016 -15.508 1 96.88 79 LYS B CA 1
ATOM 3235 C C . LYS B 1 79 ? -7.508 -29.578 -15.359 1 96.88 79 LYS B C 1
ATOM 3237 O O . LYS B 1 79 ? -8.219 -30.062 -14.477 1 96.88 79 LYS B O 1
ATOM 3242 N N . GLY B 1 80 ? -7.969 -28.625 -16.156 1 96.25 80 GLY B N 1
ATOM 3243 C CA . GLY B 1 80 ? -9.391 -28.359 -16.234 1 96.25 80 GLY B CA 1
ATOM 3244 C C . GLY B 1 80 ? -9.781 -27 -15.664 1 96.25 80 GLY B C 1
ATOM 3245 O O . GLY B 1 80 ? -10.961 -26.672 -15.57 1 96.25 80 GLY B O 1
ATOM 3246 N N . TYR B 1 81 ? -8.844 -26.156 -15.328 1 98 81 TYR B N 1
ATOM 3247 C CA . TYR B 1 81 ? -9.117 -24.844 -14.773 1 98 81 TYR B CA 1
ATOM 3248 C C . TYR B 1 81 ? -8.953 -23.75 -15.836 1 98 81 TYR B C 1
ATOM 3250 O O . TYR B 1 81 ? -8.055 -23.844 -16.672 1 98 81 TYR B O 1
ATOM 3258 N N . LEU B 1 82 ? -9.828 -22.766 -15.883 1 98.31 82 LEU B N 1
ATOM 3259 C CA . LEU B 1 82 ? -9.469 -21.516 -16.562 1 98.31 82 LEU B CA 1
ATOM 3260 C C . LEU B 1 82 ? -8.5 -20.703 -15.719 1 98.31 82 LEU B C 1
ATOM 3262 O O . LEU B 1 82 ? -8.789 -20.375 -14.562 1 98.31 82 LEU B O 1
ATOM 3266 N N . THR B 1 83 ? -7.332 -20.453 -16.25 1 98.81 83 THR B N 1
ATOM 3267 C CA . THR B 1 83 ? -6.316 -19.797 -15.43 1 98.81 83 THR B CA 1
ATOM 3268 C C . THR B 1 83 ? -5.816 -18.531 -16.109 1 98.81 83 THR B C 1
ATOM 3270 O O . THR B 1 83 ? -5.891 -18.391 -17.328 1 98.81 83 THR B O 1
ATOM 3273 N N . ILE B 1 84 ? -5.391 -17.578 -15.312 1 98.94 84 ILE B N 1
ATOM 3274 C CA . ILE B 1 84 ? -4.629 -16.453 -15.836 1 98.94 84 ILE B CA 1
ATOM 3275 C C . ILE B 1 84 ? -3.305 -16.328 -15.086 1 98.94 84 ILE B C 1
ATOM 3277 O O . ILE B 1 84 ? -3.236 -16.594 -13.883 1 98.94 84 ILE B O 1
ATOM 3281 N N . ALA B 1 85 ? -2.25 -16.094 -15.766 1 98.94 85 ALA B N 1
ATOM 3282 C CA . ALA B 1 85 ? -0.993 -15.586 -15.227 1 98.94 85 ALA B CA 1
ATOM 3283 C C . ALA B 1 85 ? -0.806 -14.109 -15.57 1 98.94 85 ALA B C 1
ATOM 3285 O O . ALA B 1 85 ? -0.849 -13.727 -16.734 1 98.94 85 ALA B O 1
ATOM 3286 N N . PHE B 1 86 ? -0.604 -13.258 -14.578 1 98.94 86 PHE B N 1
ATOM 3287 C CA . PHE B 1 86 ? -0.564 -11.828 -14.883 1 98.94 86 PHE B CA 1
ATOM 3288 C C . PHE B 1 86 ? 0.76 -11.219 -14.445 1 98.94 86 PHE B C 1
ATOM 3290 O O . PHE B 1 86 ? 1.423 -11.742 -13.547 1 98.94 86 PHE B O 1
ATOM 3297 N N . ASP B 1 87 ? 1.171 -10.148 -15.156 1 98.88 87 ASP B N 1
ATOM 3298 C CA . ASP B 1 87 ? 2.252 -9.273 -14.719 1 98.88 87 ASP B CA 1
ATOM 3299 C C . ASP B 1 87 ? 1.759 -8.273 -13.672 1 98.88 87 ASP B C 1
ATOM 3301 O O . ASP B 1 87 ? 0.765 -7.578 -13.891 1 98.88 87 ASP B O 1
ATOM 3305 N N . PRO B 1 88 ? 2.469 -8.227 -12.562 1 98.56 88 PRO B N 1
ATOM 3306 C CA . PRO B 1 88 ? 2.104 -7.207 -11.578 1 98.56 88 PRO B CA 1
ATOM 3307 C C . PRO B 1 88 ? 2.164 -5.789 -12.141 1 98.56 88 PRO B C 1
ATOM 3309 O O . PRO B 1 88 ? 2.777 -5.562 -13.188 1 98.56 88 PRO B O 1
ATOM 3312 N N . SER B 1 89 ? 1.517 -4.863 -11.453 1 98.69 89 SER B N 1
ATOM 3313 C CA . SER B 1 89 ? 1.654 -3.441 -11.75 1 98.69 89 SER B CA 1
ATOM 3314 C C . SER B 1 89 ? 3.117 -3.057 -11.953 1 98.69 89 SER B C 1
ATOM 3316 O O . SER B 1 89 ? 3.994 -3.547 -11.242 1 98.69 89 SER B O 1
ATOM 3318 N N . PHE B 1 90 ? 3.4 -2.223 -12.992 1 98.25 90 PHE B N 1
ATOM 3319 C CA . PHE B 1 90 ? 4.68 -1.582 -13.273 1 98.25 90 PHE B CA 1
ATOM 3320 C C . PHE B 1 90 ? 5.641 -2.562 -13.938 1 98.25 90 PHE B C 1
ATOM 3322 O O . PHE B 1 90 ? 6.805 -2.23 -14.18 1 98.25 90 PHE B O 1
ATOM 3329 N N . THR B 1 91 ? 5.211 -3.811 -14.242 1 98.5 91 THR B N 1
ATOM 3330 C CA . THR B 1 91 ? 6.156 -4.797 -14.758 1 98.5 91 THR B CA 1
ATOM 3331 C C . THR B 1 91 ? 5.629 -5.438 -16.031 1 98.5 91 THR B C 1
ATOM 3333 O O . THR B 1 91 ? 4.438 -5.336 -16.344 1 98.5 91 THR B O 1
ATOM 3336 N N . GLY B 1 92 ? 6.527 -6.094 -16.703 1 98.56 92 GLY B N 1
ATOM 3337 C CA . GLY B 1 92 ? 6.145 -6.871 -17.859 1 98.56 92 GLY B CA 1
ATOM 3338 C C . GLY B 1 92 ? 5.344 -6.074 -18.875 1 98.56 92 GLY B C 1
ATOM 3339 O O . GLY B 1 92 ? 5.75 -4.98 -19.281 1 98.56 92 GLY B O 1
ATOM 3340 N N . GLU B 1 93 ? 4.23 -6.66 -19.297 1 98.75 93 GLU B N 1
ATOM 3341 C CA . GLU B 1 93 ? 3.387 -6 -20.281 1 98.75 93 GLU B CA 1
ATOM 3342 C C . GLU B 1 93 ? 2.283 -5.184 -19.609 1 98.75 93 GLU B C 1
ATOM 3344 O O . GLU B 1 93 ? 1.508 -4.508 -20.297 1 98.75 93 GLU B O 1
ATOM 3349 N N . SER B 1 94 ? 2.24 -5.293 -18.234 1 98.75 94 SER B N 1
ATOM 3350 C CA . SER B 1 94 ? 1.255 -4.504 -17.5 1 98.75 94 SER B CA 1
ATOM 3351 C C . SER B 1 94 ? 1.605 -3.02 -17.531 1 98.75 94 SER B C 1
ATOM 3353 O O . SER B 1 94 ? 2.721 -2.648 -17.906 1 98.75 94 SER B O 1
ATOM 3355 N N . GLY B 1 95 ? 0.64 -2.244 -17.203 1 98.12 95 GLY B N 1
ATOM 3356 C CA . GLY B 1 95 ? 0.841 -0.804 -17.172 1 98.12 95 GLY B CA 1
ATOM 3357 C C . GLY B 1 95 ? 1.462 -0.319 -15.875 1 98.12 95 GLY B C 1
ATOM 3358 O O . GLY B 1 95 ? 1.896 -1.125 -15.055 1 98.12 95 GLY B O 1
ATOM 3359 N N . GLY B 1 96 ? 1.467 0.98 -15.75 1 96 96 GLY B N 1
ATOM 3360 C CA . GLY B 1 96 ? 2.037 1.649 -14.594 1 96 96 GLY B CA 1
ATOM 3361 C C . GLY B 1 96 ? 3.334 2.375 -14.906 1 96 96 GLY B C 1
ATOM 3362 O O . GLY B 1 96 ? 4.242 1.802 -15.508 1 96 96 GLY B O 1
ATOM 3363 N N . ASN B 1 97 ? 3.412 3.59 -14.57 1 94.69 97 ASN B N 1
ATOM 3364 C CA . ASN B 1 97 ? 4.598 4.441 -14.664 1 94.69 97 ASN B CA 1
ATOM 3365 C C . ASN B 1 97 ? 4.844 5.203 -13.367 1 94.69 97 ASN B C 1
ATOM 3367 O O . ASN B 1 97 ? 3.906 5.738 -12.773 1 94.69 97 ASN B O 1
ATOM 3371 N N . PRO B 1 98 ? 6.039 5.34 -12.883 1 96.38 98 PRO B N 1
ATOM 3372 C CA . PRO B 1 98 ? 7.281 4.809 -13.445 1 96.38 98 PRO B CA 1
ATOM 3373 C C . PRO B 1 98 ? 7.316 3.281 -13.453 1 96.38 98 PRO B C 1
ATOM 3375 O O . PRO B 1 98 ? 6.621 2.639 -12.664 1 96.38 98 PRO B O 1
ATOM 3378 N N . ARG B 1 99 ? 8.078 2.715 -14.359 1 96.88 99 ARG B N 1
ATOM 3379 C CA . ARG B 1 99 ? 8.234 1.268 -14.445 1 96.88 99 ARG B CA 1
ATOM 3380 C C . ARG B 1 99 ? 9.062 0.733 -13.289 1 96.88 99 ARG B C 1
ATOM 3382 O O . ARG B 1 99 ? 9.883 1.458 -12.719 1 96.88 99 ARG B O 1
ATOM 3389 N N . TYR B 1 100 ? 8.781 -0.505 -12.938 1 98.06 100 TYR B N 1
ATOM 3390 C CA . TYR B 1 100 ? 9.625 -1.334 -12.078 1 98.06 100 TYR B CA 1
ATOM 3391 C C . TYR B 1 100 ? 9.602 -0.836 -10.641 1 98.06 100 TYR B C 1
ATOM 3393 O O . TYR B 1 100 ? 10.633 -0.778 -9.977 1 98.06 100 TYR B O 1
ATOM 3401 N N . MET B 1 101 ? 8.453 -0.378 -10.195 1 97.62 101 MET B N 1
ATOM 3402 C CA . MET B 1 101 ? 8.148 -0.059 -8.805 1 97.62 101 MET B CA 1
ATOM 3403 C C . MET B 1 101 ? 7.34 -1.176 -8.148 1 97.62 101 MET B C 1
ATOM 3405 O O . MET B 1 101 ? 6.641 -1.923 -8.844 1 97.62 101 MET B O 1
ATOM 3409 N N . ALA B 1 102 ? 7.496 -1.353 -6.875 1 97.69 102 ALA B N 1
ATOM 3410 C CA . ALA B 1 102 ? 6.715 -2.346 -6.145 1 97.69 102 ALA B CA 1
ATOM 3411 C C . ALA B 1 102 ? 6.027 -1.72 -4.934 1 97.69 102 ALA B C 1
ATOM 3413 O O . ALA B 1 102 ? 6.41 -0.638 -4.484 1 97.69 102 ALA B O 1
ATOM 3414 N N . SER B 1 103 ? 4.988 -2.279 -4.508 1 98.5 103 SER B N 1
ATOM 3415 C CA . SER B 1 103 ? 4.168 -1.817 -3.391 1 98.5 103 SER B CA 1
ATOM 3416 C C . SER B 1 103 ? 3.426 -2.977 -2.734 1 98.5 103 SER B C 1
ATOM 3418 O O . SER B 1 103 ? 2.74 -3.746 -3.412 1 98.5 103 SER B O 1
ATOM 3420 N N . PRO B 1 104 ? 3.568 -3.137 -1.399 1 98.31 104 PRO B N 1
ATOM 3421 C CA . PRO B 1 104 ? 2.791 -4.203 -0.761 1 98.31 104 PRO B CA 1
ATOM 3422 C C . PRO B 1 104 ? 1.288 -4.047 -0.979 1 98.31 104 PRO B C 1
ATOM 3424 O O . PRO B 1 104 ? 0.582 -5.039 -1.17 1 98.31 104 PRO B O 1
ATOM 3427 N N . ASP B 1 105 ? 0.804 -2.85 -0.999 1 98.5 105 ASP B N 1
ATOM 3428 C CA . ASP B 1 105 ? -0.624 -2.596 -1.169 1 98.5 105 ASP B CA 1
ATOM 3429 C C . ASP B 1 105 ? -1.048 -2.799 -2.621 1 98.5 105 ASP B C 1
ATOM 3431 O O . ASP B 1 105 ? -1.979 -3.559 -2.902 1 98.5 105 ASP B O 1
ATOM 3435 N N . ILE B 1 106 ? -0.32 -2.174 -3.596 1 98.69 106 ILE B N 1
ATOM 3436 C CA . ILE B 1 106 ? -0.681 -2.264 -5.008 1 98.69 106 ILE B CA 1
ATOM 3437 C C . ILE B 1 106 ? -0.565 -3.711 -5.477 1 98.69 106 ILE B C 1
ATOM 3439 O O . ILE B 1 106 ? -1.423 -4.199 -6.215 1 98.69 106 ILE B O 1
ATOM 3443 N N . ASN B 1 107 ? 0.47 -4.414 -5 1 98.81 107 ASN B N 1
ATOM 3444 C CA . ASN B 1 107 ? 0.679 -5.793 -5.426 1 98.81 107 ASN B CA 1
ATOM 3445 C C . ASN B 1 107 ? -0.391 -6.723 -4.855 1 98.81 107 ASN B C 1
ATOM 3447 O O . ASN B 1 107 ? -0.829 -7.656 -5.527 1 98.81 107 ASN B O 1
ATOM 3451 N N . THR B 1 108 ? -0.815 -6.523 -3.584 1 98.81 108 THR B N 1
ATOM 3452 C CA . THR B 1 108 ? -1.944 -7.273 -3.043 1 98.81 108 THR B CA 1
ATOM 3453 C C . THR B 1 108 ? -3.213 -6.988 -3.84 1 98.81 108 THR B C 1
ATOM 3455 O O . THR B 1 108 ? -3.951 -7.914 -4.191 1 98.81 108 THR B O 1
ATOM 3458 N N . GLU B 1 109 ? -3.424 -5.73 -4.133 1 98.75 109 GLU B N 1
ATOM 3459 C CA . GLU B 1 109 ? -4.574 -5.297 -4.922 1 98.75 109 GLU B CA 1
ATOM 3460 C C . GLU B 1 109 ? -4.57 -5.949 -6.301 1 98.75 109 GLU B C 1
ATOM 3462 O O . GLU B 1 109 ? -5.629 -6.25 -6.855 1 98.75 109 GLU B O 1
ATOM 3467 N N . ASP B 1 110 ? -3.4 -6.152 -6.902 1 98.88 110 ASP B N 1
ATOM 3468 C CA . ASP B 1 110 ? -3.312 -6.789 -8.211 1 98.88 110 ASP B CA 1
ATOM 3469 C C . ASP B 1 110 ? -3.961 -8.172 -8.195 1 98.88 110 ASP B C 1
ATOM 3471 O O . ASP B 1 110 ? -4.637 -8.562 -9.148 1 98.88 110 ASP B O 1
ATOM 3475 N N . PHE B 1 111 ? -3.754 -8.969 -7.129 1 98.88 111 PHE B N 1
ATOM 3476 C CA . PHE B 1 111 ? -4.426 -10.258 -6.988 1 98.88 111 PHE B CA 1
ATOM 3477 C C . PHE B 1 111 ? -5.934 -10.078 -6.91 1 98.88 111 PHE B C 1
ATOM 3479 O O . PHE B 1 111 ? -6.688 -10.82 -7.543 1 98.88 111 PHE B O 1
ATOM 3486 N N . MET B 1 112 ? -6.371 -9.117 -6.129 1 98.88 112 MET B N 1
ATOM 3487 C CA . MET B 1 112 ? -7.805 -8.906 -5.953 1 98.88 112 MET B CA 1
ATOM 3488 C C . MET B 1 112 ? -8.453 -8.461 -7.258 1 98.88 112 MET B C 1
ATOM 3490 O O . MET B 1 112 ? -9.586 -8.852 -7.559 1 98.88 112 MET B O 1
ATOM 3494 N N . ALA B 1 113 ? -7.758 -7.656 -8.023 1 98.75 113 ALA B N 1
ATOM 3495 C CA . ALA B 1 113 ? -8.25 -7.242 -9.336 1 98.75 113 ALA B CA 1
ATOM 3496 C C . ALA B 1 113 ? -8.375 -8.438 -10.281 1 98.75 113 ALA B C 1
ATOM 3498 O O . ALA B 1 113 ? -9.281 -8.484 -11.109 1 98.75 113 ALA B O 1
ATOM 3499 N N . ALA B 1 114 ? -7.367 -9.328 -10.195 1 98.94 114 ALA B N 1
ATOM 3500 C CA . ALA B 1 114 ? -7.469 -10.562 -10.977 1 98.94 114 ALA B CA 1
ATOM 3501 C C . ALA B 1 114 ? -8.734 -11.336 -10.625 1 98.94 114 ALA B C 1
ATOM 3503 O O . ALA B 1 114 ? -9.398 -11.891 -11.5 1 98.94 114 ALA B O 1
ATOM 3504 N N . VAL B 1 115 ? -9.07 -11.391 -9.344 1 98.88 115 VAL B N 1
ATOM 3505 C CA . VAL B 1 115 ? -10.281 -12.062 -8.883 1 98.88 115 VAL B CA 1
ATOM 3506 C C . VAL B 1 115 ? -11.508 -11.336 -9.422 1 98.88 115 VAL B C 1
ATOM 3508 O O . VAL B 1 115 ? -12.484 -11.969 -9.836 1 98.88 115 VAL B O 1
ATOM 3511 N N . ASP B 1 116 ? -11.477 -9.93 -9.391 1 98.69 116 ASP B N 1
ATOM 3512 C CA . ASP B 1 116 ? -12.547 -9.164 -10.031 1 98.69 116 ASP B CA 1
ATOM 3513 C C . ASP B 1 116 ? -12.781 -9.641 -11.461 1 98.69 116 ASP B C 1
ATOM 3515 O O . ASP B 1 116 ? -13.914 -9.922 -11.852 1 98.69 116 ASP B O 1
ATOM 3519 N N . PHE B 1 117 ? -11.719 -9.68 -12.18 1 98.69 117 PHE B N 1
ATOM 3520 C CA . PHE B 1 117 ? -11.75 -10.008 -13.602 1 98.69 117 PHE B CA 1
ATOM 3521 C C . PHE B 1 117 ? -12.336 -11.398 -13.828 1 98.69 117 PHE B C 1
ATOM 3523 O O . PHE B 1 117 ? -13.234 -11.57 -14.656 1 98.69 117 PHE B O 1
ATOM 3530 N N . LEU B 1 118 ? -11.867 -12.391 -13.086 1 98.75 118 LEU B N 1
ATOM 3531 C CA . LEU B 1 118 ? -12.32 -13.766 -13.234 1 98.75 118 LEU B CA 1
ATOM 3532 C C . LEU B 1 118 ? -13.781 -13.898 -12.812 1 98.75 118 LEU B C 1
ATOM 3534 O O . LEU B 1 118 ? -14.547 -14.633 -13.445 1 98.75 118 LEU B O 1
ATOM 3538 N N . SER B 1 119 ? -14.195 -13.188 -11.766 1 98.12 119 SER B N 1
ATOM 3539 C CA . SER B 1 119 ? -15.508 -13.359 -11.141 1 98.12 119 SER B CA 1
ATOM 3540 C C . SER B 1 119 ? -16.625 -12.93 -12.086 1 98.12 119 SER B C 1
ATOM 3542 O O . SER B 1 119 ? -17.766 -13.352 -11.922 1 98.12 119 SER B O 1
ATOM 3544 N N . VAL B 1 120 ? -16.328 -12.094 -13.109 1 97.56 120 VAL B N 1
ATOM 3545 C CA . VAL B 1 120 ? -17.391 -11.555 -13.938 1 97.56 120 VAL B CA 1
ATOM 3546 C C . VAL B 1 120 ? -17.344 -12.188 -15.328 1 97.56 120 VAL B C 1
ATOM 3548 O O . VAL B 1 120 ? -18.109 -11.812 -16.219 1 97.56 120 VAL B O 1
ATOM 3551 N N . ARG B 1 121 ? -16.469 -13.117 -15.531 1 96.5 121 ARG B N 1
ATOM 3552 C CA . ARG B 1 121 ? -16.406 -13.836 -16.797 1 96.5 121 ARG B CA 1
ATOM 3553 C C . ARG B 1 121 ? -17.562 -14.828 -16.922 1 96.5 121 ARG B C 1
ATOM 3555 O O . ARG B 1 121 ? -17.859 -15.555 -15.977 1 96.5 121 ARG B O 1
ATOM 3562 N N . GLU B 1 122 ? -18.078 -14.875 -18.078 1 95.44 122 GLU B N 1
ATOM 3563 C CA . GLU B 1 122 ? -19.234 -15.734 -18.297 1 95.44 122 GLU B CA 1
ATOM 3564 C C . GLU B 1 122 ? -18.844 -17.203 -18.172 1 95.44 122 GLU B C 1
ATOM 3566 O O . GLU B 1 122 ? -19.656 -18.031 -17.719 1 95.44 122 GLU B O 1
ATOM 3571 N N . GLU B 1 123 ? -17.672 -17.516 -18.531 1 95.38 123 GLU B N 1
ATOM 3572 C CA . GLU B 1 123 ? -17.25 -18.906 -18.578 1 95.38 123 GLU B CA 1
ATOM 3573 C C . GLU B 1 123 ? -16.734 -19.391 -17.234 1 95.38 123 GLU B C 1
ATOM 3575 O O . GLU B 1 123 ? -16.391 -20.562 -17.062 1 95.38 123 GLU B O 1
ATOM 3580 N N . VAL B 1 124 ? -16.672 -18.547 -16.234 1 97.69 124 VAL B N 1
ATOM 3581 C CA . VAL B 1 124 ? -16.109 -18.891 -14.93 1 97.69 124 VAL B CA 1
ATOM 3582 C C . VAL B 1 124 ? -17.234 -19.047 -13.914 1 97.69 124 VAL B C 1
ATOM 3584 O O . VAL B 1 124 ? -18.203 -18.281 -13.93 1 97.69 124 VAL B O 1
ATOM 3587 N N . ASP B 1 125 ? -17.172 -20.109 -13.141 1 97.75 125 ASP B N 1
ATOM 3588 C CA . ASP B 1 125 ? -18 -20.188 -11.938 1 97.75 125 ASP B CA 1
ATOM 3589 C C . ASP B 1 125 ? -17.469 -19.281 -10.836 1 97.75 125 ASP B C 1
ATOM 3591 O O . ASP B 1 125 ? -16.438 -19.578 -10.219 1 97.75 125 ASP B O 1
ATOM 3595 N N . GLN B 1 126 ? -18.188 -18.219 -10.539 1 97.12 126 GLN B N 1
ATOM 3596 C CA . GLN B 1 126 ? -17.703 -17.188 -9.633 1 97.12 126 GLN B CA 1
ATOM 3597 C C . GLN B 1 126 ? -17.547 -17.734 -8.219 1 97.12 126 GLN B C 1
ATOM 3599 O O . GLN B 1 126 ? -16.859 -17.125 -7.387 1 97.12 126 GLN B O 1
ATOM 3604 N N . ASP B 1 127 ? -18.094 -18.859 -7.926 1 97.75 127 ASP B N 1
ATOM 3605 C CA . ASP B 1 127 ? -18.016 -19.438 -6.586 1 97.75 127 ASP B CA 1
ATOM 3606 C C . ASP B 1 127 ? -16.891 -20.469 -6.504 1 97.75 127 ASP B C 1
ATOM 3608 O O . ASP B 1 127 ? -16.75 -21.156 -5.492 1 97.75 127 ASP B O 1
ATOM 3612 N N . ARG B 1 128 ? -16.062 -20.578 -7.559 1 98.62 128 ARG B N 1
ATOM 3613 C CA . ARG B 1 128 ? -14.953 -21.531 -7.609 1 98.62 128 ARG B CA 1
ATOM 3614 C C . ARG B 1 128 ? -13.672 -20.875 -8.094 1 98.62 128 ARG B C 1
ATOM 3616 O O . ARG B 1 128 ? -13.031 -21.344 -9.039 1 98.62 128 ARG B O 1
ATOM 3623 N N . ILE B 1 129 ? -13.234 -19.859 -7.41 1 98.88 129 ILE B N 1
ATOM 3624 C CA . ILE B 1 129 ? -12.047 -19.109 -7.781 1 98.88 129 ILE B CA 1
ATOM 3625 C C . ILE B 1 129 ? -10.953 -19.312 -6.73 1 98.88 129 ILE B C 1
ATOM 3627 O O . ILE B 1 129 ? -11.211 -19.188 -5.531 1 98.88 129 ILE B O 1
ATOM 3631 N N . GLY B 1 130 ? -9.766 -19.734 -7.125 1 98.94 130 GLY B N 1
ATOM 3632 C CA . GLY B 1 130 ? -8.57 -19.812 -6.297 1 98.94 130 GLY B CA 1
ATOM 3633 C C . GLY B 1 130 ? -7.426 -18.953 -6.809 1 98.94 130 GLY B C 1
ATOM 3634 O O . GLY B 1 130 ? -7.547 -18.312 -7.852 1 98.94 130 GLY B O 1
ATOM 3635 N N . ILE B 1 131 ? -6.348 -18.891 -6.023 1 99 131 ILE B N 1
ATOM 3636 C CA . ILE B 1 131 ? -5.172 -18.156 -6.465 1 99 131 ILE B CA 1
ATOM 3637 C C . ILE B 1 131 ? -3.908 -18.938 -6.109 1 99 131 ILE B C 1
ATOM 3639 O O . ILE B 1 131 ? -3.914 -19.75 -5.188 1 99 131 ILE B O 1
ATOM 3643 N N . ILE B 1 132 ? -2.857 -18.75 -6.879 1 99 132 ILE B N 1
ATOM 3644 C CA . ILE B 1 132 ? -1.528 -19.297 -6.621 1 99 132 ILE B CA 1
ATOM 3645 C C . ILE B 1 132 ? -0.501 -18.156 -6.613 1 99 132 ILE B C 1
ATOM 3647 O O . ILE B 1 132 ? -0.353 -17.438 -7.602 1 99 132 ILE B O 1
ATOM 3651 N N . GLY B 1 133 ? 0.109 -17.969 -5.523 1 98.94 133 GLY B N 1
ATOM 3652 C CA . GLY B 1 133 ? 1.251 -17.078 -5.422 1 98.94 133 GLY B CA 1
ATOM 3653 C C . GLY B 1 133 ? 2.576 -17.812 -5.316 1 98.94 133 GLY B C 1
ATOM 3654 O O . GLY B 1 133 ? 2.723 -18.719 -4.5 1 98.94 133 GLY B O 1
ATOM 3655 N N . ILE B 1 134 ? 3.535 -17.422 -6.133 1 98.94 134 ILE B N 1
ATOM 3656 C CA . ILE B 1 134 ? 4.832 -18.094 -6.168 1 98.94 134 ILE B CA 1
ATOM 3657 C C . ILE B 1 134 ? 5.91 -17.156 -5.617 1 98.94 134 ILE B C 1
ATOM 3659 O O . ILE B 1 134 ? 5.965 -15.984 -5.977 1 98.94 134 ILE B O 1
ATOM 3663 N N . CYS B 1 135 ? 6.82 -17.703 -4.723 1 98.81 135 CYS B N 1
ATOM 3664 C CA . CYS B 1 135 ? 7.926 -16.938 -4.137 1 98.81 135 CYS B CA 1
ATOM 3665 C C . CYS B 1 135 ? 7.422 -15.672 -3.471 1 98.81 135 CYS B C 1
ATOM 3667 O O . CYS B 1 135 ? 6.539 -15.719 -2.613 1 98.81 135 CYS B O 1
ATOM 3669 N N . GLY B 1 136 ? 7.875 -14.5 -3.91 1 98.69 136 GLY B N 1
ATOM 3670 C CA . GLY B 1 136 ? 7.477 -13.234 -3.314 1 98.69 136 GLY B CA 1
ATOM 3671 C C . GLY B 1 136 ? 5.98 -12.984 -3.379 1 98.69 136 GLY B C 1
ATOM 3672 O O . GLY B 1 136 ? 5.43 -12.273 -2.539 1 98.69 136 GLY B O 1
ATOM 3673 N N . TRP B 1 137 ? 5.309 -13.617 -4.297 1 98.81 137 TRP B N 1
ATOM 3674 C CA . TRP B 1 137 ? 3.873 -13.414 -4.465 1 98.81 137 TRP B CA 1
ATOM 3675 C C . TRP B 1 137 ? 3.076 -14.344 -3.564 1 98.81 137 TRP B C 1
ATOM 3677 O O . TRP B 1 137 ? 1.855 -14.211 -3.443 1 98.81 137 TRP B O 1
ATOM 3687 N N . GLY B 1 138 ? 3.777 -15.297 -2.934 1 98.88 138 GLY B N 1
ATOM 3688 C CA . GLY B 1 138 ? 3.109 -16.109 -1.927 1 98.88 138 GLY B CA 1
ATOM 3689 C C . GLY B 1 138 ? 2.566 -15.289 -0.768 1 98.88 138 GLY B C 1
ATOM 3690 O O . GLY B 1 138 ? 1.416 -15.469 -0.363 1 98.88 138 GLY B O 1
ATOM 3691 N N . GLY B 1 139 ? 3.443 -14.422 -0.217 1 98.81 139 GLY B N 1
ATOM 3692 C CA . GLY B 1 139 ? 2.98 -13.539 0.845 1 98.81 139 GLY B CA 1
ATOM 3693 C C . GLY B 1 139 ? 1.826 -12.648 0.422 1 98.81 139 GLY B C 1
ATOM 3694 O O . GLY B 1 139 ? 0.873 -12.461 1.18 1 98.81 139 GLY B O 1
ATOM 3695 N N . MET B 1 140 ? 1.883 -12.109 -0.784 1 98.75 140 MET B N 1
ATOM 3696 C CA . MET B 1 140 ? 0.807 -11.266 -1.301 1 98.75 140 MET B CA 1
ATOM 3697 C C . MET B 1 140 ? -0.478 -12.07 -1.475 1 98.75 140 MET B C 1
ATOM 3699 O O . MET B 1 140 ? -1.575 -11.547 -1.287 1 98.75 140 MET B O 1
ATOM 3703 N N . ALA B 1 141 ? -0.329 -13.312 -1.919 1 98.94 141 ALA B N 1
ATOM 3704 C CA . ALA B 1 141 ? -1.495 -14.18 -2.076 1 98.94 141 ALA B CA 1
ATOM 3705 C C . ALA B 1 141 ? -2.195 -14.406 -0.74 1 98.94 141 ALA B C 1
ATOM 3707 O O . ALA B 1 141 ? -3.426 -14.359 -0.662 1 98.94 141 ALA B O 1
ATOM 3708 N N . LEU B 1 142 ? -1.419 -14.672 0.286 1 98.94 142 LEU B N 1
ATOM 3709 C CA . LEU B 1 142 ? -2 -14.867 1.61 1 98.94 142 LEU B CA 1
ATOM 3710 C C . LEU B 1 142 ? -2.701 -13.594 2.086 1 98.94 142 LEU B C 1
ATOM 3712 O O . LEU B 1 142 ? -3.783 -13.664 2.672 1 98.94 142 LEU B O 1
ATOM 3716 N N . ASN B 1 143 ? -2.061 -12.445 1.889 1 98.81 143 ASN B N 1
ATOM 3717 C CA . ASN B 1 143 ? -2.691 -11.18 2.271 1 98.81 143 ASN B CA 1
ATOM 3718 C C . ASN B 1 143 ? -3.984 -10.945 1.496 1 98.81 143 ASN B C 1
ATOM 3720 O O . ASN B 1 143 ? -4.969 -10.461 2.057 1 98.81 143 ASN B O 1
ATOM 3724 N N . ALA B 1 144 ? -3.979 -11.266 0.173 1 98.88 144 ALA B N 1
ATOM 3725 C CA . ALA B 1 144 ? -5.188 -11.164 -0.643 1 98.88 144 ALA B CA 1
ATOM 3726 C C . ALA B 1 144 ? -6.277 -12.094 -0.123 1 98.88 144 ALA B C 1
ATOM 3728 O O . ALA B 1 144 ? -7.449 -11.703 -0.047 1 98.88 144 ALA B O 1
ATOM 3729 N N . ALA B 1 145 ? -5.891 -13.289 0.259 1 98.88 145 ALA B N 1
ATOM 3730 C CA . ALA B 1 145 ? -6.855 -14.258 0.782 1 98.88 145 ALA B CA 1
ATOM 3731 C C . ALA B 1 145 ? -7.484 -13.758 2.078 1 98.88 145 ALA B C 1
ATOM 3733 O O . ALA B 1 145 ? -8.656 -14.031 2.352 1 98.88 145 ALA B O 1
ATOM 3734 N N . ALA B 1 146 ? -6.719 -13.031 2.867 1 98.69 146 ALA B N 1
ATOM 3735 C CA . ALA B 1 146 ? -7.219 -12.492 4.125 1 98.69 146 ALA B CA 1
ATOM 3736 C C . ALA B 1 146 ? -8.211 -11.359 3.877 1 98.69 146 ALA B C 1
ATOM 3738 O O . ALA B 1 146 ? -9.117 -11.125 4.684 1 98.69 146 ALA B O 1
ATOM 3739 N N . LEU B 1 147 ? -8.109 -10.719 2.787 1 98.69 147 LEU B N 1
ATOM 3740 C CA . LEU B 1 147 ? -8.875 -9.508 2.514 1 98.69 147 LEU B CA 1
ATOM 3741 C C . LEU B 1 147 ? -10.047 -9.805 1.58 1 98.69 147 LEU B C 1
ATOM 3743 O O . LEU B 1 147 ? -11.062 -9.109 1.608 1 98.69 147 LEU B O 1
ATOM 3747 N N . ASP B 1 148 ? -9.984 -10.828 0.725 1 98.81 148 ASP B N 1
ATOM 3748 C CA . ASP B 1 148 ? -10.953 -11.109 -0.334 1 98.81 148 ASP B CA 1
ATOM 3749 C C . ASP B 1 148 ? -11.688 -12.422 -0.073 1 98.81 148 ASP B C 1
ATOM 3751 O O . ASP B 1 148 ? -11.156 -13.5 -0.348 1 98.81 148 ASP B O 1
ATOM 3755 N N . THR B 1 149 ? -12.922 -12.359 0.283 1 98.62 149 THR B N 1
ATOM 3756 C CA . THR B 1 149 ? -13.711 -13.5 0.717 1 98.62 149 THR B CA 1
ATOM 3757 C C . THR B 1 149 ? -14.188 -14.312 -0.483 1 98.62 149 THR B C 1
ATOM 3759 O O . THR B 1 149 ? -14.734 -15.406 -0.322 1 98.62 149 THR B O 1
ATOM 3762 N N . ARG B 1 150 ? -14 -13.852 -1.675 1 98.81 150 ARG B N 1
ATOM 3763 C CA . ARG B 1 150 ? -14.398 -14.57 -2.883 1 98.81 150 ARG B CA 1
ATOM 3764 C C . ARG B 1 150 ? -13.414 -15.695 -3.197 1 98.81 150 ARG B C 1
ATOM 3766 O O . ARG B 1 150 ? -13.734 -16.609 -3.957 1 98.81 150 ARG B O 1
ATOM 3773 N N . ILE B 1 151 ? -12.102 -15.602 -2.727 1 98.94 151 ILE B N 1
ATOM 3774 C CA . ILE B 1 151 ? -11.078 -16.609 -2.936 1 98.94 151 ILE B CA 1
ATOM 3775 C C . ILE B 1 151 ? -11.406 -17.859 -2.107 1 98.94 151 ILE B C 1
ATOM 3777 O O . ILE B 1 151 ? -11.438 -17.797 -0.875 1 98.94 151 ILE B O 1
ATOM 3781 N N . LYS B 1 152 ? -11.547 -18.984 -2.766 1 98.81 152 LYS B N 1
ATOM 3782 C CA . LYS B 1 152 ? -12 -20.188 -2.07 1 98.81 152 LYS B CA 1
ATOM 3783 C C . LYS B 1 152 ? -10.82 -21.016 -1.597 1 98.81 152 LYS B C 1
ATOM 3785 O O . LYS B 1 152 ? -10.938 -21.797 -0.641 1 98.81 152 LYS B O 1
ATOM 3790 N N . ALA B 1 153 ? -9.742 -20.906 -2.246 1 98.94 153 ALA B N 1
ATOM 3791 C CA . ALA B 1 153 ? -8.531 -21.656 -1.903 1 98.94 153 ALA B CA 1
ATOM 3792 C C . ALA B 1 153 ? -7.281 -20.922 -2.41 1 98.94 153 ALA B C 1
ATOM 3794 O O . ALA B 1 153 ? -7.301 -20.328 -3.488 1 98.94 153 ALA B O 1
ATOM 3795 N N . THR B 1 154 ? -6.23 -20.969 -1.627 1 99 154 THR B N 1
ATOM 3796 C CA . THR B 1 154 ? -4.969 -20.312 -1.939 1 99 154 THR B CA 1
ATOM 3797 C C . THR B 1 154 ? -3.807 -21.297 -1.866 1 99 154 THR B C 1
ATOM 3799 O O . THR B 1 154 ? -3.701 -22.062 -0.912 1 99 154 THR B O 1
ATOM 3802 N N . VAL B 1 155 ? -2.969 -21.281 -2.881 1 99 155 VAL B N 1
ATOM 3803 C CA . VAL B 1 155 ? -1.697 -22 -2.84 1 99 155 VAL B CA 1
ATOM 3804 C C . VAL B 1 155 ? -0.543 -21 -2.828 1 99 155 VAL B C 1
ATOM 3806 O O . VAL B 1 155 ? -0.471 -20.125 -3.688 1 99 155 VAL B O 1
ATOM 3809 N N . ALA B 1 156 ? 0.249 -21.062 -1.868 1 98.94 156 ALA B N 1
ATOM 3810 C CA . ALA B 1 156 ? 1.521 -20.344 -1.821 1 98.94 156 ALA B CA 1
ATOM 3811 C C . ALA B 1 156 ? 2.693 -21.281 -2.049 1 98.94 156 ALA B C 1
ATOM 3813 O O . ALA B 1 156 ? 2.998 -22.125 -1.195 1 98.94 156 ALA B O 1
ATOM 3814 N N . SER B 1 157 ? 3.338 -21.172 -3.186 1 98.94 157 SER B N 1
ATOM 3815 C CA . SER B 1 157 ? 4.422 -22.078 -3.57 1 98.94 157 SER B CA 1
ATOM 3816 C C . SER B 1 157 ? 5.781 -21.438 -3.334 1 98.94 157 SER B C 1
ATOM 3818 O O . SER B 1 157 ? 6.074 -20.359 -3.875 1 98.94 157 SER B O 1
ATOM 3820 N N . THR B 1 158 ? 6.648 -22 -2.518 1 98.94 158 THR B N 1
ATOM 3821 C CA . THR B 1 158 ? 7.984 -21.547 -2.156 1 98.94 158 THR B CA 1
ATOM 3822 C C . THR B 1 158 ? 7.965 -20.062 -1.761 1 98.94 158 THR B C 1
ATOM 3824 O O . THR B 1 158 ? 8.797 -19.281 -2.225 1 98.94 158 THR B O 1
ATOM 3827 N N . MET B 1 159 ? 7.16 -19.703 -0.904 1 98.88 159 MET B N 1
ATOM 3828 C CA . MET B 1 159 ? 6.766 -18.312 -0.694 1 98.88 159 MET B CA 1
ATOM 3829 C C . MET B 1 159 ? 7.883 -17.516 -0.027 1 98.88 159 MET B C 1
ATOM 3831 O O . MET B 1 159 ? 8.742 -18.094 0.642 1 98.88 159 MET B O 1
ATOM 3835 N N . TYR B 1 160 ? 7.914 -16.25 -0.337 1 98.75 160 TYR B N 1
ATOM 3836 C CA . TYR B 1 160 ? 8.578 -15.219 0.457 1 98.75 160 TYR B CA 1
ATOM 3837 C C . TYR B 1 160 ? 7.555 -14.32 1.149 1 98.75 160 TYR B C 1
ATOM 3839 O O . TYR B 1 160 ? 6.453 -14.109 0.633 1 98.75 160 TYR B O 1
ATOM 3847 N N . ASP B 1 161 ? 7.82 -13.945 2.365 1 98.69 161 ASP B N 1
ATOM 3848 C CA . ASP B 1 161 ? 7.27 -12.703 2.908 1 98.69 161 ASP B CA 1
ATOM 3849 C C . ASP B 1 161 ? 8.172 -11.516 2.588 1 98.69 161 ASP B C 1
ATOM 3851 O O . ASP B 1 161 ? 9.133 -11.25 3.307 1 98.69 161 ASP B O 1
ATOM 3855 N N . MET B 1 162 ? 7.793 -10.797 1.557 1 98.69 162 MET B N 1
ATOM 3856 C CA . MET B 1 162 ? 8.641 -9.719 1.058 1 98.69 162 MET B CA 1
ATOM 3857 C C . MET B 1 162 ? 8.797 -8.625 2.105 1 98.69 162 MET B C 1
ATOM 3859 O O . MET B 1 162 ? 9.836 -7.957 2.162 1 98.69 162 MET B O 1
ATOM 3863 N N . THR B 1 163 ? 7.762 -8.383 2.938 1 98.56 163 THR B N 1
ATOM 3864 C CA . THR B 1 163 ? 7.875 -7.375 3.982 1 98.56 163 THR B CA 1
ATOM 3865 C C . THR B 1 163 ? 8.898 -7.801 5.035 1 98.56 163 THR B C 1
ATOM 3867 O O . THR B 1 163 ? 9.695 -6.984 5.496 1 98.56 163 THR B O 1
ATOM 3870 N N . ARG B 1 164 ? 8.922 -9.094 5.352 1 98.5 164 ARG B N 1
ATOM 3871 C CA . ARG B 1 164 ? 9.875 -9.609 6.336 1 98.5 164 ARG B CA 1
ATOM 3872 C C . ARG B 1 164 ? 11.305 -9.547 5.805 1 98.5 164 ARG B C 1
ATOM 3874 O O . ARG B 1 164 ? 12.211 -9.094 6.504 1 98.5 164 ARG B O 1
ATOM 3881 N N . VAL B 1 165 ? 11.523 -9.984 4.598 1 98.56 165 VAL B N 1
ATOM 3882 C CA . VAL B 1 165 ? 12.891 -10.055 4.086 1 98.56 165 VAL B CA 1
ATOM 3883 C C . VAL B 1 165 ? 13.438 -8.641 3.885 1 98.56 165 VAL B C 1
ATOM 3885 O O . VAL B 1 165 ? 14.633 -8.398 4.086 1 98.56 165 VAL B O 1
ATOM 3888 N N . ASN B 1 166 ? 12.578 -7.684 3.492 1 98.5 166 ASN B N 1
ATOM 3889 C CA . ASN B 1 166 ? 13.055 -6.316 3.316 1 98.5 166 ASN B CA 1
ATOM 3890 C C . ASN B 1 166 ? 13.336 -5.645 4.656 1 98.5 166 ASN B C 1
ATOM 3892 O O . ASN B 1 166 ? 14.258 -4.836 4.77 1 98.5 166 ASN B O 1
ATOM 3896 N N . ALA B 1 167 ? 12.57 -5.953 5.684 1 98.44 167 ALA B N 1
ATOM 3897 C CA . ALA B 1 167 ? 12.75 -5.344 7 1 98.44 167 ALA B CA 1
ATOM 3898 C C . ALA B 1 167 ? 13.891 -6.008 7.758 1 98.44 167 ALA B C 1
ATOM 3900 O O . ALA B 1 167 ? 14.633 -5.344 8.484 1 98.44 167 ALA B O 1
ATOM 3901 N N . ASN B 1 168 ? 14.078 -7.398 7.52 1 98.44 168 ASN B N 1
ATOM 3902 C CA . ASN B 1 168 ? 14.906 -8.148 8.461 1 98.44 168 ASN B CA 1
ATOM 3903 C C . ASN B 1 168 ? 16.062 -8.859 7.75 1 98.44 168 ASN B C 1
ATOM 3905 O O . ASN B 1 168 ? 16.891 -9.484 8.398 1 98.44 168 ASN B O 1
ATOM 3909 N N . GLY B 1 169 ? 16.125 -8.797 6.426 1 97.62 169 GLY B N 1
ATOM 3910 C CA . GLY B 1 169 ? 17.156 -9.508 5.691 1 97.62 169 GLY B CA 1
ATOM 3911 C C . GLY B 1 169 ? 16.922 -11.008 5.625 1 97.62 169 GLY B C 1
ATOM 3912 O O . GLY B 1 169 ? 16.031 -11.523 6.293 1 97.62 169 GLY B O 1
ATOM 3913 N N . TYR B 1 170 ? 17.734 -11.727 4.824 1 97 170 TYR B N 1
ATOM 3914 C CA . TYR B 1 170 ? 17.656 -13.18 4.73 1 97 170 TYR B CA 1
ATOM 3915 C C . TYR B 1 170 ? 17.953 -13.828 6.078 1 97 170 TYR B C 1
ATOM 3917 O O . TYR B 1 170 ? 18.859 -13.398 6.793 1 97 170 TYR B O 1
ATOM 3925 N N . PHE B 1 171 ? 17.094 -14.797 6.457 1 97.56 171 PHE B N 1
ATOM 3926 C CA . PHE B 1 171 ? 17.234 -15.555 7.691 1 97.56 171 PHE B CA 1
ATOM 3927 C C . PHE B 1 171 ? 17.094 -14.648 8.906 1 97.56 171 PHE B C 1
ATOM 3929 O O . PHE B 1 171 ? 17.641 -14.945 9.977 1 97.56 171 PHE B O 1
ATOM 3936 N N . ASP B 1 172 ? 16.594 -13.445 8.664 1 98.19 172 ASP B N 1
ATOM 3937 C CA . ASP B 1 172 ? 16.406 -12.438 9.703 1 98.19 172 ASP B CA 1
ATOM 3938 C C . ASP B 1 172 ? 17.75 -11.969 10.266 1 98.19 172 ASP B C 1
ATOM 3940 O O . ASP B 1 172 ? 17.844 -11.648 11.445 1 98.19 172 ASP B O 1
ATOM 3944 N N . SER B 1 173 ? 18.75 -12.016 9.43 1 97.94 173 SER B N 1
ATOM 3945 C CA . SER B 1 173 ? 20.109 -11.664 9.852 1 97.94 173 SER B CA 1
ATOM 3946 C C . SER B 1 173 ? 20.219 -10.18 10.18 1 97.94 173 SER B C 1
ATOM 3948 O O . SER B 1 173 ? 21.188 -9.75 10.82 1 97.94 173 SER B O 1
ATOM 3950 N N . GLU B 1 174 ? 19.234 -9.367 9.734 1 97.94 174 GLU B N 1
ATOM 3951 C CA . GLU B 1 174 ? 19.25 -7.922 9.922 1 97.94 174 GLU B CA 1
ATOM 3952 C C . GLU B 1 174 ? 18.078 -7.465 10.797 1 97.94 174 GLU B C 1
ATOM 3954 O O . GLU B 1 174 ? 17.625 -6.32 10.695 1 97.94 174 GLU B O 1
ATOM 3959 N N . ASP B 1 175 ? 17.562 -8.359 11.609 1 98 175 ASP B N 1
ATOM 3960 C CA . ASP B 1 175 ? 16.406 -8.016 12.438 1 98 175 ASP B CA 1
ATOM 3961 C C . ASP B 1 175 ? 16.844 -7.203 13.656 1 98 175 ASP B C 1
ATOM 3963 O O . ASP B 1 175 ? 16.75 -7.688 14.789 1 98 175 ASP B O 1
ATOM 3967 N N . SER B 1 176 ? 17.188 -5.949 13.492 1 98 176 SER B N 1
ATOM 3968 C CA . SER B 1 176 ? 17.531 -4.98 14.531 1 98 176 SER B CA 1
ATOM 3969 C C . SER B 1 176 ? 17.172 -3.564 14.109 1 98 176 SER B C 1
ATOM 3971 O O . SER B 1 176 ? 17.125 -3.256 12.914 1 98 176 SER B O 1
ATOM 3973 N N . GLU B 1 177 ? 16.828 -2.803 15.102 1 97.94 177 GLU B N 1
ATOM 3974 C CA . GLU B 1 177 ? 16.516 -1.397 14.852 1 97.94 177 GLU B CA 1
ATOM 3975 C C . GLU B 1 177 ? 17.672 -0.701 14.133 1 97.94 177 GLU B C 1
ATOM 3977 O O . GLU B 1 177 ? 17.453 0.081 13.203 1 97.94 177 GLU B O 1
ATOM 3982 N N . GLU B 1 178 ? 18.906 -0.952 14.461 1 98.38 178 GLU B N 1
ATOM 3983 C CA . GLU B 1 178 ? 20.094 -0.322 13.875 1 98.38 178 GLU B CA 1
ATOM 3984 C C . GLU B 1 178 ? 20.234 -0.682 12.398 1 98.38 178 GLU B C 1
ATOM 3986 O O . GLU B 1 178 ? 20.531 0.18 11.57 1 98.38 178 GLU B O 1
ATOM 3991 N N . ALA B 1 179 ? 20.047 -1.956 12.102 1 98.62 179 ALA B N 1
ATOM 3992 C CA . ALA B 1 179 ? 20.156 -2.406 10.719 1 98.62 179 ALA B CA 1
ATOM 3993 C C . ALA B 1 179 ? 19.078 -1.778 9.844 1 98.62 179 ALA B C 1
ATOM 3995 O O . ALA B 1 179 ? 19.359 -1.317 8.734 1 98.62 179 ALA B O 1
ATOM 3996 N N . ARG B 1 180 ? 17.812 -1.771 10.328 1 98.56 180 ARG B N 1
ATOM 3997 C CA . ARG B 1 180 ? 16.719 -1.163 9.586 1 98.56 180 ARG B CA 1
ATOM 3998 C C . ARG B 1 180 ? 16.953 0.331 9.383 1 98.56 180 ARG B C 1
ATOM 4000 O O . ARG B 1 180 ? 16.703 0.866 8.305 1 98.56 180 ARG B O 1
ATOM 4007 N N . TYR B 1 181 ? 17.469 1.012 10.445 1 98.62 181 TYR B N 1
ATOM 4008 C CA . TYR B 1 181 ? 17.75 2.439 10.336 1 98.62 181 TYR B CA 1
ATOM 4009 C C . TYR B 1 181 ? 18.812 2.711 9.281 1 98.62 181 TYR B C 1
ATOM 4011 O O . TYR B 1 181 ? 18.672 3.641 8.477 1 98.62 181 TYR B O 1
ATOM 4019 N N . ALA B 1 182 ? 19.875 1.914 9.281 1 98.75 182 ALA B N 1
ATOM 4020 C CA . ALA B 1 182 ? 20.938 2.09 8.305 1 98.75 182 ALA B CA 1
ATOM 4021 C C . ALA B 1 182 ? 20.422 1.923 6.883 1 98.75 182 ALA B C 1
ATOM 4023 O O . ALA B 1 182 ? 20.797 2.68 5.98 1 98.75 182 ALA B O 1
ATOM 4024 N N . LYS B 1 183 ? 19.578 0.964 6.652 1 98.44 183 LYS B N 1
ATOM 4025 C CA . LYS B 1 183 ? 18.969 0.75 5.344 1 98.44 183 LYS B CA 1
ATOM 4026 C C . LYS B 1 183 ? 18.094 1.938 4.941 1 98.44 183 LYS B C 1
ATOM 4028 O O . LYS B 1 183 ? 18.156 2.4 3.801 1 98.44 183 LYS B O 1
ATOM 4033 N N . LYS B 1 184 ? 17.281 2.367 5.871 1 98.69 184 LYS B N 1
ATOM 4034 C CA . LYS B 1 184 ? 16.406 3.508 5.609 1 98.69 184 LYS B CA 1
ATOM 4035 C C . LYS B 1 184 ? 17.219 4.754 5.273 1 98.69 184 LYS B C 1
ATOM 4037 O O . LYS B 1 184 ? 16.875 5.504 4.359 1 98.69 184 LYS B O 1
ATOM 4042 N N . GLN B 1 185 ? 18.281 4.996 5.996 1 98.69 185 GLN B N 1
ATOM 4043 C CA . GLN B 1 185 ? 19.141 6.148 5.734 1 98.69 185 GLN B CA 1
ATOM 4044 C C . GLN B 1 185 ? 19.703 6.102 4.316 1 98.69 185 GLN B C 1
ATOM 4046 O O . GLN B 1 185 ? 19.703 7.105 3.605 1 98.69 185 GLN B O 1
ATOM 4051 N N . SER B 1 186 ? 20.219 4.91 3.961 1 98.62 186 SER B N 1
ATOM 4052 C CA . SER B 1 186 ? 20.781 4.73 2.625 1 98.62 186 SER B CA 1
ATOM 4053 C C . SER B 1 186 ? 19.719 4.965 1.547 1 98.62 186 SER B C 1
ATOM 4055 O O . SER B 1 186 ? 19.984 5.645 0.553 1 98.62 186 SER B O 1
ATOM 4057 N N . LEU B 1 187 ? 18.562 4.441 1.753 1 98.62 187 LEU B N 1
ATOM 4058 C CA . LEU B 1 187 ? 17.484 4.566 0.774 1 98.62 187 LEU B CA 1
ATOM 4059 C C . LEU B 1 187 ? 17.016 6.012 0.667 1 98.62 187 LEU B C 1
ATOM 4061 O O . LEU B 1 187 ? 16.734 6.496 -0.432 1 98.62 187 LEU B O 1
ATOM 4065 N N . ASN B 1 188 ? 16.906 6.688 1.76 1 98.69 188 ASN B N 1
ATOM 4066 C CA . ASN B 1 188 ? 16.438 8.07 1.735 1 98.69 188 ASN B CA 1
ATOM 4067 C C . ASN B 1 188 ? 17.484 8.992 1.11 1 98.69 188 ASN B C 1
ATOM 4069 O O . ASN B 1 188 ? 17.141 9.969 0.446 1 98.69 188 ASN B O 1
ATOM 4073 N N . THR B 1 189 ? 18.766 8.703 1.376 1 98.56 189 THR B N 1
ATOM 4074 C CA . THR B 1 189 ? 19.828 9.43 0.678 1 98.56 189 THR B CA 1
ATOM 4075 C C . THR B 1 189 ? 19.703 9.25 -0.832 1 98.56 189 THR B C 1
ATOM 4077 O O . THR B 1 189 ? 19.766 10.219 -1.588 1 98.56 189 THR B O 1
ATOM 4080 N N . LEU B 1 190 ? 19.5 8.055 -1.259 1 98.44 190 LEU B N 1
ATOM 4081 C CA . LEU B 1 190 ? 19.328 7.742 -2.676 1 98.44 190 LEU B CA 1
ATOM 4082 C C . LEU B 1 190 ? 18.109 8.438 -3.25 1 98.44 190 LEU B C 1
ATOM 4084 O O . LEU B 1 190 ? 18.141 8.93 -4.379 1 98.44 190 LEU B O 1
ATOM 4088 N N . ARG B 1 191 ? 17.062 8.414 -2.463 1 97.5 191 ARG B N 1
ATOM 4089 C CA . ARG B 1 191 ? 15.828 9.055 -2.883 1 97.5 191 ARG B CA 1
ATOM 4090 C C . ARG B 1 191 ? 16.062 10.516 -3.244 1 97.5 191 ARG B C 1
ATOM 4092 O O . ARG B 1 191 ? 15.562 11 -4.262 1 97.5 191 ARG B O 1
ATOM 4099 N N . THR B 1 192 ? 16.75 11.258 -2.436 1 98.12 192 THR B N 1
ATOM 4100 C CA . THR B 1 192 ? 17.062 12.656 -2.695 1 98.12 192 THR B CA 1
ATOM 4101 C C . THR B 1 192 ? 17.906 12.797 -3.965 1 98.12 192 THR B C 1
ATOM 4103 O O . THR B 1 192 ? 17.625 13.664 -4.801 1 98.12 192 THR B O 1
ATOM 4106 N N . GLN B 1 193 ? 18.891 11.922 -4.113 1 98.06 193 GLN B N 1
ATOM 4107 C CA . GLN B 1 193 ? 19.75 11.953 -5.293 1 98.06 193 GLN B CA 1
ATOM 4108 C C . GLN B 1 193 ? 18.938 11.703 -6.566 1 98.06 193 GLN B C 1
ATOM 4110 O O . GLN B 1 193 ? 19.125 12.391 -7.57 1 98.06 193 GLN B O 1
ATOM 4115 N N . GLU B 1 194 ? 18.109 10.742 -6.504 1 97.75 194 GLU B N 1
ATOM 4116 C CA . GLU B 1 194 ? 17.312 10.367 -7.672 1 97.75 194 GLU B CA 1
ATOM 4117 C C . GLU B 1 194 ? 16.281 11.445 -8.016 1 97.75 194 GLU B C 1
ATOM 4119 O O . GLU B 1 194 ? 16 11.68 -9.188 1 97.75 194 GLU B O 1
ATOM 4124 N N . TYR B 1 195 ? 15.695 12.047 -6.988 1 96.75 195 TYR B N 1
ATOM 4125 C CA . TYR B 1 195 ? 14.773 13.148 -7.227 1 96.75 195 TYR B CA 1
ATOM 4126 C C . TYR B 1 195 ? 15.477 14.305 -7.926 1 96.75 195 TYR B C 1
ATOM 4128 O O . TYR B 1 195 ? 14.93 14.914 -8.852 1 96.75 195 TYR B O 1
ATOM 4136 N N . CYS B 1 196 ? 16.688 14.641 -7.562 1 96.75 196 CYS B N 1
ATOM 4137 C CA . CYS B 1 196 ? 17.484 15.688 -8.195 1 96.75 196 CYS B CA 1
ATOM 4138 C C . CYS B 1 196 ? 17.797 15.328 -9.641 1 96.75 196 CYS B C 1
ATOM 4140 O O . CYS B 1 196 ? 17.703 16.172 -10.531 1 96.75 196 CYS B O 1
ATOM 4142 N N . LYS B 1 197 ? 18.125 14.07 -9.852 1 96.12 197 LYS B N 1
ATOM 4143 C CA . LYS B 1 197 ? 18.5 13.609 -11.188 1 96.12 197 LYS B CA 1
ATOM 4144 C C . LYS B 1 197 ? 17.281 13.477 -12.094 1 96.12 197 LYS B C 1
ATOM 4146 O O . LYS B 1 197 ? 17.406 13.531 -13.32 1 96.12 197 LYS B O 1
ATOM 4151 N N . GLY B 1 198 ? 16.156 13.203 -11.492 1 95.94 198 GLY B N 1
ATOM 4152 C CA . GLY B 1 198 ? 14.93 13.016 -12.242 1 95.94 198 GLY B CA 1
ATOM 4153 C C . GLY B 1 198 ? 14.789 11.609 -12.805 1 95.94 198 GLY B C 1
ATOM 4154 O O . GLY B 1 198 ? 14.047 11.391 -13.766 1 95.94 198 GLY B O 1
ATOM 4155 N N . GLU B 1 199 ? 15.555 10.664 -12.234 1 96.25 199 GLU B N 1
ATOM 4156 C CA . GLU B 1 199 ? 15.516 9.289 -12.711 1 96.25 199 GLU B CA 1
ATOM 4157 C C . GLU B 1 199 ? 15.812 8.305 -11.586 1 96.25 199 GLU B C 1
ATOM 4159 O O . GLU B 1 199 ? 16.578 8.617 -10.672 1 96.25 199 GLU B O 1
ATOM 4164 N N . TYR B 1 200 ? 15.195 7.168 -11.664 1 97.38 200 TYR B N 1
ATOM 4165 C CA . TYR B 1 200 ? 15.461 6.117 -10.688 1 97.38 200 TYR B CA 1
ATOM 4166 C C . TYR B 1 200 ? 16.594 5.211 -11.148 1 97.38 200 TYR B C 1
ATOM 4168 O O . TYR B 1 200 ? 16.703 4.898 -12.336 1 97.38 200 TYR B O 1
ATOM 4176 N N . SER B 1 201 ? 17.391 4.824 -10.273 1 97.88 201 SER B N 1
ATOM 4177 C CA . SER B 1 201 ? 18.406 3.807 -10.547 1 97.88 201 SER B CA 1
ATOM 4178 C C . SER B 1 201 ? 17.812 2.404 -10.43 1 97.88 201 SER B C 1
ATOM 4180 O O . SER B 1 201 ? 16.734 2.219 -9.852 1 97.88 201 SER B O 1
ATOM 4182 N N . ARG B 1 202 ? 18.484 1.494 -11.031 1 97.94 202 ARG B N 1
ATOM 4183 C CA . ARG B 1 202 ? 18.078 0.093 -10.992 1 97.94 202 ARG B CA 1
ATOM 4184 C C . ARG B 1 202 ? 18.969 -0.709 -10.055 1 97.94 202 ARG B C 1
ATOM 4186 O O . ARG B 1 202 ? 20.188 -0.504 -10.023 1 97.94 202 ARG B O 1
ATOM 4193 N N . ALA B 1 203 ? 18.359 -1.589 -9.32 1 97.31 203 ALA B N 1
ATOM 4194 C CA . ALA B 1 203 ? 19.062 -2.338 -8.281 1 97.31 203 ALA B CA 1
ATOM 4195 C C . ALA B 1 203 ? 19.859 -3.498 -8.875 1 97.31 203 ALA B C 1
ATOM 4197 O O . ALA B 1 203 ? 20.734 -4.062 -8.211 1 97.31 203 ALA B O 1
ATOM 4198 N N . GLY B 1 204 ? 19.562 -3.879 -10.148 1 97 204 GLY B N 1
ATOM 4199 C CA . GLY B 1 204 ? 20.188 -5.043 -10.758 1 97 204 GLY B CA 1
ATOM 4200 C C . GLY B 1 204 ? 19.375 -6.312 -10.586 1 97 204 GLY B C 1
ATOM 4201 O O . GLY B 1 204 ? 18.719 -6.5 -9.562 1 97 204 GLY B O 1
ATOM 4202 N N . GLY B 1 205 ? 19.438 -7.199 -11.562 1 97.06 205 GLY B N 1
ATOM 4203 C CA . GLY B 1 205 ? 18.844 -8.523 -11.461 1 97.06 205 GLY B CA 1
ATOM 4204 C C . GLY B 1 205 ? 19.797 -9.555 -10.891 1 97.06 205 GLY B C 1
ATOM 4205 O O . GLY B 1 205 ? 20.703 -9.227 -10.125 1 97.06 205 GLY B O 1
ATOM 4206 N N . CYS B 1 206 ? 19.5 -10.773 -11.109 1 98 206 CYS B N 1
ATOM 4207 C CA . CYS B 1 206 ? 20.359 -11.859 -10.664 1 98 206 CYS B CA 1
ATOM 4208 C C . CYS B 1 206 ? 21.75 -11.734 -11.266 1 98 206 CYS B C 1
ATOM 4210 O O . CYS B 1 206 ? 21.938 -11.016 -12.25 1 98 206 CYS B O 1
ATOM 4212 N N . VAL B 1 207 ? 22.703 -12.406 -10.711 1 97.25 207 VAL B N 1
ATOM 4213 C CA . VAL B 1 207 ? 24.109 -12.289 -11.055 1 97.25 207 VAL B CA 1
ATOM 4214 C C . VAL B 1 207 ? 24.359 -12.945 -12.414 1 97.25 207 VAL B C 1
ATOM 4216 O O . VAL B 1 207 ? 23.812 -14.008 -12.711 1 97.25 207 VAL B O 1
ATOM 4219 N N . SER B 1 208 ? 25.203 -12.328 -13.234 1 96.5 208 SER B N 1
ATOM 4220 C CA . SER B 1 208 ? 25.578 -12.883 -14.531 1 96.5 208 SER B CA 1
ATOM 4221 C C . SER B 1 208 ? 26.266 -14.227 -14.391 1 96.5 208 SER B C 1
ATOM 4223 O O . SER B 1 208 ? 27.016 -14.445 -13.43 1 96.5 208 SER B O 1
ATOM 4225 N N . LEU B 1 209 ? 26.094 -15.078 -15.367 1 96.81 209 LEU B N 1
ATOM 4226 C CA . LEU B 1 209 ? 26.719 -16.391 -15.367 1 96.81 209 LEU B CA 1
ATOM 4227 C C . LEU B 1 209 ? 28.109 -16.344 -15.977 1 96.81 209 LEU B C 1
ATOM 4229 O O . LEU B 1 209 ? 28.344 -15.617 -16.953 1 96.81 209 LEU B O 1
ATOM 4233 N N . PRO B 1 210 ? 29.031 -17.109 -15.477 1 96.38 210 PRO B N 1
ATOM 4234 C CA . PRO B 1 210 ? 28.922 -17.969 -14.297 1 96.38 210 PRO B CA 1
ATOM 4235 C C . PRO B 1 210 ? 28.969 -17.172 -12.992 1 96.38 210 PRO B C 1
ATOM 4237 O O . PRO B 1 210 ? 29.719 -16.203 -12.891 1 96.38 210 PRO B O 1
ATOM 4240 N N . VAL B 1 211 ? 28.219 -17.562 -12.109 1 97.38 211 VAL B N 1
ATOM 4241 C CA . VAL B 1 211 ? 28.172 -16.938 -10.797 1 97.38 211 VAL B CA 1
ATOM 4242 C C . VAL B 1 211 ? 29.469 -17.25 -10.039 1 97.38 211 VAL B C 1
ATOM 4244 O O . VAL B 1 211 ? 29.953 -18.391 -10.094 1 97.38 211 VAL B O 1
ATOM 4247 N N . PRO B 1 212 ? 30 -16.297 -9.297 1 96.25 212 PRO B N 1
ATOM 4248 C CA . PRO B 1 212 ? 31.219 -16.562 -8.508 1 96.25 212 PRO B CA 1
ATOM 4249 C C . PRO B 1 212 ? 31.078 -17.797 -7.613 1 96.25 212 PRO B C 1
ATOM 4251 O O . PRO B 1 212 ? 30.016 -18.031 -7.035 1 96.25 212 PRO B O 1
ATOM 4254 N N . GLU B 1 213 ? 32.156 -18.5 -7.457 1 95.25 213 GLU B N 1
ATOM 4255 C CA . GLU B 1 213 ? 32.156 -19.766 -6.742 1 95.25 213 GLU B CA 1
ATOM 4256 C C . GLU B 1 213 ? 31.812 -19.578 -5.266 1 95.25 213 GLU B C 1
ATOM 4258 O O . GLU B 1 213 ? 31.188 -20.453 -4.648 1 95.25 213 GLU B O 1
ATOM 4263 N N . ASP B 1 214 ? 32.156 -18.469 -4.672 1 96.12 214 ASP B N 1
ATOM 4264 C CA . ASP B 1 214 ? 31.984 -18.25 -3.24 1 96.12 214 ASP B CA 1
ATOM 4265 C C . ASP B 1 214 ? 30.578 -17.703 -2.939 1 96.12 214 ASP B C 1
ATOM 4267 O O . ASP B 1 214 ? 30.234 -17.5 -1.776 1 96.12 214 ASP B O 1
ATOM 4271 N N . ALA B 1 215 ? 29.781 -17.562 -3.961 1 96.31 215 ALA B N 1
ATOM 4272 C CA . ALA B 1 215 ? 28.422 -17.094 -3.738 1 96.31 215 ALA B CA 1
ATOM 4273 C C . ALA B 1 215 ? 27.578 -18.172 -3.061 1 96.31 215 ALA B C 1
ATOM 4275 O O . ALA B 1 215 ? 27.781 -19.375 -3.295 1 96.31 215 ALA B O 1
ATOM 4276 N N . PRO B 1 216 ? 26.641 -17.703 -2.184 1 95.94 216 PRO B N 1
ATOM 4277 C CA . PRO B 1 216 ? 25.719 -18.688 -1.593 1 95.94 216 PRO B CA 1
ATOM 4278 C C . PRO B 1 216 ? 24.953 -19.484 -2.645 1 95.94 216 PRO B C 1
ATOM 4280 O O . PRO B 1 216 ? 24.656 -18.969 -3.721 1 95.94 216 PRO B O 1
ATOM 4283 N N . PHE B 1 217 ? 24.609 -20.672 -2.322 1 96.56 217 PHE B N 1
ATOM 4284 C CA . PHE B 1 217 ? 23.984 -21.594 -3.268 1 96.56 217 PHE B CA 1
ATOM 4285 C C . PHE B 1 217 ? 22.719 -20.969 -3.863 1 96.56 217 PHE B C 1
ATOM 4287 O O . PHE B 1 217 ? 22.484 -21.078 -5.07 1 96.56 217 PHE B O 1
ATOM 4294 N N . PHE B 1 218 ? 21.828 -20.375 -3.023 1 96.31 218 PHE B N 1
ATOM 4295 C CA . PHE B 1 218 ? 20.547 -19.891 -3.527 1 96.31 218 PHE B CA 1
ATOM 4296 C C . PHE B 1 218 ? 20.75 -18.75 -4.52 1 96.31 218 PHE B C 1
ATOM 4298 O O . PHE B 1 218 ? 19.938 -18.547 -5.426 1 96.31 218 PHE B O 1
ATOM 4305 N N . VAL B 1 219 ? 21.875 -17.984 -4.387 1 97.19 219 VAL B N 1
ATOM 4306 C CA . VAL B 1 219 ? 22.219 -16.938 -5.359 1 97.19 219 VAL B CA 1
ATOM 4307 C C . VAL B 1 219 ? 22.562 -17.578 -6.703 1 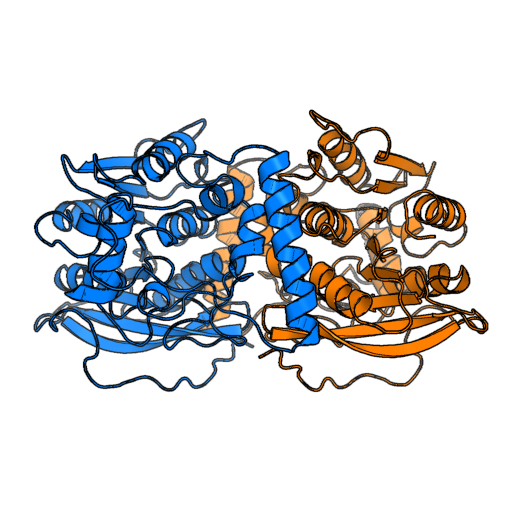97.19 219 VAL B C 1
ATOM 4309 O O . VAL B 1 219 ? 22.109 -17.125 -7.75 1 97.19 219 VAL B O 1
ATOM 4312 N N . LYS B 1 220 ? 23.359 -18.641 -6.66 1 97.75 220 LYS B N 1
ATOM 4313 C CA . LYS B 1 220 ? 23.703 -19.375 -7.871 1 97.75 220 LYS B CA 1
ATOM 4314 C C . LYS B 1 220 ? 22.453 -19.969 -8.523 1 97.75 220 LYS B C 1
ATOM 4316 O O . LYS B 1 220 ? 22.297 -19.906 -9.742 1 97.75 220 LYS B O 1
ATOM 4321 N N . ASP B 1 221 ? 21.656 -20.531 -7.68 1 97.5 221 ASP B N 1
ATOM 4322 C CA . ASP B 1 221 ? 20.438 -21.188 -8.141 1 97.5 221 ASP B CA 1
ATOM 4323 C C . ASP B 1 221 ? 19.5 -20.188 -8.82 1 97.5 221 ASP B C 1
ATOM 4325 O O . ASP B 1 221 ? 18.984 -20.453 -9.906 1 97.5 221 ASP B O 1
ATOM 4329 N N . TYR B 1 222 ? 19.297 -18.984 -8.219 1 98.31 222 TYR B N 1
ATOM 4330 C CA . TYR B 1 222 ? 18.5 -17.922 -8.82 1 98.31 222 TYR B CA 1
ATOM 4331 C C . TYR B 1 222 ? 19.078 -17.484 -10.156 1 98.31 222 TYR B C 1
ATOM 4333 O O . TYR B 1 222 ? 18.344 -17.312 -11.133 1 98.31 222 TYR B O 1
ATOM 4341 N N . SER B 1 223 ? 20.359 -17.297 -10.172 1 98.56 223 SER B N 1
ATOM 4342 C CA . SER B 1 223 ? 21.016 -16.797 -11.383 1 98.56 223 SER B CA 1
ATOM 4343 C C . SER B 1 223 ? 20.906 -17.812 -12.516 1 98.56 223 SER B C 1
ATOM 4345 O O . SER B 1 223 ? 20.719 -17.438 -13.672 1 98.56 223 SER B O 1
ATOM 4347 N N . GLU B 1 224 ? 21.047 -19.078 -12.195 1 97.88 224 GLU B N 1
ATOM 4348 C CA . GLU B 1 224 ? 20.906 -20.109 -13.219 1 97.88 224 GLU B CA 1
ATOM 4349 C C . GLU B 1 224 ? 19.5 -20.109 -13.812 1 97.88 224 GLU B C 1
ATOM 4351 O O . GLU B 1 224 ? 19.328 -20.344 -15.008 1 97.88 224 GLU B O 1
ATOM 4356 N N . TYR B 1 225 ? 18.531 -19.859 -13.039 1 98.5 225 TYR B N 1
ATOM 4357 C CA . TYR B 1 225 ? 17.156 -19.797 -13.508 1 98.5 225 TYR B CA 1
ATOM 4358 C C . TYR B 1 225 ? 16.938 -18.547 -14.367 1 98.5 225 TYR B C 1
ATOM 4360 O O . TYR B 1 225 ? 16.5 -18.656 -15.516 1 98.5 225 TYR B O 1
ATOM 4368 N N . TYR B 1 226 ? 17.281 -17.344 -13.883 1 98.75 226 TYR B N 1
ATOM 4369 C CA . TYR B 1 226 ? 16.875 -16.078 -14.469 1 98.75 226 TYR B CA 1
ATOM 4370 C C . TYR B 1 226 ? 17.797 -15.672 -15.609 1 98.75 226 TYR B C 1
ATOM 4372 O O . TYR B 1 226 ? 17.375 -15.031 -16.562 1 98.75 226 TYR B O 1
ATOM 4380 N N . LYS B 1 227 ? 19.062 -15.969 -15.461 1 98.31 227 LYS B N 1
ATOM 4381 C CA . LYS B 1 227 ? 20.031 -15.602 -16.484 1 98.31 227 LYS B CA 1
ATOM 4382 C C . LYS B 1 227 ? 20.297 -16.766 -17.438 1 98.31 227 LYS B C 1
ATOM 4384 O O . LYS B 1 227 ? 20.859 -16.562 -18.516 1 98.31 227 LYS B O 1
ATOM 4389 N N . GLY B 1 228 ? 19.812 -17.922 -17.109 1 97.88 228 GLY B N 1
ATOM 4390 C CA . GLY B 1 228 ? 20.047 -19.125 -17.891 1 97.88 228 GLY B CA 1
ATOM 4391 C C . GLY B 1 228 ? 18.781 -19.703 -18.484 1 97.88 228 GLY B C 1
ATOM 4392 O O . GLY B 1 228 ? 18.188 -19.109 -19.391 1 97.88 228 GLY B O 1
ATOM 4393 N N . ARG B 1 229 ? 18.25 -20.75 -17.875 1 97.12 229 ARG B N 1
ATOM 4394 C CA . ARG B 1 229 ? 17.312 -21.672 -18.5 1 97.12 229 ARG B CA 1
ATOM 4395 C C . ARG B 1 229 ? 15.938 -21.016 -18.688 1 97.12 229 ARG B C 1
ATOM 4397 O O . ARG B 1 229 ? 15.141 -21.469 -19.516 1 97.12 229 ARG B O 1
ATOM 4404 N N . CYS B 1 230 ? 15.656 -19.922 -17.953 1 98.44 230 CYS B N 1
ATOM 4405 C CA . CYS B 1 230 ? 14.344 -19.297 -18.078 1 98.44 230 CYS B CA 1
ATOM 4406 C C . CYS B 1 230 ? 14.477 -17.797 -18.281 1 98.44 230 CYS B C 1
ATOM 4408 O O . CYS B 1 230 ? 13.617 -17.031 -17.828 1 98.44 230 CYS B O 1
ATOM 4410 N N . TYR B 1 231 ? 15.555 -17.375 -18.891 1 98.5 231 TYR B N 1
ATOM 4411 C CA . TYR B 1 231 ? 15.75 -15.969 -19.219 1 98.5 231 TYR B CA 1
ATOM 4412 C C . TYR B 1 231 ? 14.578 -15.422 -20.016 1 98.5 231 TYR B C 1
ATOM 4414 O O . TYR B 1 231 ? 14.094 -16.062 -20.953 1 98.5 231 TYR B O 1
ATOM 4422 N N . HIS B 1 232 ? 14.125 -14.281 -19.672 1 98.69 232 HIS B N 1
ATOM 4423 C CA . HIS B 1 232 ? 13.164 -13.523 -20.469 1 98.69 232 HIS B CA 1
ATOM 4424 C C . HIS B 1 232 ? 13.5 -12.039 -20.469 1 98.69 232 HIS B C 1
ATOM 4426 O O . HIS B 1 232 ? 13.82 -11.461 -19.422 1 98.69 232 HIS B O 1
ATOM 4432 N N . LYS B 1 233 ? 13.328 -11.352 -21.531 1 98.12 233 LYS B N 1
ATOM 4433 C CA . LYS B 1 233 ? 13.812 -9.992 -21.734 1 98.12 233 LYS B CA 1
ATOM 4434 C C . LYS B 1 233 ? 13 -8.992 -20.922 1 98.12 233 LYS B C 1
ATOM 4436 O O . LYS B 1 233 ? 13.477 -7.898 -20.609 1 98.12 233 LYS B O 1
ATOM 4441 N N . ARG B 1 234 ? 11.789 -9.352 -20.5 1 98.38 234 ARG B N 1
ATOM 4442 C CA . ARG B 1 234 ? 10.945 -8.422 -19.75 1 98.38 234 ARG B CA 1
ATOM 4443 C C . ARG B 1 234 ? 11.078 -8.648 -18.25 1 98.38 234 ARG B C 1
ATOM 4445 O O . ARG B 1 234 ? 10.539 -7.883 -17.453 1 98.38 234 ARG B O 1
ATOM 4452 N N . SER B 1 235 ? 11.711 -9.75 -17.875 1 98.56 235 SER B N 1
ATOM 4453 C CA . SER B 1 235 ? 11.852 -10.109 -16.469 1 98.56 235 SER B CA 1
ATOM 4454 C C . SER B 1 235 ? 12.859 -9.203 -15.758 1 98.56 235 SER B C 1
ATOM 4456 O O . SER B 1 235 ? 13.977 -9.016 -16.234 1 98.56 235 SER B O 1
ATOM 4458 N N . LEU B 1 236 ? 12.516 -8.648 -14.641 1 98.62 236 LEU B N 1
ATOM 4459 C CA . LEU B 1 236 ? 13.398 -7.766 -13.875 1 98.62 236 LEU B CA 1
ATOM 4460 C C . LEU B 1 236 ? 14.609 -8.523 -13.352 1 98.62 236 LEU B C 1
ATOM 4462 O O . LEU B 1 236 ? 15.742 -8.062 -13.492 1 98.62 236 LEU B O 1
ATOM 4466 N N . ASN B 1 237 ? 14.359 -9.68 -12.766 1 98.62 237 ASN B N 1
ATOM 4467 C CA . ASN B 1 237 ? 15.453 -10.461 -12.203 1 98.62 237 ASN B CA 1
ATOM 4468 C C . ASN B 1 237 ? 16.391 -10.977 -13.289 1 98.62 237 ASN B C 1
ATOM 4470 O O . ASN B 1 237 ? 17.562 -11.281 -13.016 1 98.62 237 ASN B O 1
ATOM 4474 N N . SER B 1 238 ? 15.938 -11.125 -14.539 1 98.5 238 SER B N 1
ATOM 4475 C CA . SER B 1 238 ? 16.75 -11.57 -15.664 1 98.5 238 SER B CA 1
ATOM 4476 C C . SER B 1 238 ? 17.594 -10.43 -16.219 1 98.5 238 SER B C 1
ATOM 4478 O O . SER B 1 238 ? 18.531 -10.664 -16.984 1 98.5 238 SER B O 1
ATOM 4480 N N . ASN B 1 239 ? 17.328 -9.203 -15.867 1 98.12 239 ASN B N 1
ATOM 4481 C CA . ASN B 1 239 ? 17.953 -8.039 -16.484 1 98.12 239 ASN B CA 1
ATOM 4482 C C . ASN B 1 239 ? 18.406 -7.023 -15.438 1 98.12 239 ASN B C 1
ATOM 4484 O O . ASN B 1 239 ? 19.281 -7.312 -14.625 1 98.12 239 ASN B O 1
ATOM 4488 N N . ASP B 1 240 ? 17.734 -5.801 -15.367 1 97.75 240 ASP B N 1
ATOM 4489 C CA . ASP B 1 240 ? 18.312 -4.707 -14.594 1 97.75 240 ASP B CA 1
ATOM 4490 C C . ASP B 1 240 ? 17.656 -4.59 -13.227 1 97.75 240 ASP B C 1
ATOM 4492 O O . ASP B 1 240 ? 17.969 -3.691 -12.445 1 97.75 240 ASP B O 1
ATOM 4496 N N . GLY B 1 241 ? 16.672 -5.41 -12.93 1 98.12 241 GLY B N 1
ATOM 4497 C CA . GLY B 1 241 ? 16.078 -5.461 -11.602 1 98.12 241 GLY B CA 1
ATOM 4498 C C . GLY B 1 241 ? 15.07 -4.355 -11.352 1 98.12 241 GLY B C 1
ATOM 4499 O O . GLY B 1 241 ? 14.68 -3.645 -12.281 1 98.12 241 GLY B O 1
ATOM 4500 N N . TRP B 1 242 ? 14.547 -4.309 -10.141 1 98.25 242 TRP B N 1
ATOM 4501 C CA . TRP B 1 242 ? 13.641 -3.268 -9.664 1 98.25 242 TRP B CA 1
ATOM 4502 C C . TRP B 1 242 ? 14.367 -1.931 -9.539 1 98.25 242 TRP B C 1
ATOM 4504 O O . TRP B 1 242 ? 15.602 -1.886 -9.508 1 98.25 242 TRP B O 1
ATOM 4514 N N . ASN B 1 243 ? 13.531 -0.832 -9.516 1 98.19 243 ASN B N 1
ATOM 4515 C CA . ASN B 1 243 ? 14.141 0.412 -9.047 1 98.19 243 ASN B CA 1
ATOM 4516 C C . ASN B 1 243 ? 14.781 0.242 -7.676 1 98.19 243 ASN B C 1
ATOM 4518 O O . ASN B 1 243 ? 14.227 -0.425 -6.801 1 98.19 243 ASN B O 1
ATOM 4522 N N . SER B 1 244 ? 15.93 0.876 -7.434 1 98.25 244 SER B N 1
ATOM 4523 C CA . SER B 1 244 ? 16.719 0.683 -6.219 1 98.25 244 SER B CA 1
ATOM 4524 C C . SER B 1 244 ? 15.898 1.001 -4.973 1 98.25 244 SER B C 1
ATOM 4526 O O . SER B 1 244 ? 16.078 0.374 -3.926 1 98.25 244 SER B O 1
ATOM 4528 N N . ILE B 1 245 ? 14.961 1.921 -5.051 1 97.94 245 ILE B N 1
ATOM 4529 C CA . ILE B 1 245 ? 14.148 2.271 -3.891 1 97.94 245 ILE B CA 1
ATOM 4530 C C . ILE B 1 245 ? 12.781 1.589 -3.99 1 97.94 245 ILE B C 1
ATOM 4532 O O . ILE B 1 245 ? 11.867 1.904 -3.229 1 97.94 245 ILE B O 1
ATOM 4536 N N . GLY B 1 246 ? 12.633 0.679 -4.957 1 97 246 GLY B N 1
ATOM 4537 C CA . GLY B 1 246 ? 11.336 0.138 -5.34 1 97 246 GLY B CA 1
ATOM 4538 C C . GLY B 1 246 ? 10.672 -0.661 -4.234 1 97 246 GLY B C 1
ATOM 4539 O O . GLY B 1 246 ? 9.445 -0.806 -4.215 1 97 246 GLY B O 1
ATOM 4540 N N . CYS B 1 247 ? 11.375 -1.168 -3.275 1 97.31 247 CYS B N 1
ATOM 4541 C CA . CYS B 1 247 ? 10.812 -2.031 -2.244 1 97.31 247 CYS B CA 1
ATOM 4542 C C . CYS B 1 247 ? 10.852 -1.352 -0.881 1 97.31 247 CYS B C 1
ATOM 4544 O O . CYS B 1 247 ? 10.672 -2.004 0.148 1 97.31 247 CYS B O 1
ATOM 4546 N N . MET B 1 248 ? 11.078 -0.072 -0.838 1 97.69 248 MET B N 1
ATOM 4547 C CA . MET B 1 248 ? 11.273 0.664 0.408 1 97.69 248 MET B CA 1
ATOM 4548 C C . MET B 1 248 ? 10.062 0.527 1.321 1 97.69 248 MET B C 1
ATOM 4550 O O . MET B 1 248 ? 10.211 0.355 2.533 1 97.69 248 MET B O 1
ATOM 4554 N N . SER B 1 249 ? 8.875 0.51 0.768 1 97.62 249 SER B N 1
ATOM 4555 C CA . SER B 1 249 ? 7.648 0.477 1.562 1 97.62 249 SER B CA 1
ATOM 4556 C C . SER B 1 249 ? 7.492 -0.859 2.281 1 97.62 249 SER B C 1
ATOM 4558 O O . SER B 1 249 ? 6.844 -0.937 3.326 1 97.62 249 SER B O 1
ATOM 4560 N N . PHE B 1 250 ? 8.055 -1.93 1.728 1 98.38 250 PHE B N 1
ATOM 4561 C CA . PHE B 1 250 ? 7.938 -3.256 2.32 1 98.38 250 PHE B CA 1
ATOM 4562 C C . PHE B 1 250 ? 8.578 -3.287 3.705 1 98.38 250 PHE B C 1
ATOM 4564 O O . PHE B 1 250 ? 8.188 -4.09 4.555 1 98.38 250 PHE B O 1
ATOM 4571 N N . MET B 1 251 ? 9.484 -2.383 3.965 1 97.81 251 MET B N 1
ATOM 4572 C CA . MET B 1 251 ? 10.227 -2.371 5.219 1 97.81 251 MET B CA 1
ATOM 4573 C C . MET B 1 251 ? 9.312 -2.039 6.395 1 97.81 251 MET B C 1
ATOM 4575 O O . MET B 1 251 ? 9.531 -2.514 7.512 1 97.81 251 MET B O 1
ATOM 4579 N N . ASN B 1 252 ? 8.234 -1.218 6.086 1 96.62 252 ASN B N 1
ATOM 4580 C CA . ASN B 1 252 ? 7.453 -0.686 7.199 1 96.62 252 ASN B CA 1
ATOM 4581 C C . ASN B 1 252 ? 5.992 -1.127 7.117 1 96.62 252 ASN B C 1
ATOM 4583 O O . ASN B 1 252 ? 5.184 -0.765 7.973 1 96.62 252 ASN B O 1
ATOM 4587 N N . GLN B 1 253 ? 5.633 -1.87 6.129 1 95.75 253 GLN B N 1
ATOM 4588 C CA . GLN B 1 253 ? 4.227 -2.205 5.926 1 95.75 253 GLN B CA 1
ATOM 4589 C C . GLN B 1 253 ? 4.023 -3.717 5.852 1 95.75 253 GLN B C 1
ATOM 4591 O O . GLN B 1 253 ? 3.879 -4.277 4.762 1 95.75 253 GLN B O 1
ATOM 4596 N N . PRO B 1 254 ? 4 -4.285 7.023 1 96.5 254 PRO B N 1
ATOM 4597 C CA . PRO B 1 254 ? 3.82 -5.742 7.039 1 96.5 254 PRO B CA 1
ATOM 4598 C C . PRO B 1 254 ? 2.529 -6.184 6.352 1 96.5 254 PRO B C 1
ATOM 4600 O O . PRO B 1 254 ? 1.561 -5.422 6.301 1 96.5 254 PRO B O 1
ATOM 4603 N N . ILE B 1 255 ? 2.834 -7.312 5.824 1 96.69 255 ILE B N 1
ATOM 4604 C CA . ILE B 1 255 ? 1.665 -8 5.293 1 96.69 255 ILE B CA 1
ATOM 4605 C C . ILE B 1 255 ? 1.359 -9.234 6.145 1 96.69 255 ILE B C 1
ATOM 4607 O O . ILE B 1 255 ? 2.078 -9.523 7.102 1 96.69 255 ILE B O 1
ATOM 4611 N N . LEU B 1 256 ? 0.227 -9.836 6.316 1 97.12 256 LEU B N 1
ATOM 4612 C CA . LEU B 1 256 ? -0.211 -11.086 6.926 1 97.12 256 LEU B CA 1
ATOM 4613 C C . LEU B 1 256 ? -0.768 -10.844 8.328 1 97.12 256 LEU B C 1
ATOM 4615 O O . LEU B 1 256 ? -0.825 -11.766 9.141 1 97.12 256 LEU B O 1
ATOM 4619 N N . LYS B 1 257 ? -1.045 -9.586 8.672 1 95.81 257 LYS B N 1
ATOM 4620 C CA . LYS B 1 257 ? -1.545 -9.234 9.992 1 95.81 257 LYS B CA 1
ATOM 4621 C C . LYS B 1 257 ? -2.727 -10.117 10.391 1 95.81 257 LYS B C 1
ATOM 4623 O O . LYS B 1 257 ? -2.822 -10.555 11.539 1 95.81 257 LYS B O 1
ATOM 4628 N N . TYR B 1 258 ? -3.574 -10.438 9.484 1 97.44 258 TYR B N 1
ATOM 4629 C CA . TYR B 1 258 ? -4.797 -11.172 9.781 1 97.44 258 TYR B CA 1
ATOM 4630 C C . TYR B 1 258 ? -4.832 -12.5 9.039 1 97.44 258 TYR B C 1
ATOM 4632 O O . TYR B 1 258 ? -5.902 -12.977 8.656 1 97.44 258 TYR B O 1
ATOM 4640 N N . SER B 1 259 ? -3.643 -13.039 8.789 1 98.31 259 SER B N 1
ATOM 4641 C CA . SER B 1 259 ? -3.6 -14.32 8.086 1 98.31 259 SER B CA 1
ATOM 4642 C C . SER B 1 259 ? -4.301 -15.414 8.883 1 98.31 259 SER B C 1
ATOM 4644 O O . SER B 1 259 ? -4.852 -16.344 8.305 1 98.31 259 SER B O 1
ATOM 4646 N N . ASN B 1 260 ? -4.355 -15.328 10.234 1 98.5 260 ASN B N 1
ATOM 4647 C CA . ASN B 1 260 ? -4.996 -16.328 11.078 1 98.5 260 ASN B CA 1
ATOM 4648 C C . ASN B 1 260 ? -6.52 -16.25 10.992 1 98.5 260 ASN B C 1
ATOM 4650 O O . ASN B 1 260 ? -7.223 -17.094 11.531 1 98.5 260 ASN B O 1
ATOM 4654 N N . GLU B 1 261 ? -6.984 -15.219 10.305 1 98.56 261 GLU B N 1
ATOM 4655 C CA . GLU B 1 261 ? -8.43 -15.055 10.156 1 98.56 261 GLU B CA 1
ATOM 4656 C C . GLU B 1 261 ? -8.891 -15.539 8.781 1 98.56 261 GLU B C 1
ATOM 4658 O O . GLU B 1 261 ? -10.086 -15.469 8.461 1 98.56 261 GLU B O 1
ATOM 4663 N N . ILE B 1 262 ? -7.984 -16 7.918 1 98.75 262 ILE B N 1
ATOM 4664 C CA . ILE B 1 262 ? -8.367 -16.547 6.621 1 98.75 262 ILE B CA 1
ATOM 4665 C C . ILE B 1 262 ? -9.281 -17.75 6.82 1 98.75 262 ILE B C 1
ATOM 4667 O O . ILE B 1 262 ? -8.883 -18.75 7.441 1 98.75 262 ILE B O 1
ATOM 4671 N N . ARG B 1 263 ? -10.469 -17.703 6.273 1 98.69 263 ARG B N 1
ATOM 4672 C CA . ARG B 1 263 ? -11.414 -18.797 6.422 1 98.69 263 ARG B CA 1
ATOM 4673 C C . ARG B 1 263 ? -11.266 -19.812 5.289 1 98.69 263 ARG B C 1
ATOM 4675 O O . ARG B 1 263 ? -11.492 -21 5.48 1 98.69 263 ARG B O 1
ATOM 4682 N N . SER B 1 264 ? -10.891 -19.359 4.102 1 98.75 264 SER B N 1
ATOM 4683 C CA . SER B 1 264 ? -10.727 -20.234 2.943 1 98.75 264 SER B CA 1
ATOM 4684 C C . SER B 1 264 ? -9.5 -21.125 3.102 1 98.75 264 SER B C 1
ATOM 4686 O O . SER B 1 264 ? -8.656 -20.891 3.965 1 98.75 264 SER B O 1
ATOM 4688 N N . ALA B 1 265 ? -9.391 -22.172 2.35 1 98.88 265 ALA B N 1
ATOM 4689 C CA . ALA B 1 265 ? -8.312 -23.141 2.459 1 98.88 265 ALA B CA 1
ATOM 4690 C C . ALA B 1 265 ? -6.996 -22.562 1.944 1 98.88 265 ALA B C 1
ATOM 4692 O O . ALA B 1 265 ? -6.984 -21.797 0.989 1 98.88 265 ALA B O 1
ATOM 4693 N N . VAL B 1 266 ? -5.891 -22.938 2.623 1 98.94 266 VAL B N 1
ATOM 4694 C CA . VAL B 1 266 ? -4.559 -22.516 2.199 1 98.94 266 VAL B CA 1
ATOM 4695 C C . VAL B 1 266 ? -3.615 -23.719 2.182 1 98.94 266 VAL B C 1
ATOM 4697 O O . VAL B 1 266 ? -3.564 -24.484 3.143 1 98.94 266 VAL B O 1
ATOM 4700 N N . LEU B 1 267 ? -2.943 -23.922 1.078 1 98.94 267 LEU B N 1
ATOM 4701 C CA . LEU B 1 267 ? -1.85 -24.875 0.945 1 98.94 267 LEU B CA 1
ATOM 4702 C C . LEU B 1 267 ? -0.525 -24.156 0.711 1 98.94 267 LEU B C 1
ATOM 4704 O O . LEU B 1 267 ? -0.37 -23.438 -0.279 1 98.94 267 LEU B O 1
ATOM 4708 N N . ILE B 1 268 ? 0.376 -24.312 1.629 1 98.94 268 ILE B N 1
ATOM 4709 C CA . ILE B 1 268 ? 1.746 -23.859 1.417 1 98.94 268 ILE B CA 1
ATOM 4710 C C . ILE B 1 268 ? 2.617 -25.031 0.979 1 98.94 268 ILE B C 1
ATOM 4712 O O . ILE B 1 268 ? 2.688 -26.047 1.668 1 98.94 268 ILE B O 1
ATOM 4716 N N . VAL B 1 269 ? 3.227 -24.922 -0.178 1 98.94 269 VAL B N 1
ATOM 4717 C CA . VAL B 1 269 ? 4.172 -25.922 -0.69 1 98.94 269 VAL B CA 1
ATOM 4718 C C . VAL B 1 269 ? 5.59 -25.359 -0.633 1 98.94 269 VAL B C 1
ATOM 4720 O O . VAL B 1 269 ? 5.859 -24.281 -1.176 1 98.94 269 VAL B O 1
ATOM 4723 N N . HIS B 1 270 ? 6.449 -26.094 -0.029 1 98.94 270 HIS B N 1
ATOM 4724 C CA . HIS B 1 270 ? 7.789 -25.531 0.14 1 98.94 270 HIS B CA 1
ATOM 4725 C C . HIS B 1 270 ? 8.844 -26.625 0.152 1 98.94 270 HIS B C 1
ATOM 4727 O O . HIS B 1 270 ? 8.625 -27.703 0.701 1 98.94 270 HIS B O 1
ATOM 4733 N N . GLY B 1 271 ? 9.969 -26.406 -0.515 1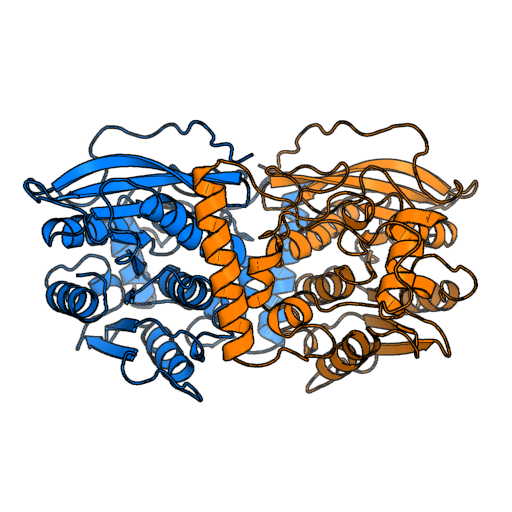 98.88 271 GLY B N 1
ATOM 4734 C CA . GLY B 1 271 ? 11.07 -27.359 -0.514 1 98.88 271 GLY B CA 1
ATOM 4735 C C . GLY B 1 271 ? 11.805 -27.422 0.811 1 98.88 271 GLY B C 1
ATOM 4736 O O . GLY B 1 271 ? 12.125 -26.391 1.4 1 98.88 271 GLY B O 1
ATOM 4737 N N . GLU B 1 272 ? 12.148 -28.562 1.212 1 98.62 272 GLU B N 1
ATOM 4738 C CA . GLU B 1 272 ? 12.812 -28.797 2.492 1 98.62 272 GLU B CA 1
ATOM 4739 C C . GLU B 1 272 ? 14.188 -28.141 2.529 1 98.62 272 GLU B C 1
ATOM 4741 O O . GLU B 1 272 ? 14.617 -27.641 3.572 1 98.62 272 GLU B O 1
ATOM 4746 N N . LYS B 1 273 ? 14.859 -28.078 1.428 1 98.5 273 LYS B N 1
ATOM 4747 C CA . LYS B 1 273 ? 16.234 -27.594 1.374 1 98.5 273 LYS B CA 1
ATOM 4748 C C . LYS B 1 273 ? 16.297 -26.172 0.822 1 98.5 273 LYS B C 1
ATOM 4750 O O . LYS B 1 273 ? 17.375 -25.641 0.548 1 98.5 273 LYS B O 1
ATOM 4755 N N . ALA B 1 274 ? 15.133 -25.562 0.587 1 98.81 274 ALA B N 1
ATOM 4756 C CA . ALA B 1 274 ? 15.102 -24.188 0.122 1 98.81 274 ALA B CA 1
ATOM 4757 C C . ALA B 1 274 ? 15.586 -23.234 1.211 1 98.81 274 ALA B C 1
ATOM 4759 O O . ALA B 1 274 ? 15.211 -23.375 2.377 1 98.81 274 ALA B O 1
ATOM 4760 N N . HIS B 1 275 ? 16.406 -22.266 0.879 1 98.62 275 HIS B N 1
ATOM 4761 C CA . HIS B 1 275 ? 16.844 -21.234 1.815 1 98.62 275 HIS B CA 1
ATOM 4762 C C . HIS B 1 275 ? 15.656 -20.469 2.381 1 98.62 275 HIS B C 1
ATOM 4764 O O . HIS B 1 275 ? 15.742 -19.891 3.473 1 98.62 275 HIS B O 1
ATOM 4770 N N . SER B 1 276 ? 14.57 -20.469 1.673 1 98.69 276 SER B N 1
ATOM 4771 C CA . SER B 1 276 ? 13.383 -19.672 1.99 1 98.69 276 SER B CA 1
ATOM 4772 C C . SER B 1 276 ? 12.383 -20.484 2.811 1 98.69 276 SER B C 1
ATOM 4774 O O . SER B 1 276 ? 11.281 -20 3.096 1 98.69 276 SER B O 1
ATOM 4776 N N . TYR B 1 277 ? 12.656 -21.688 3.23 1 98.81 277 TYR B N 1
ATOM 4777 C CA . TYR B 1 277 ? 11.719 -22.609 3.875 1 98.81 277 TYR B CA 1
ATOM 4778 C C . TYR B 1 277 ? 11.078 -21.953 5.098 1 98.81 277 TYR B C 1
ATOM 4780 O O . TYR B 1 277 ? 9.891 -22.172 5.371 1 98.81 277 TYR B O 1
ATOM 4788 N N . TYR B 1 278 ? 11.867 -21.156 5.828 1 98.69 278 TYR B N 1
ATOM 4789 C CA . TYR B 1 278 ? 11.383 -20.578 7.082 1 98.69 278 TYR B CA 1
ATOM 4790 C C . TYR B 1 278 ? 10.227 -19.625 6.836 1 98.69 278 TYR B C 1
ATOM 4792 O O . TYR B 1 278 ? 9.375 -19.438 7.711 1 98.69 278 TYR B O 1
ATOM 4800 N N . PHE B 1 279 ? 10.117 -19.016 5.641 1 98.88 279 PHE B N 1
ATOM 4801 C CA . PHE B 1 279 ? 8.984 -18.141 5.336 1 98.88 279 PHE B CA 1
ATOM 4802 C C . PHE B 1 279 ? 7.684 -18.938 5.336 1 98.88 279 PHE B C 1
ATOM 4804 O O . PHE B 1 279 ? 6.699 -18.516 5.957 1 98.88 279 PHE B O 1
ATOM 4811 N N . GLY B 1 280 ? 7.684 -20.078 4.562 1 98.88 280 GLY B N 1
ATOM 4812 C CA . GLY B 1 280 ? 6.484 -20.891 4.492 1 98.88 280 GLY B CA 1
ATOM 4813 C C . GLY B 1 280 ? 6.105 -21.516 5.824 1 98.88 280 GLY B C 1
ATOM 4814 O O . GLY B 1 280 ? 4.93 -21.516 6.199 1 98.88 280 GLY B O 1
ATOM 4815 N N . LYS B 1 281 ? 7.09 -22.016 6.531 1 98.81 281 LYS B N 1
ATOM 4816 C CA . LYS B 1 281 ? 6.859 -22.641 7.832 1 98.81 281 LYS B CA 1
ATOM 4817 C C . LYS B 1 281 ? 6.234 -21.656 8.812 1 98.81 281 LYS B C 1
ATOM 4819 O O . LYS B 1 281 ? 5.215 -21.953 9.438 1 98.81 281 LYS B O 1
ATOM 4824 N N . ASP B 1 282 ? 6.824 -20.484 8.961 1 98.75 282 ASP B N 1
ATOM 4825 C CA . ASP B 1 282 ? 6.336 -19.5 9.914 1 98.75 282 ASP B CA 1
ATOM 4826 C C . ASP B 1 282 ? 4.977 -18.953 9.484 1 98.75 282 ASP B C 1
ATOM 4828 O O . ASP B 1 282 ? 4.133 -18.641 10.336 1 98.75 282 ASP B O 1
ATOM 4832 N N . ALA B 1 283 ? 4.781 -18.734 8.148 1 98.88 283 ALA B N 1
ATOM 4833 C CA . ALA B 1 283 ? 3.473 -18.297 7.676 1 98.88 283 ALA B CA 1
ATOM 4834 C C . ALA B 1 283 ? 2.389 -19.312 8.047 1 98.88 283 ALA B C 1
ATOM 4836 O O . ALA B 1 283 ? 1.3 -18.922 8.484 1 98.88 283 ALA B O 1
ATOM 4837 N N . TYR B 1 284 ? 2.68 -20.609 7.852 1 98.88 284 TYR B N 1
ATOM 4838 C CA . TYR B 1 284 ? 1.743 -21.656 8.234 1 98.88 284 TYR B CA 1
ATOM 4839 C C . TYR B 1 284 ? 1.433 -21.594 9.719 1 98.88 284 TYR B C 1
ATOM 4841 O O . TYR B 1 284 ? 0.265 -21.609 10.117 1 98.88 284 TYR B O 1
ATOM 4849 N N . GLU B 1 285 ? 2.453 -21.5 10.539 1 98.75 285 GLU B N 1
ATOM 4850 C CA . GLU B 1 285 ? 2.277 -21.453 11.992 1 98.75 285 GLU B CA 1
ATOM 4851 C C . GLU B 1 285 ? 1.435 -20.25 12.398 1 98.75 285 GLU B C 1
ATOM 4853 O O . GLU B 1 285 ? 0.567 -20.359 13.273 1 98.75 285 GLU B O 1
ATOM 4858 N N . ASN B 1 286 ? 1.691 -19.125 11.805 1 97.81 286 ASN B N 1
ATOM 4859 C CA . ASN B 1 286 ? 0.935 -17.922 12.094 1 97.81 286 ASN B CA 1
ATOM 4860 C C . ASN B 1 286 ? -0.534 -18.062 11.703 1 97.81 286 ASN B C 1
ATOM 4862 O O . ASN B 1 286 ? -1.416 -17.531 12.391 1 97.81 286 ASN B O 1
ATOM 4866 N N . MET B 1 287 ? -0.844 -18.719 10.617 1 98.19 287 MET B N 1
ATOM 4867 C CA . MET B 1 287 ? -2.201 -18.875 10.102 1 98.19 287 MET B CA 1
ATOM 4868 C C . MET B 1 287 ? -3.037 -19.766 11.023 1 98.19 287 MET B C 1
ATOM 4870 O O . MET B 1 287 ? -4.254 -19.578 11.125 1 98.19 287 MET B O 1
ATOM 4874 N N . ILE B 1 288 ? -2.393 -20.688 11.773 1 98.38 288 ILE B N 1
ATOM 4875 C CA . ILE B 1 288 ? -3.176 -21.625 12.57 1 98.38 288 ILE B CA 1
ATOM 4876 C C . ILE B 1 288 ? -3.203 -21.172 14.031 1 98.38 288 ILE B C 1
ATOM 4878 O O . ILE B 1 288 ? -4.066 -21.594 14.797 1 98.38 288 ILE B O 1
ATOM 4882 N N . LYS B 1 289 ? -2.236 -20.297 14.367 1 97.62 289 LYS B N 1
ATOM 4883 C CA . LYS B 1 289 ? -2.197 -19.781 15.734 1 97.62 289 LYS B CA 1
ATOM 4884 C C . LYS B 1 289 ? -3.428 -18.938 16.031 1 97.62 289 LYS B C 1
ATOM 4886 O O . LYS B 1 289 ? -3.729 -17.984 15.305 1 97.62 289 LYS B O 1
ATOM 4891 N N . ASP B 1 290 ? -4.207 -19.297 17.078 1 96.62 290 ASP B N 1
ATOM 4892 C CA . ASP B 1 290 ? -5.387 -18.547 17.516 1 96.62 290 ASP B CA 1
ATOM 4893 C C . ASP B 1 290 ? -6.406 -18.422 16.391 1 96.62 290 ASP B C 1
ATOM 4895 O O . ASP B 1 290 ? -7.02 -17.375 16.219 1 96.62 290 ASP B O 1
ATOM 4899 N N . SER B 1 291 ? -6.449 -19.438 15.555 1 97.94 291 SER B N 1
ATOM 4900 C CA . SER B 1 291 ? -7.383 -19.438 14.438 1 97.94 291 SER B CA 1
ATOM 4901 C C . SER B 1 291 ? -8.508 -20.438 14.656 1 97.94 291 SER B C 1
ATOM 4903 O O . SER B 1 291 ? -8.297 -21.5 15.258 1 97.94 291 SER B O 1
ATOM 4905 N N . LYS B 1 292 ? -9.711 -20.188 14.141 1 97.5 292 LYS B N 1
ATOM 4906 C CA . LYS B 1 292 ? -10.844 -21.094 14.141 1 97.5 292 LYS B CA 1
ATOM 4907 C C . LYS B 1 292 ? -10.805 -22.016 12.922 1 97.5 292 LYS B C 1
ATOM 4909 O O . LYS B 1 292 ? -11.562 -23 12.852 1 97.5 292 LYS B O 1
ATOM 4914 N N . TYR B 1 293 ? -9.867 -21.734 12.031 1 97.56 293 TYR B N 1
ATOM 4915 C CA . TYR B 1 293 ? -9.875 -22.391 10.727 1 97.56 293 TYR B CA 1
ATOM 4916 C C . TYR B 1 293 ? -8.562 -23.125 10.477 1 97.56 293 TYR B C 1
ATOM 4918 O O . TYR B 1 293 ? -7.898 -22.891 9.469 1 97.56 293 TYR B O 1
ATOM 4926 N N . THR B 1 294 ? -8.266 -24.062 11.273 1 98.12 294 THR B N 1
ATOM 4927 C CA . THR B 1 294 ? -6.977 -24.734 11.211 1 98.12 294 THR B CA 1
ATOM 4928 C C . THR B 1 294 ? -7.062 -26 10.359 1 98.12 294 THR B C 1
ATOM 4930 O O . THR B 1 294 ? -6.07 -26.422 9.766 1 98.12 294 THR B O 1
ATOM 4933 N N . SER B 1 295 ? -8.242 -26.594 10.125 1 98.12 295 SER B N 1
ATOM 4934 C CA . SER B 1 295 ? -8.406 -27.906 9.5 1 98.12 295 SER B CA 1
ATOM 4935 C C . SER B 1 295 ? -8.172 -27.828 7.996 1 98.12 295 SER B C 1
ATOM 4937 O O . SER B 1 295 ? -7.859 -28.844 7.359 1 98.12 295 SER B O 1
ATOM 4939 N N . ASN B 1 296 ? -8.328 -26.641 7.438 1 98.44 296 ASN B N 1
ATOM 4940 C CA . ASN B 1 296 ? -8.164 -26.516 5.992 1 98.44 296 ASN B CA 1
ATOM 4941 C C . ASN B 1 296 ? -6.852 -25.828 5.637 1 98.44 296 ASN B C 1
ATOM 4943 O O . ASN B 1 296 ? -6.715 -25.266 4.543 1 98.44 296 ASN B O 1
ATOM 4947 N N . LYS B 1 297 ? -5.938 -25.781 6.609 1 98.88 297 LYS B N 1
ATOM 4948 C CA . LYS B 1 297 ? -4.586 -25.281 6.371 1 98.88 297 LYS B CA 1
ATOM 4949 C C . LYS B 1 297 ? -3.586 -26.422 6.277 1 98.88 297 LYS B C 1
ATOM 4951 O O . LYS B 1 297 ? -3.662 -27.391 7.047 1 98.88 297 LYS B O 1
ATOM 4956 N N . GLU B 1 298 ? -2.662 -26.312 5.262 1 98.81 298 GLU B N 1
ATOM 4957 C CA . GLU B 1 298 ? -1.677 -27.375 5.094 1 98.81 298 GLU B CA 1
ATOM 4958 C C . GLU B 1 298 ? -0.314 -26.812 4.703 1 98.81 298 GLU B C 1
ATOM 4960 O O . GLU B 1 298 ? -0.229 -25.891 3.889 1 98.81 298 GLU B O 1
ATOM 4965 N N . LEU B 1 299 ? 0.722 -27.281 5.328 1 98.94 299 LEU B N 1
ATOM 4966 C CA . LEU B 1 299 ? 2.102 -27.094 4.883 1 98.94 299 LEU B CA 1
ATOM 4967 C C . LEU B 1 299 ? 2.652 -28.391 4.301 1 98.94 299 LEU B C 1
ATOM 4969 O O . LEU B 1 299 ? 2.818 -29.391 5.02 1 98.94 299 LEU B O 1
ATOM 4973 N N . LEU B 1 300 ? 2.887 -28.391 3.037 1 98.94 300 LEU B N 1
ATOM 4974 C CA . LEU B 1 300 ? 3.465 -29.547 2.352 1 98.94 300 LEU B CA 1
ATOM 4975 C C . LEU B 1 300 ? 4.953 -29.344 2.1 1 98.94 300 LEU B C 1
ATOM 4977 O O . LEU B 1 300 ? 5.336 -28.547 1.238 1 98.94 300 LEU B O 1
ATOM 4981 N N . THR B 1 301 ? 5.793 -30.031 2.824 1 98.88 301 THR B N 1
ATOM 4982 C CA . THR B 1 301 ? 7.238 -29.984 2.641 1 98.88 301 THR B CA 1
ATOM 4983 C C . THR B 1 301 ? 7.68 -31 1.584 1 98.88 301 THR B C 1
ATOM 4985 O O . THR B 1 301 ? 7.383 -32.188 1.691 1 98.88 301 THR B O 1
ATOM 4988 N N . ILE B 1 302 ? 8.289 -30.547 0.581 1 98.88 302 ILE B N 1
ATOM 4989 C CA . ILE B 1 302 ? 8.812 -31.422 -0.462 1 98.88 302 ILE B CA 1
ATOM 4990 C C . ILE B 1 302 ? 10.234 -31.844 -0.114 1 98.88 302 ILE B C 1
ATOM 4992 O O . ILE B 1 302 ? 11.164 -31.031 -0.178 1 98.88 302 ILE B O 1
ATOM 4996 N N . PRO B 1 303 ? 10.43 -33.094 0.159 1 98.5 303 PRO B N 1
ATOM 4997 C CA . PRO B 1 303 ? 11.75 -33.531 0.599 1 98.5 303 PRO B CA 1
ATOM 4998 C C . PRO B 1 303 ? 12.844 -33.25 -0.436 1 98.5 303 PRO B C 1
ATOM 5000 O O . PRO B 1 303 ? 12.664 -33.562 -1.618 1 98.5 303 PRO B O 1
ATOM 5003 N N . GLY B 1 304 ? 13.898 -32.688 -0.046 1 98.38 304 GLY B N 1
ATOM 5004 C CA . GLY B 1 304 ? 15.109 -32.5 -0.833 1 98.38 304 GLY B CA 1
ATOM 5005 C C . GLY B 1 304 ? 15.023 -31.359 -1.829 1 98.38 304 GLY B C 1
ATOM 5006 O O . GLY B 1 304 ? 16.031 -30.969 -2.414 1 98.38 304 GLY B O 1
ATOM 5007 N N . ALA B 1 305 ? 13.883 -30.734 -2.014 1 98.81 305 ALA B N 1
ATOM 5008 C CA . ALA B 1 305 ? 13.688 -29.703 -3.037 1 98.81 305 ALA B CA 1
ATOM 5009 C C . ALA B 1 305 ? 14.242 -28.359 -2.574 1 98.81 305 ALA B C 1
ATOM 5011 O O . ALA B 1 305 ? 14.117 -28 -1.402 1 98.81 305 ALA B O 1
ATOM 5012 N N . VAL B 1 306 ? 14.875 -27.688 -3.475 1 98.62 306 VAL B N 1
ATOM 5013 C CA . VAL B 1 306 ? 15.328 -26.312 -3.232 1 98.62 306 VAL B CA 1
ATOM 5014 C C . VAL B 1 306 ? 14.312 -25.328 -3.809 1 98.62 306 VAL B C 1
ATOM 5016 O O . VAL B 1 306 ? 13.305 -25.734 -4.395 1 98.62 306 VAL B O 1
ATOM 5019 N N . HIS B 1 307 ? 14.539 -24.047 -3.623 1 98.75 307 HIS B N 1
ATOM 5020 C CA . HIS B 1 307 ? 13.578 -22.984 -3.92 1 98.75 307 HIS B CA 1
ATOM 5021 C C . HIS B 1 307 ? 13.156 -23.031 -5.387 1 98.75 307 HIS B C 1
ATOM 5023 O O . HIS B 1 307 ? 11.969 -23.078 -5.691 1 98.75 307 HIS B O 1
ATOM 5029 N N . THR B 1 308 ? 14.094 -23.125 -6.363 1 98.69 308 THR B N 1
ATOM 5030 C CA . THR B 1 308 ? 13.789 -22.953 -7.777 1 98.69 308 THR B CA 1
ATOM 5031 C C . THR B 1 308 ? 13.266 -24.266 -8.375 1 98.69 308 THR B C 1
ATOM 5033 O O . THR B 1 308 ? 12.758 -24.281 -9.5 1 98.69 308 THR B O 1
ATOM 5036 N N . ASP B 1 309 ? 13.383 -25.391 -7.605 1 98.75 309 ASP B N 1
ATOM 5037 C CA . ASP B 1 309 ? 12.703 -26.609 -8.039 1 98.75 309 ASP B CA 1
ATOM 5038 C C . ASP B 1 309 ? 11.203 -26.375 -8.172 1 98.75 309 ASP B C 1
ATOM 5040 O O . ASP B 1 309 ? 10.547 -27 -9.016 1 98.75 309 ASP B O 1
ATOM 5044 N N . LEU B 1 310 ? 10.734 -25.516 -7.352 1 98.88 310 LEU B N 1
ATOM 5045 C CA . LEU B 1 310 ? 9.305 -25.234 -7.371 1 98.88 310 LEU B CA 1
ATOM 5046 C C . LEU B 1 310 ? 8.984 -24.094 -8.336 1 98.88 310 LEU B C 1
ATOM 5048 O O . LEU B 1 310 ? 7.855 -23.594 -8.367 1 98.88 310 LEU B O 1
ATOM 5052 N N . TYR B 1 311 ? 9.961 -23.656 -9.102 1 98.81 311 TYR B N 1
ATOM 5053 C CA . TYR B 1 311 ? 9.711 -22.703 -10.18 1 98.81 311 TYR B CA 1
ATOM 5054 C C . TYR B 1 311 ? 9.289 -23.438 -11.453 1 98.81 311 TYR B C 1
ATOM 5056 O O . TYR B 1 311 ? 8.266 -23.094 -12.062 1 98.81 311 TYR B O 1
ATOM 5064 N N . ASP B 1 312 ? 10.078 -24.516 -11.781 1 98.19 312 ASP B N 1
ATOM 5065 C CA . ASP B 1 312 ? 9.852 -25.016 -13.133 1 98.19 312 ASP B CA 1
ATOM 5066 C C . ASP B 1 312 ? 10.219 -26.484 -13.25 1 98.19 312 ASP B C 1
ATOM 5068 O O . ASP B 1 312 ? 10.25 -27.047 -14.352 1 98.19 312 ASP B O 1
ATOM 5072 N N . ASN B 1 313 ? 10.633 -27.141 -12.172 1 98.38 313 ASN B N 1
ATOM 5073 C CA . ASN B 1 313 ? 10.898 -28.578 -12.211 1 98.38 313 ASN B CA 1
ATOM 5074 C C . ASN B 1 313 ? 9.602 -29.391 -12.109 1 98.38 313 ASN B C 1
ATOM 5076 O O . ASN B 1 313 ? 9.117 -29.656 -11.016 1 98.38 313 ASN B O 1
ATOM 5080 N N . LEU B 1 314 ? 9.117 -29.922 -13.188 1 97.88 314 LEU B N 1
ATOM 5081 C CA . LEU B 1 314 ? 7.805 -30.547 -13.289 1 97.88 314 LEU B CA 1
ATOM 5082 C C . LEU B 1 314 ? 7.766 -31.875 -12.523 1 97.88 314 LEU B C 1
ATOM 5084 O O . LEU B 1 314 ? 6.688 -32.375 -12.188 1 97.88 314 LEU B O 1
ATOM 5088 N N . ASP B 1 315 ? 8.938 -32.438 -12.258 1 97.81 315 ASP B N 1
ATOM 5089 C CA . ASP B 1 315 ? 9 -33.688 -11.5 1 97.81 315 ASP B CA 1
ATOM 5090 C C . ASP B 1 315 ? 8.906 -33.406 -10 1 97.81 315 ASP B C 1
ATOM 5092 O O . ASP B 1 315 ? 8.648 -34.312 -9.219 1 97.81 315 ASP B O 1
ATOM 5096 N N . VAL B 1 316 ? 9.125 -32.188 -9.594 1 98.75 316 VAL B N 1
ATOM 5097 C CA . VAL B 1 316 ? 9.18 -31.828 -8.18 1 98.75 316 VAL B CA 1
ATOM 5098 C C . VAL B 1 316 ? 7.906 -31.078 -7.785 1 98.75 316 VAL B C 1
ATOM 5100 O O . VAL B 1 316 ? 7.375 -31.297 -6.695 1 98.75 316 VAL B O 1
ATOM 5103 N N . ILE B 1 317 ? 7.418 -30.172 -8.594 1 98.88 317 ILE B N 1
ATOM 5104 C CA . ILE B 1 317 ? 6.195 -29.422 -8.297 1 98.88 317 ILE B CA 1
ATOM 5105 C C . ILE B 1 317 ? 5.02 -30.391 -8.195 1 98.88 317 ILE B C 1
ATOM 5107 O O . ILE B 1 317 ? 4.727 -31.125 -9.141 1 98.88 317 ILE B O 1
ATOM 5111 N N . PRO B 1 318 ? 4.352 -30.406 -7.109 1 98.81 318 PRO B N 1
ATOM 5112 C CA . PRO B 1 318 ? 3.299 -31.406 -6.914 1 98.81 318 PRO B CA 1
ATOM 5113 C C . PRO B 1 318 ? 1.958 -30.969 -7.5 1 98.81 318 PRO B C 1
ATOM 5115 O O . PRO B 1 318 ? 0.973 -30.844 -6.77 1 98.81 318 PRO B O 1
ATOM 5118 N N . PHE B 1 319 ? 1.813 -30.859 -8.805 1 98.81 319 PHE B N 1
ATOM 5119 C CA . PHE B 1 319 ? 0.626 -30.344 -9.477 1 98.81 319 PHE B CA 1
ATOM 5120 C C . PHE B 1 319 ? -0.586 -31.219 -9.18 1 98.81 319 PHE B C 1
ATOM 5122 O O . PHE B 1 319 ? -1.711 -30.734 -9.086 1 98.81 319 PHE B O 1
ATOM 5129 N N . ASP B 1 320 ? -0.396 -32.531 -9.047 1 98.62 320 ASP B N 1
ATOM 5130 C CA . ASP B 1 320 ? -1.518 -33.406 -8.711 1 98.62 320 ASP B CA 1
ATOM 5131 C C . ASP B 1 320 ? -2.07 -33.094 -7.328 1 98.62 320 ASP B C 1
ATOM 5133 O O . ASP B 1 320 ? -3.287 -33.062 -7.125 1 98.62 320 ASP B O 1
ATOM 5137 N N . LYS B 1 321 ? -1.146 -32.906 -6.379 1 98.81 321 LYS B N 1
ATOM 5138 C CA . LYS B 1 321 ? -1.572 -32.531 -5.039 1 98.81 321 LYS B CA 1
ATOM 5139 C C . LYS B 1 321 ? -2.266 -31.156 -5.051 1 98.81 321 LYS B C 1
ATOM 5141 O O . LYS B 1 321 ? -3.26 -30.953 -4.352 1 98.81 321 LYS B O 1
ATOM 5146 N N . ILE B 1 322 ? -1.743 -30.203 -5.785 1 98.94 322 ILE B N 1
ATOM 5147 C CA . ILE B 1 322 ? -2.328 -28.875 -5.902 1 98.94 322 ILE B CA 1
ATOM 5148 C C . ILE B 1 322 ? -3.73 -28.969 -6.496 1 98.94 322 ILE B C 1
ATOM 5150 O O . ILE B 1 322 ? -4.672 -28.359 -5.992 1 98.94 322 ILE B O 1
ATOM 5154 N N . GLN B 1 323 ? -3.885 -29.781 -7.566 1 98.75 323 GLN B N 1
ATOM 5155 C CA . GLN B 1 323 ? -5.199 -30 -8.164 1 98.75 323 GLN B CA 1
ATOM 5156 C C . GLN B 1 323 ? -6.172 -30.594 -7.145 1 98.75 323 GLN B C 1
ATOM 5158 O O . GLN B 1 323 ? -7.305 -30.109 -7.016 1 98.75 323 GLN B O 1
ATOM 5163 N N . LYS B 1 324 ? -5.762 -31.625 -6.465 1 98.69 324 LYS B N 1
ATOM 5164 C CA . LYS B 1 324 ? -6.605 -32.281 -5.465 1 98.69 324 LYS B CA 1
ATOM 5165 C C . LYS B 1 324 ? -7.02 -31.281 -4.375 1 98.69 324 LYS B C 1
ATOM 5167 O O . LYS B 1 324 ? -8.172 -31.281 -3.939 1 98.69 324 LYS B O 1
ATOM 5172 N N . PHE B 1 325 ? -6.109 -30.5 -3.914 1 98.88 325 PHE B N 1
ATOM 5173 C CA . PHE B 1 325 ? -6.371 -29.484 -2.906 1 98.88 325 PHE B CA 1
ATOM 5174 C C . PHE B 1 325 ? -7.457 -28.531 -3.373 1 98.88 325 PHE B C 1
ATOM 5176 O O . PHE B 1 325 ? -8.406 -28.234 -2.635 1 98.88 325 PHE B O 1
ATOM 5183 N N . PHE B 1 326 ? -7.297 -27.969 -4.59 1 98.81 326 PHE B N 1
ATOM 5184 C CA . PHE B 1 326 ? -8.289 -27.047 -5.133 1 98.81 326 PHE B CA 1
ATOM 5185 C C . PHE B 1 326 ? -9.641 -27.734 -5.273 1 98.81 326 PHE B C 1
ATOM 5187 O O . PHE B 1 326 ? -10.672 -27.156 -4.922 1 98.81 326 PHE B O 1
ATOM 5194 N N . GLU B 1 327 ? -9.648 -28.984 -5.758 1 98 327 GLU B N 1
ATOM 5195 C CA . GLU B 1 327 ? -10.883 -29.75 -5.934 1 98 327 GLU B CA 1
ATOM 5196 C C . GLU B 1 327 ? -11.609 -29.953 -4.605 1 98 327 GLU B C 1
ATOM 5198 O O . GLU B 1 327 ? -12.828 -29.781 -4.527 1 98 327 GLU B O 1
ATOM 5203 N N . GLU B 1 328 ? -10.883 -30.234 -3.592 1 98.31 328 GLU B N 1
ATOM 5204 C CA . GLU B 1 328 ? -11.453 -30.578 -2.291 1 98.31 328 GLU B CA 1
ATOM 5205 C C . GLU B 1 328 ? -11.859 -29.328 -1.522 1 98.31 328 GLU B C 1
ATOM 5207 O O . GLU B 1 328 ? -12.602 -29.406 -0.543 1 98.31 328 GLU B O 1
ATOM 5212 N N . ASN B 1 329 ? -11.43 -28.156 -2.004 1 98.25 329 ASN B N 1
ATOM 5213 C CA . ASN B 1 329 ? -11.656 -26.953 -1.215 1 98.25 329 ASN B CA 1
ATOM 5214 C C . ASN B 1 329 ? -12.383 -25.891 -2.02 1 98.25 329 ASN B C 1
ATOM 5216 O O . ASN B 1 329 ? -12.039 -24.703 -1.948 1 98.25 329 ASN B O 1
ATOM 5220 N N . GLY B 1 330 ? -13.297 -26.312 -2.842 1 94.56 330 GLY B N 1
ATOM 5221 C CA . GLY B 1 330 ? -14.297 -25.422 -3.404 1 94.56 330 GLY B CA 1
ATOM 5222 C C . GLY B 1 330 ? -13.906 -24.859 -4.762 1 94.56 330 GLY B C 1
ATOM 5223 O O . GLY B 1 330 ? -14.617 -24.031 -5.324 1 94.56 330 GLY B O 1
ATOM 5224 N N . VAL B 1 331 ? -12.711 -25.25 -5.277 1 96.25 331 VAL B N 1
ATOM 5225 C CA . VAL B 1 331 ? -12.297 -24.812 -6.609 1 96.25 331 VAL B CA 1
ATOM 5226 C C . VAL B 1 331 ? -12.25 -26.016 -7.551 1 96.25 331 VAL B C 1
ATOM 5228 O O . VAL B 1 331 ? -11.211 -26.297 -8.156 1 96.25 331 VAL B O 1
ATOM 5231 N N . GLY B 1 332 ? -13.227 -26.828 -7.516 1 89.12 332 GLY B N 1
ATOM 5232 C CA . GLY B 1 332 ? -13.344 -28.031 -8.344 1 89.12 332 GLY B CA 1
ATOM 5233 C C . GLY B 1 332 ? -14.617 -28.062 -9.164 1 89.12 332 GLY B C 1
ATOM 5234 O O . GLY B 1 332 ? -15.555 -27.297 -8.898 1 89.12 332 GLY B O 1
#

InterPro domains:
  IPR000383 Xaa-Pro dipeptidyl-peptidase-like domain [PF02129] (35-191)
  IPR029058 Alpha/Beta hydrolase fold [G3DSA:3.40.50.1820] (26-326)
  IPR029058 Alpha/Beta hydrolase fold [SSF53474] (3-329)
  IPR051411 Polyketide transferase af380-like [PTHR47751] (7-329)

Radius of gyration: 24.82 Å; Cα contacts (8 Å, |Δi|>4): 1611; chains: 2; bounding box: 63×73×59 Å

Sequence (664 aa):
MLKTEELKLVSEWDKTFPKSEKVDHEKVTFVNRYGITLAADLYKPKNTFGKYPAIAVSGPFGAVKEQCSGLYAQTMAEKGYLTIAFDPSFTGESGGNPRYMASPDINTEDFMAAVDFLSVREEVDQDRIGIIGICGWGGMALNAAALDTRIKATVASTMYDMTRVNANGYFDSEDSEEARYAKKQSLNTLRTQEYCKGEYSRAGGCVSLPVPEDAPFFVKDYSEYYKGRCYHKRSLNSNDGWNSIGCMSFMNQPILKYSNEIRSAVLIVHGEKAHSYYFGKDAYENMIKDSKYTSNKELLTIPGAVHTDLYDNLDVIPFDKIQKFFEENGVGMLKTEELKLVSEWDKTFPKSEKVDHEKVTFVNRYGITLAADLYKPKNTFGKYPAIAVSGPFGAVKEQCSGLYAQTMAEKGYLTIAFDPSFTGESGGNPRYMASPDINTEDFMAAVDFLSVREEVDQDRIGIIGICGWGGMALNAAALDTRIKATVASTMYDMTRVNANGYFDSEDSEEARYAKKQSLNTLRTQEYCKGEYSRAGGCVSLPVPEDAPFFVKDYSEYYKGRCYHKRSLNSNDGWNSIGCMSFMNQPILKYSNEIRSAVLIVHGEKAHSYYFGKDAYENMIKDSKYTSNKELLTIPGAVHTDLYDNLDVIPFDKIQKFFEENGVG

Nearest PDB structures (foldseek):
  2hdw-assembly1_A  TM=9.705E-01  e=1.375E-46  Pseudomonas aeruginosa
  5xb6-assembly6_K  TM=8.979E-01  e=1.449E-28  Escherichia coli K-12
  7d79-assembly1_A  TM=8.552E-01  e=8.735E-19  Beauveria bassiana ARSEF 2860
  7d79-assembly2_C  TM=8.562E-01  e=4.017E-18  Beauveria bassiana ARSEF 2860
  7d79-assembly2_B-2  TM=8.117E-01  e=1.608E-18  Beauveria bassiana ARSEF 2860

Secondary structure (DSSP, 8-state):
---PPPP----S---SSPPPSSEEEEEEEEE-TTSPEEEEEEEEETT--SPEEEEEEE-STT--TTSHHHHHHHHHHHTT-EEEEEPPTTSTTS--SSSS---HHHHHHHHHHHHHHHHT-TTEEEEEEEEEEETHHHHHHHHHHHH-TTEEEEEEES---HHHHHHH-GGGTT-SHHHHHHHHHHHHHHHHHHHHHTS--B---SPPSSPPTTS-HHHHHHHIIIIIIT--TT-TTTTT-SBTTTTGGGGT--S-TTGGG--SEEEEEEETT-TTHHHHHHHHHHHHTT-S--TTEEEEEETT--TTHHHH-TTTS-HHHHHHHHHHTT--/---PPPP----S---SSPPPSSEEEEEEEEE-TTSPEEEEEEEEETT--SPEEEEEEE-STT--TTSHHHHHHHHHHHTT-EEEEE--TTSTTS--SSSS---HHHHHHHHHHHHHHHHT-TTEEEEEEEEEEETHHHHHHHHHHHH-TTEEEEEEES---HHHHHHH-GGGTT-SHHHHHHHHHHHHHHHHHHHHHTS--B---SPPSSPPTTS-HHHHHHHIIIIIIT--TT-TTTTT-SBTTTTGGGGT--S-TTGGG--SEEEEEEETT-TTHHHHHHHHHHHHTT-S--TTEEEEEETT--TTHHHH-TTTS-HHHHHHHHHHTT--

Foldseek 3Di:
DQDADDFDDDDDLQALDDDDPQWDWDKDWFAFPVNWIKIKIKIAGDPDDAAFQEEEEEDDDLFACSFLRVLLQNVVNSVTHTYIYIDAELFDRIYDPPHQFDDLVSRLRRVVRVLVVQLPDPRHDQQQYAYEYEAAGLLSRLLNLLVPVSHQEYEYEAYDQLLQCLQQNQVSVRVDPVSNVVVLVVLVVQVVVCVVVVHFAFPAAQDAPPDDPPDDPVS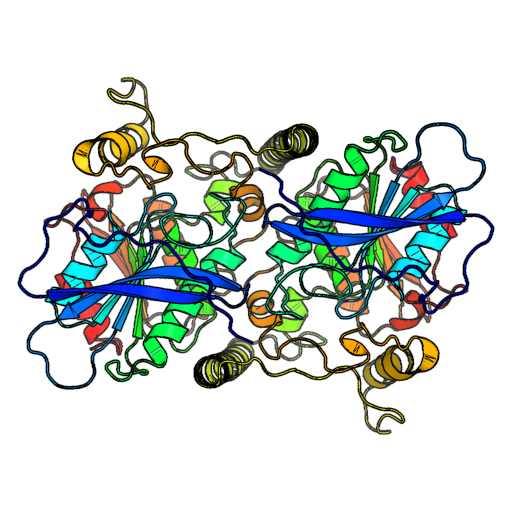NVLCCCDCHSGDDPRGQNNTRHGGPCRSVNSNPDGGCPPSLARQHAYEYEHEPAESSRVRSVVSLVSNVVVHPRNPRYYYHYQYPDYRCCCRNVPVRPPSVVVSVSSVVRRND/DQDADDFDDDDDLQALDDDDPQWDWDKDWFAFPVNWIKIKIKIAGDPDDAAFQEEEEEDDDLFACSFLRVLLQNLVNSVTHTYIYIDAEQFDRIYDPPHQFDDLVSRLRRVVRVLVVQLPDPRHDQQQYAYEYEAAGLLSRLLNLLVPVSHQEYEYEQYDQLLQCLQQNQVSVRVDPVSNVVVLVVLVVQVVVCVVVVHFAFPAAQDAPPDDPPDDPVSNVLCCCDCHSGDHPRGQNNTRHGGPCRSVNSNPDGGCPRSLARQHAYEYEHEPPESSRVRSVVSLVSNVVVHPRNPRYYYHYQYPDYRCCCRNVPVRPPSVVVSVSSVVRRND

Organism: NCBI:txid410072